Protein AF-0000000074701797 (afdb_homodimer)

Structure (mmCIF, N/CA/C/O backbone):
data_AF-0000000074701797-model_v1
#
loop_
_entity.id
_entity.type
_entity.pdbx_description
1 polymer 'DSBA-like thioredoxin domain-containing protein'
#
loop_
_atom_site.group_PDB
_atom_site.id
_atom_site.type_symbol
_atom_site.label_atom_id
_atom_site.label_alt_id
_atom_site.label_comp_id
_atom_site.label_asym_id
_atom_site.label_entity_id
_atom_site.label_seq_id
_atom_site.pdbx_PDB_ins_code
_atom_site.Cartn_x
_atom_site.Cartn_y
_atom_site.Cartn_z
_atom_site.occupancy
_atom_site.B_iso_or_equiv
_atom_site.auth_seq_id
_atom_site.auth_comp_id
_atom_site.auth_asym_id
_atom_site.auth_atom_id
_atom_site.pdbx_PDB_model_num
ATOM 1 N N . MET A 1 1 ? 14.5 -0.047 -13.164 1 93.56 1 MET A N 1
ATOM 2 C CA . MET A 1 1 ? 13.938 -1.389 -13.039 1 93.56 1 MET A CA 1
ATOM 3 C C . MET A 1 1 ? 12.633 -1.361 -12.242 1 93.56 1 MET A C 1
ATOM 5 O O . MET A 1 1 ? 12.492 -0.582 -11.297 1 93.56 1 MET A O 1
ATOM 9 N N . ILE A 1 2 ? 11.68 -2.107 -12.711 1 96.38 2 ILE A N 1
ATOM 10 C CA . ILE A 1 2 ? 10.414 -2.254 -11.992 1 96.38 2 ILE A CA 1
ATOM 11 C C . ILE A 1 2 ? 10.445 -3.533 -11.156 1 96.38 2 ILE A C 1
ATOM 13 O O . ILE A 1 2 ? 10.867 -4.586 -11.641 1 96.38 2 ILE A O 1
ATOM 17 N N . ASN A 1 3 ? 10.07 -3.393 -9.914 1 97 3 ASN A N 1
ATOM 18 C CA . ASN A 1 3 ? 9.93 -4.543 -9.031 1 97 3 ASN A CA 1
ATOM 19 C C . ASN A 1 3 ? 8.461 -4.855 -8.75 1 97 3 ASN A C 1
ATOM 21 O O . ASN A 1 3 ? 7.672 -3.949 -8.469 1 97 3 ASN A O 1
ATOM 25 N N . ILE A 1 4 ? 8.125 -6.129 -8.875 1 98.38 4 ILE A N 1
ATOM 26 C CA . ILE A 1 4 ? 6.77 -6.574 -8.578 1 98.38 4 ILE A CA 1
ATOM 27 C C . ILE A 1 4 ? 6.805 -7.66 -7.504 1 98.38 4 ILE A C 1
ATOM 29 O O . ILE A 1 4 ? 7.406 -8.719 -7.699 1 98.38 4 ILE A O 1
ATOM 33 N N . ASP A 1 5 ? 6.242 -7.406 -6.344 1 98.25 5 ASP A N 1
ATOM 34 C CA . ASP A 1 5 ? 5.965 -8.445 -5.355 1 98.25 5 ASP A CA 1
ATOM 35 C C . ASP A 1 5 ? 4.559 -9.008 -5.527 1 98.25 5 ASP A C 1
ATOM 37 O O . ASP A 1 5 ? 3.576 -8.258 -5.484 1 98.25 5 ASP A O 1
ATOM 41 N N . VAL A 1 6 ? 4.48 -10.281 -5.758 1 98.81 6 VAL A N 1
ATOM 42 C CA . VAL A 1 6 ? 3.189 -10.922 -6.004 1 98.81 6 VAL A CA 1
ATOM 43 C C . VAL A 1 6 ? 2.838 -11.844 -4.836 1 98.81 6 VAL A C 1
ATOM 45 O O . VAL A 1 6 ? 3.592 -12.766 -4.516 1 98.81 6 VAL A O 1
ATOM 48 N N . TYR A 1 7 ? 1.769 -11.547 -4.191 1 98.81 7 TYR A N 1
ATOM 49 C CA . TYR A 1 7 ? 1.175 -12.445 -3.209 1 98.81 7 TYR A CA 1
ATOM 50 C C . TYR A 1 7 ? 0.113 -13.336 -3.852 1 98.81 7 TYR A C 1
ATOM 52 O O . TYR A 1 7 ? -0.826 -12.836 -4.473 1 98.81 7 TYR A O 1
ATOM 60 N N . SER A 1 8 ? 0.297 -14.547 -3.766 1 98.75 8 SER A N 1
ATOM 61 C CA . SER A 1 8 ? -0.466 -15.508 -4.559 1 98.75 8 SER A CA 1
ATOM 62 C C . SER A 1 8 ? -0.554 -16.859 -3.861 1 98.75 8 SER A C 1
ATOM 64 O O . SER A 1 8 ? 0.335 -17.219 -3.088 1 98.75 8 SER A O 1
ATOM 66 N N . ASP A 1 9 ? -1.625 -17.5 -4.098 1 98.88 9 ASP A N 1
ATOM 67 C CA . ASP A 1 9 ? -1.785 -18.891 -3.652 1 98.88 9 ASP A CA 1
ATOM 68 C C . ASP A 1 9 ? -1.833 -19.844 -4.844 1 98.88 9 ASP A C 1
ATOM 70 O O . ASP A 1 9 ? -2.49 -19.562 -5.848 1 98.88 9 ASP A O 1
ATOM 74 N N . LEU A 1 10 ? -1.128 -20.953 -4.68 1 98.88 10 LEU A N 1
ATOM 75 C CA . LEU A 1 10 ? -1.186 -21.984 -5.723 1 98.88 10 LEU A CA 1
ATOM 76 C C . LEU A 1 10 ? -2.588 -22.562 -5.832 1 98.88 10 LEU A C 1
ATOM 78 O O . LEU A 1 10 ? -2.994 -23.016 -6.906 1 98.88 10 LEU A O 1
ATOM 82 N N . SER A 1 11 ? -3.377 -22.516 -4.789 1 98.56 11 SER A N 1
ATOM 83 C CA . SER A 1 11 ? -4.727 -23.062 -4.785 1 98.56 11 SER A CA 1
ATOM 84 C C . SER A 1 11 ? -5.734 -22.078 -5.355 1 98.56 11 SER A C 1
ATOM 86 O O . SER A 1 11 ? -6.93 -22.375 -5.43 1 98.56 11 SER A O 1
ATOM 88 N N . CYS A 1 12 ? -5.34 -20.938 -5.75 1 98.62 12 CYS A N 1
ATOM 89 C CA . CYS A 1 12 ? -6.219 -19.922 -6.297 1 98.62 12 CYS A CA 1
ATOM 90 C C . CYS A 1 12 ? -6.176 -19.922 -7.82 1 98.62 12 CYS A C 1
ATOM 92 O O . CYS A 1 12 ? -5.203 -19.453 -8.422 1 98.62 12 CYS A O 1
ATOM 94 N N . PRO A 1 13 ? -7.234 -20.328 -8.422 1 98.62 13 PRO A N 1
ATOM 95 C CA . PRO A 1 13 ? -7.211 -20.391 -9.891 1 98.62 13 PRO A CA 1
ATOM 96 C C . PRO A 1 13 ? -7.164 -19.016 -10.531 1 98.62 13 PRO A C 1
ATOM 98 O O . PRO A 1 13 ? -6.68 -18.875 -11.656 1 98.62 13 PRO A O 1
ATOM 101 N N . TRP A 1 14 ? -7.676 -18.031 -9.828 1 98.69 14 TRP A N 1
ATOM 102 C CA . TRP A 1 14 ? -7.539 -16.672 -10.344 1 98.69 14 TRP A CA 1
ATOM 103 C C . TRP A 1 14 ? -6.082 -16.219 -10.32 1 98.69 14 TRP A C 1
ATOM 105 O O . TRP A 1 14 ? -5.668 -15.398 -11.141 1 98.69 14 TRP A O 1
ATOM 115 N N . CYS A 1 15 ? -5.293 -16.75 -9.391 1 98.88 15 CYS A N 1
ATOM 116 C CA . CYS A 1 15 ? -3.861 -16.469 -9.375 1 98.88 15 CYS A CA 1
ATOM 117 C C . CYS A 1 15 ? -3.174 -17.047 -10.602 1 98.88 15 CYS A C 1
ATOM 119 O O . CYS A 1 15 ? -2.211 -16.469 -11.109 1 98.88 15 CYS A O 1
ATOM 121 N N . TYR A 1 16 ? -3.648 -18.172 -11.125 1 98.88 16 TYR A N 1
ATOM 122 C CA . TYR A 1 16 ? -3.172 -18.75 -12.375 1 98.88 16 TYR A CA 1
ATOM 123 C C . TYR A 1 16 ? -3.426 -17.812 -13.547 1 98.88 16 TYR A C 1
ATOM 125 O O . TYR A 1 16 ? -2.508 -17.5 -14.305 1 98.88 16 TYR A O 1
ATOM 133 N N . VAL A 1 17 ? -4.641 -17.297 -13.57 1 98.81 17 VAL A N 1
ATOM 134 C CA . VAL A 1 17 ? -5.039 -16.359 -14.617 1 98.81 17 VAL A CA 1
ATOM 135 C C . VAL A 1 17 ? -4.246 -15.055 -14.469 1 98.81 17 VAL A C 1
ATOM 137 O O . VAL A 1 17 ? -3.709 -14.539 -15.453 1 98.81 17 VAL A O 1
ATOM 140 N N . GLY A 1 18 ? -4.199 -14.594 -13.211 1 98.69 18 GLY A N 1
ATOM 141 C CA . GLY A 1 18 ? -3.48 -13.359 -12.938 1 98.69 18 GLY A CA 1
ATOM 142 C C . GLY A 1 18 ? -2.02 -13.414 -13.344 1 98.69 18 GLY A C 1
ATOM 143 O O . GLY A 1 18 ? -1.478 -12.445 -13.875 1 98.69 18 GLY A O 1
ATOM 144 N N . LYS A 1 19 ? -1.343 -14.539 -13.102 1 98.81 19 LYS A N 1
ATOM 145 C CA . LYS A 1 19 ? 0.053 -14.68 -13.508 1 98.81 19 LYS A CA 1
ATOM 146 C C . LYS A 1 19 ? 0.194 -14.609 -15.023 1 98.81 19 LYS A C 1
ATOM 148 O O . LYS A 1 19 ? 1.131 -13.992 -15.531 1 98.81 19 LYS A O 1
ATOM 153 N N . ARG A 1 20 ? -0.684 -15.305 -15.727 1 98.75 20 ARG A N 1
ATOM 154 C CA . ARG A 1 20 ? -0.618 -15.289 -17.188 1 98.75 20 ARG A CA 1
ATOM 155 C C . ARG A 1 20 ? -0.767 -13.867 -17.734 1 98.75 20 ARG A C 1
ATOM 157 O O . ARG A 1 20 ? -0.039 -13.469 -18.641 1 98.75 20 ARG A O 1
ATOM 164 N N . ARG A 1 21 ? -1.699 -13.148 -17.172 1 98.69 21 ARG A N 1
ATOM 165 C CA . ARG A 1 21 ? -1.924 -11.766 -17.594 1 98.69 21 ARG A CA 1
ATOM 166 C C . ARG A 1 21 ? -0.712 -10.898 -17.281 1 98.69 21 ARG A C 1
ATOM 168 O O . ARG A 1 21 ? -0.324 -10.055 -18.094 1 98.69 21 ARG A O 1
ATOM 175 N N . LEU A 1 22 ? -0.103 -11.102 -16.094 1 98.75 22 LEU A N 1
ATOM 176 C CA . LEU A 1 22 ? 1.127 -10.398 -15.742 1 98.75 22 LEU A CA 1
ATOM 177 C C . LEU A 1 22 ? 2.248 -10.742 -16.719 1 98.75 22 LEU A C 1
ATOM 179 O O . LEU A 1 22 ? 2.945 -9.852 -17.203 1 98.75 22 LEU A O 1
ATOM 183 N N . ASP A 1 23 ? 2.416 -12.055 -17.031 1 98.44 23 ASP A N 1
ATOM 184 C CA . ASP A 1 23 ? 3.455 -12.5 -17.953 1 98.44 23 ASP A CA 1
ATOM 185 C C . ASP A 1 23 ? 3.293 -11.844 -19.312 1 98.44 23 ASP A C 1
ATOM 187 O O . ASP A 1 23 ? 4.273 -11.406 -19.922 1 98.44 23 ASP A O 1
ATOM 191 N N . LYS A 1 24 ? 2.074 -11.781 -19.766 1 98.38 24 LYS A N 1
ATOM 192 C CA . LYS A 1 24 ? 1.808 -11.148 -21.047 1 98.38 24 LYS A CA 1
ATOM 193 C C . LYS A 1 24 ? 2.191 -9.672 -21.031 1 98.38 24 LYS A C 1
ATOM 195 O O . LYS A 1 24 ? 2.781 -9.164 -22 1 98.38 24 LYS A O 1
ATOM 200 N N . ALA A 1 25 ? 1.831 -8.969 -19.984 1 98.5 25 ALA A N 1
ATOM 201 C CA . ALA A 1 25 ? 2.186 -7.555 -19.859 1 98.5 25 ALA A CA 1
ATOM 202 C C . ALA A 1 25 ? 3.699 -7.363 -19.859 1 98.5 25 ALA A C 1
ATOM 204 O O . ALA A 1 25 ? 4.215 -6.465 -20.531 1 98.5 25 ALA A O 1
ATOM 205 N N . ILE A 1 26 ? 4.395 -8.219 -19.141 1 98.12 26 ILE A N 1
ATOM 206 C CA . ILE A 1 26 ? 5.848 -8.133 -19.047 1 98.12 26 ILE A CA 1
ATOM 207 C C . ILE A 1 26 ? 6.469 -8.367 -20.422 1 98.12 26 ILE A C 1
ATOM 209 O O . ILE A 1 26 ? 7.402 -7.66 -20.812 1 98.12 26 ILE A O 1
ATOM 213 N N . GLN A 1 27 ? 5.938 -9.312 -21.156 1 97.44 27 GLN A N 1
ATOM 214 C CA . GLN A 1 27 ? 6.434 -9.617 -22.484 1 97.44 27 GLN A CA 1
ATOM 215 C C . GLN A 1 27 ? 6.25 -8.43 -23.438 1 97.44 27 GLN A C 1
ATOM 217 O O . GLN A 1 27 ? 7.078 -8.195 -24.312 1 97.44 27 GLN A O 1
ATOM 222 N N . GLN A 1 28 ? 5.227 -7.711 -23.219 1 97.25 28 GLN A N 1
ATOM 223 C CA . GLN A 1 28 ? 4.891 -6.594 -24.094 1 97.25 28 GLN A CA 1
ATOM 224 C C . GLN A 1 28 ? 5.652 -5.332 -23.703 1 97.25 28 GLN A C 1
ATOM 226 O O . GLN A 1 28 ? 5.824 -4.422 -24.516 1 97.25 28 GLN A O 1
ATOM 231 N N . PHE A 1 29 ? 5.98 -5.246 -22.453 1 97.06 29 PHE A N 1
ATOM 232 C CA . PHE A 1 29 ? 6.625 -4.047 -21.938 1 97.06 29 PHE A CA 1
ATOM 233 C C . PHE A 1 29 ? 8.133 -4.117 -22.125 1 97.06 29 PHE A C 1
ATOM 235 O O . PHE A 1 29 ? 8.82 -4.883 -21.453 1 97.06 29 PHE A O 1
ATOM 242 N N . LYS A 1 30 ? 8.742 -3.318 -22.953 1 91.81 30 LYS A N 1
ATOM 243 C CA . LYS A 1 30 ? 10.141 -3.438 -23.359 1 91.81 30 LYS A CA 1
ATOM 244 C C . LYS A 1 30 ? 10.945 -2.229 -22.891 1 91.81 30 LYS A C 1
ATOM 246 O O . LYS A 1 30 ? 12.141 -2.119 -23.188 1 91.81 30 LYS A O 1
ATOM 251 N N . THR A 1 31 ? 10.414 -1.316 -22.109 1 90.06 31 THR A N 1
ATOM 252 C CA . THR A 1 31 ? 11.031 -0.046 -21.75 1 90.06 31 THR A CA 1
ATOM 253 C C . THR A 1 31 ? 12.086 -0.249 -20.656 1 90.06 31 THR A C 1
ATOM 255 O O . THR A 1 31 ? 13.164 0.347 -20.719 1 90.06 31 THR A O 1
ATOM 258 N N . THR A 1 32 ? 11.789 -0.993 -19.703 1 91.38 32 THR A N 1
ATOM 259 C CA . THR A 1 32 ? 12.695 -1.255 -18.594 1 91.38 32 THR A CA 1
ATOM 260 C C . THR A 1 32 ? 12.531 -2.688 -18.094 1 91.38 32 THR A C 1
ATOM 262 O O . THR A 1 32 ? 11.562 -3.367 -18.438 1 91.38 32 THR A O 1
ATOM 265 N N . SER A 1 33 ? 13.531 -3.168 -17.422 1 94.69 33 SER A N 1
ATOM 266 C CA . SER A 1 33 ? 13.477 -4.527 -16.891 1 94.69 33 SER A CA 1
ATOM 267 C C . SER A 1 33 ? 12.477 -4.629 -15.742 1 94.69 33 SER A C 1
ATOM 269 O O . SER A 1 33 ? 12.219 -3.646 -15.039 1 94.69 33 SER A O 1
ATOM 271 N N . ILE A 1 34 ? 11.938 -5.812 -15.641 1 97.38 34 ILE A N 1
ATOM 272 C CA . ILE A 1 34 ? 10.961 -6.09 -14.594 1 97.38 34 ILE A CA 1
ATOM 273 C C . ILE A 1 34 ? 11.391 -7.324 -13.805 1 97.38 34 ILE A C 1
ATOM 275 O O . ILE A 1 34 ? 11.75 -8.352 -14.391 1 97.38 34 ILE A O 1
ATOM 279 N N . SER A 1 35 ? 11.414 -7.215 -12.5 1 97.25 35 SER A N 1
ATOM 280 C CA . SER A 1 35 ? 11.664 -8.336 -11.602 1 97.25 35 SER A CA 1
ATOM 281 C C . SER A 1 35 ? 10.414 -8.695 -10.805 1 97.25 35 SER A C 1
ATOM 283 O O . SER A 1 35 ? 9.758 -7.812 -10.25 1 97.25 35 SER A O 1
ATOM 285 N N . VAL A 1 36 ? 10.102 -10 -10.773 1 98.5 36 VAL A N 1
ATOM 286 C CA . VAL A 1 36 ? 8.906 -10.461 -10.07 1 98.5 36 VAL A CA 1
ATOM 287 C C . VAL A 1 36 ? 9.312 -11.367 -8.914 1 98.5 36 VAL A C 1
ATOM 289 O O . VAL A 1 36 ? 9.984 -12.383 -9.117 1 98.5 36 VAL A O 1
ATOM 292 N N . SER A 1 37 ? 8.938 -11 -7.73 1 98.25 37 SER A N 1
ATOM 293 C CA . SER A 1 37 ? 9.125 -11.828 -6.547 1 98.25 37 SER A CA 1
ATOM 294 C C . SER A 1 37 ? 7.793 -12.383 -6.043 1 98.25 37 SER A C 1
ATOM 296 O O . SER A 1 37 ? 6.812 -11.648 -5.922 1 98.25 37 SER A O 1
ATOM 298 N N . TRP A 1 38 ? 7.832 -13.633 -5.715 1 98.69 38 TRP A N 1
ATOM 299 C CA . TRP A 1 38 ? 6.594 -14.297 -5.312 1 98.69 38 TRP A CA 1
ATOM 300 C C . TRP A 1 38 ? 6.574 -14.547 -3.811 1 98.69 38 TRP A C 1
ATOM 302 O O . TRP A 1 38 ? 7.574 -14.961 -3.227 1 98.69 38 TRP A O 1
ATOM 312 N N . HIS A 1 39 ? 5.473 -14.227 -3.219 1 98.62 39 HIS A N 1
ATOM 313 C CA . HIS A 1 39 ? 5.242 -14.406 -1.789 1 98.62 39 HIS A CA 1
ATOM 314 C C . HIS A 1 39 ? 4.02 -15.281 -1.531 1 98.62 39 HIS A C 1
ATOM 316 O O . HIS A 1 39 ? 3.02 -15.18 -2.244 1 98.62 39 HIS A O 1
ATOM 322 N N . PRO A 1 40 ? 4.133 -16.109 -0.497 1 98.44 40 PRO A N 1
ATOM 323 C CA . PRO A 1 40 ? 3.006 -17 -0.223 1 98.44 40 PRO A CA 1
ATOM 324 C C . PRO A 1 40 ? 1.802 -16.266 0.362 1 98.44 40 PRO A C 1
ATOM 326 O O . PRO A 1 40 ? 1.967 -15.289 1.088 1 98.44 40 PRO A O 1
ATOM 329 N N . TYR A 1 41 ? 0.665 -16.656 0.063 1 98.75 41 TYR A N 1
ATOM 330 C CA . TYR A 1 41 ? -0.642 -16.406 0.657 1 98.75 41 TYR A CA 1
ATOM 331 C C . TYR A 1 41 ? -1.506 -17.656 0.638 1 98.75 41 TYR A C 1
ATOM 333 O O . TYR A 1 41 ? -1.844 -18.172 -0.432 1 98.75 41 TYR A O 1
ATOM 341 N N . ILE A 1 42 ? -1.796 -18.125 1.79 1 98.62 42 ILE A N 1
ATOM 342 C CA . ILE A 1 42 ? -2.568 -19.375 1.861 1 98.62 42 ILE A CA 1
ATOM 343 C C . ILE A 1 42 ? -4.027 -19.047 2.172 1 98.62 42 ILE A C 1
ATOM 345 O O . ILE A 1 42 ? -4.359 -18.656 3.291 1 98.62 42 ILE A O 1
ATOM 349 N N . ILE A 1 43 ? -4.887 -19.25 1.204 1 97.94 43 ILE A N 1
ATOM 350 C CA . ILE A 1 43 ? -6.285 -18.828 1.266 1 97.94 43 ILE A CA 1
ATOM 351 C C . ILE A 1 43 ? -7.016 -19.641 2.332 1 97.94 43 ILE A C 1
ATOM 353 O O . ILE A 1 43 ? -7.777 -19.094 3.127 1 97.94 43 ILE A O 1
ATOM 357 N N . ASP A 1 44 ? -6.82 -20.922 2.33 1 97.62 44 ASP A N 1
ATOM 358 C CA . ASP A 1 44 ? -7.562 -21.812 3.219 1 97.62 44 ASP A CA 1
ATOM 359 C C . ASP A 1 44 ? -6.621 -22.766 3.955 1 97.62 44 ASP A C 1
ATOM 361 O O . ASP A 1 44 ? -6.285 -23.828 3.441 1 97.62 44 ASP A O 1
ATOM 365 N N . ARG A 1 45 ? -6.316 -22.453 5.164 1 95 45 ARG A N 1
ATOM 366 C CA . ARG A 1 45 ? -5.395 -23.234 5.973 1 95 45 ARG A CA 1
ATOM 367 C C . ARG A 1 45 ? -6.047 -24.531 6.441 1 95 45 ARG A C 1
ATOM 369 O O . ARG A 1 45 ? -5.367 -25.438 6.922 1 95 45 ARG A O 1
ATOM 376 N N . LYS A 1 46 ? -7.34 -24.594 6.172 1 95.19 46 LYS A N 1
ATOM 377 C CA . LYS A 1 46 ? -8.086 -25.75 6.664 1 95.19 46 LYS A CA 1
ATOM 378 C C . LYS A 1 46 ? -8.172 -26.828 5.602 1 95.19 46 LYS A C 1
ATOM 380 O O . LYS A 1 46 ? -8.695 -27.922 5.863 1 95.19 46 LYS A O 1
ATOM 385 N N . THR A 1 47 ? -7.738 -26.531 4.398 1 97.75 47 THR A N 1
ATOM 386 C CA . THR A 1 47 ? -7.727 -27.578 3.377 1 97.75 47 THR A CA 1
ATOM 387 C C . THR A 1 47 ? -7.004 -28.812 3.883 1 97.75 47 THR A C 1
ATOM 389 O O . THR A 1 47 ? -5.953 -28.719 4.523 1 97.75 47 THR A O 1
ATOM 392 N N . ALA A 1 48 ? -7.535 -29.984 3.6 1 97.56 48 ALA A N 1
ATOM 393 C CA . ALA A 1 48 ? -6.934 -31.25 4.039 1 97.56 48 ALA A CA 1
ATOM 394 C C . ALA A 1 48 ? -5.484 -31.359 3.574 1 97.56 48 ALA A C 1
ATOM 396 O O . ALA A 1 48 ? -5.141 -30.906 2.477 1 97.56 48 ALA A O 1
ATOM 397 N N . SER A 1 49 ? -4.609 -32 4.371 1 97.31 49 SER A N 1
ATOM 398 C CA . SER A 1 49 ? -3.176 -32.062 4.105 1 97.31 49 SER A CA 1
ATOM 399 C C . SER A 1 49 ? -2.893 -32.75 2.777 1 97.31 49 SER A C 1
ATOM 401 O O . SER A 1 49 ? -1.9 -32.438 2.113 1 97.31 49 SER A O 1
ATOM 403 N N . ASN A 1 50 ? -3.791 -33.625 2.379 1 97.62 50 ASN A N 1
ATOM 404 C CA . ASN A 1 50 ? -3.604 -34.344 1.121 1 97.62 50 ASN A CA 1
ATOM 405 C C . ASN A 1 50 ? -4.445 -33.75 0.001 1 97.62 50 ASN A C 1
ATOM 407 O O . ASN A 1 50 ? -4.598 -34.344 -1.062 1 97.62 50 ASN A O 1
ATOM 411 N N . GLY A 1 51 ? -5.004 -32.562 0.187 1 98.25 51 GLY A N 1
ATOM 412 C CA . GLY A 1 51 ? -5.898 -31.938 -0.781 1 98.25 51 GLY A CA 1
ATOM 413 C C . GLY A 1 51 ? -7.324 -32.438 -0.682 1 98.25 51 GLY A C 1
ATOM 414 O O . GLY A 1 51 ? -7.621 -33.344 0.121 1 98.25 51 GLY A O 1
ATOM 415 N N . GLU A 1 52 ? -8.188 -31.734 -1.376 1 98.56 52 GLU A N 1
ATOM 416 C CA . GLU A 1 52 ? -9.594 -32.125 -1.447 1 98.56 52 GLU A CA 1
ATOM 417 C C . GLU A 1 52 ? -10.055 -32.281 -2.895 1 98.56 52 GLU A C 1
ATOM 419 O O . GLU A 1 52 ? -9.57 -31.562 -3.783 1 98.56 52 GLU A O 1
ATOM 424 N N . GLU A 1 53 ? -10.977 -33.188 -3.045 1 98.25 53 GLU A N 1
ATOM 425 C CA . GLU A 1 53 ? -11.562 -33.312 -4.375 1 98.25 53 GLU A CA 1
ATOM 426 C C . GLU A 1 53 ? -12.25 -32.031 -4.801 1 98.25 53 GLU A C 1
ATOM 428 O O . GLU A 1 53 ? -12.883 -31.359 -3.984 1 98.25 53 GLU A O 1
ATOM 433 N N . TYR A 1 54 ? -12.109 -31.703 -6.109 1 97.81 54 TYR A N 1
ATOM 434 C CA . TYR A 1 54 ? -12.523 -30.438 -6.684 1 97.81 54 TYR A CA 1
ATOM 435 C C . TYR A 1 54 ? -13.969 -30.125 -6.309 1 97.81 54 TYR A C 1
ATOM 437 O O . TYR A 1 54 ? -14.242 -29.078 -5.699 1 97.81 54 TYR A O 1
ATOM 445 N N . MET A 1 55 ? -14.867 -31.031 -6.586 1 97.44 55 MET A N 1
ATOM 446 C CA . MET A 1 55 ? -16.281 -30.734 -6.379 1 97.44 55 MET A CA 1
ATOM 447 C C . MET A 1 55 ? -16.609 -30.688 -4.891 1 97.44 55 MET A C 1
ATOM 449 O O . MET A 1 55 ? -17.422 -29.875 -4.453 1 97.44 55 MET A O 1
ATOM 453 N N . ALA A 1 56 ? -16.031 -31.562 -4.082 1 97.62 56 ALA A N 1
ATOM 454 C CA . ALA A 1 56 ? -16.266 -31.562 -2.639 1 97.62 56 ALA A CA 1
ATOM 455 C C . ALA A 1 56 ? -15.859 -30.219 -2.021 1 97.62 56 ALA A C 1
ATOM 457 O O . ALA A 1 56 ? -16.594 -29.656 -1.218 1 97.62 56 ALA A O 1
ATOM 458 N N . TYR A 1 57 ? -14.68 -29.75 -2.453 1 97.88 57 TYR A N 1
ATOM 459 C CA . TYR A 1 57 ? -14.203 -28.469 -1.946 1 97.88 57 TYR A CA 1
ATOM 460 C C . TYR A 1 57 ? -15.133 -27.344 -2.361 1 97.88 57 TYR A C 1
ATOM 462 O O . TYR A 1 57 ? -15.516 -26.5 -1.535 1 97.88 57 TYR A O 1
ATOM 470 N N . ASN A 1 58 ? -15.547 -27.234 -3.617 1 97.69 58 ASN A N 1
ATOM 471 C CA . ASN A 1 58 ? -16.422 -26.188 -4.129 1 97.69 58 ASN A CA 1
ATOM 472 C C . ASN A 1 58 ? -17.781 -26.188 -3.42 1 97.69 58 ASN A C 1
ATOM 474 O O . ASN A 1 58 ? -18.312 -25.125 -3.102 1 97.69 58 ASN A O 1
ATOM 478 N N . THR A 1 59 ? -18.219 -27.391 -3.186 1 97.31 59 THR A N 1
ATOM 479 C CA . THR A 1 59 ? -19.5 -27.516 -2.496 1 97.31 59 THR A CA 1
ATOM 480 C C . THR A 1 59 ? -19.391 -26.984 -1.066 1 97.31 59 THR A C 1
ATOM 482 O O . THR A 1 59 ? -20.234 -26.203 -0.619 1 97.31 59 THR A O 1
ATOM 485 N N . ARG A 1 60 ? -18.328 -27.312 -0.422 1 95.44 60 ARG A N 1
ATOM 486 C CA . ARG A 1 60 ? -18.094 -26.875 0.951 1 95.44 60 ARG A CA 1
ATOM 487 C C . ARG A 1 60 ? -17.953 -25.359 1.027 1 95.44 60 ARG A C 1
ATOM 489 O O . ARG A 1 60 ? -18.516 -24.734 1.923 1 95.44 60 ARG A O 1
ATOM 496 N N . ARG A 1 61 ? -17.266 -24.812 0.109 1 94.75 61 ARG A N 1
ATOM 497 C CA . ARG A 1 61 ? -16.891 -23.406 0.217 1 94.75 61 ARG A CA 1
ATOM 498 C C . ARG A 1 61 ? -17.953 -22.484 -0.391 1 94.75 61 ARG A C 1
ATOM 500 O O . ARG A 1 61 ? -18.203 -21.391 0.115 1 94.75 61 ARG A O 1
ATOM 507 N N . TRP A 1 62 ? -18.609 -22.938 -1.473 1 96.06 62 TRP A N 1
ATOM 508 C CA . TRP A 1 62 ? -19.422 -22 -2.234 1 96.06 62 TRP A CA 1
ATOM 509 C C . TRP A 1 62 ? -20.75 -22.641 -2.621 1 96.06 62 TRP A C 1
ATOM 511 O O . TRP A 1 62 ? -21.562 -22.016 -3.318 1 96.06 62 TRP A O 1
ATOM 521 N N . GLY A 1 63 ? -21.031 -23.828 -2.203 1 96.75 63 GLY A N 1
ATOM 522 C CA . GLY A 1 63 ? -22.266 -24.516 -2.549 1 96.75 63 GLY A CA 1
ATOM 523 C C . GLY A 1 63 ? -22.219 -25.156 -3.924 1 96.75 63 GLY A C 1
ATOM 524 O O . GLY A 1 63 ? -23.172 -25.828 -4.336 1 96.75 63 GLY A O 1
ATOM 525 N N . GLY A 1 64 ? -21.219 -25.078 -4.703 1 97 64 GLY A N 1
ATOM 526 C CA . GLY A 1 64 ? -21 -25.625 -6.035 1 97 64 GLY A CA 1
ATOM 527 C C . GLY A 1 64 ? -19.891 -24.906 -6.793 1 97 64 GLY A C 1
ATOM 528 O O . GLY A 1 64 ? -19.188 -24.062 -6.234 1 97 64 GLY A O 1
ATOM 529 N N . ASP A 1 65 ? -19.719 -25.281 -8.055 1 96.94 65 ASP A N 1
ATOM 530 C CA . ASP A 1 65 ? -18.578 -24.734 -8.805 1 96.94 65 ASP A CA 1
ATOM 531 C C . ASP A 1 65 ? -19.047 -23.734 -9.859 1 96.94 65 ASP A C 1
ATOM 533 O O . ASP A 1 65 ? -18.344 -23.469 -10.828 1 96.94 65 ASP A O 1
ATOM 537 N N . GLY A 1 66 ? -20.281 -23.156 -9.68 1 96.94 66 GLY A N 1
ATOM 538 C CA . GLY A 1 66 ? -20.828 -22.219 -10.648 1 96.94 66 GLY A CA 1
ATOM 539 C C . GLY A 1 66 ? -19.938 -21.016 -10.891 1 96.94 66 GLY A C 1
ATOM 540 O O . GLY A 1 66 ? -19.828 -20.531 -12.023 1 96.94 66 GLY A O 1
ATOM 541 N N . TRP A 1 67 ? -19.266 -20.578 -9.938 1 96.5 67 TRP A N 1
ATOM 542 C CA . TRP A 1 67 ? -18.406 -19.406 -10.016 1 96.5 67 TRP A CA 1
ATOM 543 C C . TRP A 1 67 ? -17.234 -19.641 -10.953 1 96.5 67 TRP A C 1
ATOM 545 O O . TRP A 1 67 ? -16.625 -18.703 -11.461 1 96.5 67 TRP A O 1
ATOM 555 N N . THR A 1 68 ? -16.891 -20.922 -11.25 1 97.56 68 THR A N 1
ATOM 556 C CA . THR A 1 68 ? -15.703 -21.234 -12.039 1 97.56 68 THR A CA 1
ATOM 557 C C . THR A 1 68 ? -15.969 -21 -13.523 1 97.56 68 THR A C 1
ATOM 559 O O . THR A 1 68 ? -15.031 -20.938 -14.328 1 97.56 68 THR A O 1
ATOM 562 N N . HIS A 1 69 ? -17.25 -20.859 -13.867 1 96.44 69 HIS A N 1
ATOM 563 C CA . HIS A 1 69 ? -17.578 -20.672 -15.281 1 96.44 69 HIS A CA 1
ATOM 564 C C . HIS A 1 69 ? -16.938 -19.406 -15.836 1 96.44 69 HIS A C 1
ATOM 566 O O . HIS A 1 69 ? -16.328 -19.438 -16.906 1 96.44 69 HIS A O 1
ATOM 572 N N . SER A 1 70 ? -17.109 -18.328 -15.109 1 96.56 70 SER A N 1
ATOM 573 C CA . SER A 1 70 ? -16.5 -17.078 -15.547 1 96.56 70 SER A CA 1
ATOM 574 C C . SER A 1 70 ? -14.977 -17.188 -15.555 1 96.56 70 SER A C 1
ATOM 576 O O . SER A 1 70 ? -14.312 -16.656 -16.453 1 96.56 70 SER A O 1
ATOM 578 N N . LEU A 1 71 ? -14.406 -17.859 -14.602 1 97.88 71 LEU A N 1
ATOM 579 C CA . LEU A 1 71 ? -12.969 -18.094 -14.508 1 97.88 71 LEU A CA 1
ATOM 580 C C . LEU A 1 71 ? -12.461 -18.844 -15.734 1 97.88 71 LEU A C 1
ATOM 582 O O . LEU A 1 71 ? -11.477 -18.438 -16.344 1 97.88 71 LEU A O 1
ATOM 586 N N . ARG A 1 72 ? -13.148 -19.922 -16.047 1 97.88 72 ARG A N 1
ATOM 587 C CA . ARG A 1 72 ? -12.734 -20.75 -17.156 1 97.88 72 ARG A CA 1
ATOM 588 C C . ARG A 1 72 ? -12.859 -20 -18.484 1 97.88 72 ARG A C 1
ATOM 590 O O . ARG A 1 72 ? -12.023 -20.172 -19.375 1 97.88 72 ARG A O 1
ATOM 597 N N . ARG A 1 73 ? -13.898 -19.188 -18.594 1 96.88 73 ARG A N 1
ATOM 598 C CA . ARG A 1 73 ? -14.062 -18.375 -19.797 1 96.88 73 ARG A CA 1
ATOM 599 C C . ARG A 1 73 ? -12.906 -17.391 -19.953 1 96.88 73 ARG A C 1
ATOM 601 O O . ARG A 1 73 ? -12.352 -17.25 -21.047 1 96.88 73 ARG A O 1
ATOM 608 N N . GLU A 1 74 ? -12.57 -16.75 -18.859 1 96.94 74 GLU A N 1
ATOM 609 C CA . GLU A 1 74 ? -11.453 -15.805 -18.891 1 96.94 74 GLU A CA 1
ATOM 610 C C . GLU A 1 74 ? -10.141 -16.531 -19.156 1 96.94 74 GLU A C 1
ATOM 612 O O . GLU A 1 74 ? -9.297 -16.031 -19.906 1 96.94 74 GLU A O 1
ATOM 617 N N . GLY A 1 75 ? -10 -17.719 -18.562 1 98 75 GLY A N 1
ATOM 618 C CA . GLY A 1 75 ? -8.797 -18.516 -18.781 1 98 75 GLY A CA 1
ATOM 619 C C . GLY A 1 75 ? -8.633 -18.969 -20.219 1 98 75 GLY A C 1
ATOM 620 O O . GLY A 1 75 ? -7.531 -18.891 -20.766 1 98 75 GLY A O 1
ATOM 621 N N . GLN A 1 76 ? -9.68 -19.328 -20.828 1 96.94 76 GLN A N 1
ATOM 622 C CA . GLN A 1 76 ? -9.648 -19.828 -22.203 1 96.94 76 GLN A CA 1
ATOM 623 C C . GLN A 1 76 ? -9.125 -18.75 -23.156 1 96.94 76 GLN A C 1
ATOM 625 O O . GLN A 1 76 ? -8.383 -19.062 -24.094 1 96.94 76 GLN A O 1
ATOM 630 N N . ARG A 1 77 ? -9.445 -17.547 -22.875 1 96.44 77 ARG A N 1
ATOM 631 C CA . ARG A 1 77 ? -9 -16.438 -23.719 1 96.44 77 ARG A CA 1
ATOM 632 C C . ARG A 1 77 ? -7.492 -16.25 -23.625 1 96.44 77 ARG A C 1
ATOM 634 O O . ARG A 1 77 ? -6.883 -15.633 -24.5 1 96.44 77 ARG A O 1
ATOM 641 N N . LEU A 1 78 ? -6.91 -16.828 -22.578 1 97.88 78 LEU A N 1
ATOM 642 C CA . LEU A 1 78 ? -5.484 -16.672 -22.312 1 97.88 78 LEU A CA 1
ATOM 643 C C . LEU A 1 78 ? -4.73 -17.969 -22.594 1 97.88 78 LEU A C 1
ATOM 645 O O . LEU A 1 78 ? -3.541 -18.078 -22.297 1 97.88 78 LEU A O 1
ATOM 649 N N . GLY A 1 79 ? -5.441 -18.953 -23.078 1 97.69 79 GLY A N 1
ATOM 650 C CA . GLY A 1 79 ? -4.828 -20.25 -23.328 1 97.69 79 GLY A CA 1
ATOM 651 C C . GLY A 1 79 ? -4.781 -21.141 -22.094 1 97.69 79 GLY A C 1
ATOM 652 O O . GLY A 1 79 ? -4.043 -22.125 -22.062 1 97.69 79 GLY A O 1
ATOM 653 N N . LEU A 1 80 ? -5.457 -20.75 -21.062 1 98.44 80 LEU A N 1
ATOM 654 C CA . LEU A 1 80 ? -5.594 -21.562 -19.859 1 98.44 80 LEU A CA 1
ATOM 655 C C . LEU A 1 80 ? -6.902 -22.344 -19.891 1 98.44 80 LEU A C 1
ATOM 657 O O . LEU A 1 80 ? -7.98 -21.766 -19.75 1 98.44 80 LEU A O 1
ATOM 661 N N . ALA A 1 81 ? -6.887 -23.688 -19.969 1 97.5 81 ALA A N 1
ATOM 662 C CA . ALA A 1 81 ? -8.07 -24.484 -20.281 1 97.5 81 ALA A CA 1
ATOM 663 C C . ALA A 1 81 ? -8.688 -25.078 -19.016 1 97.5 81 ALA A C 1
ATOM 665 O O . ALA A 1 81 ? -9.836 -25.531 -19.016 1 97.5 81 ALA A O 1
ATOM 666 N N . PHE A 1 82 ? -7.848 -25.016 -17.938 1 98.31 82 PHE A N 1
ATOM 667 C CA . PHE A 1 82 ? -8.305 -25.719 -16.734 1 98.31 82 PHE A CA 1
ATOM 668 C C . PHE A 1 82 ? -8.812 -27.109 -17.078 1 98.31 82 PHE A C 1
ATOM 670 O O . PHE A 1 82 ? -9.883 -27.516 -16.625 1 98.31 82 PHE A O 1
ATOM 677 N N . LYS A 1 83 ? -8.062 -27.797 -17.844 1 96.75 83 LYS A N 1
ATOM 678 C CA . LYS A 1 83 ? -8.477 -29 -18.578 1 96.75 83 LYS A CA 1
ATOM 679 C C . LYS A 1 83 ? -8.805 -30.141 -17.609 1 96.75 83 LYS A C 1
ATOM 681 O O . LYS A 1 83 ? -9.734 -30.906 -17.844 1 96.75 83 LYS A O 1
ATOM 686 N N . ASN A 1 84 ? -8.055 -30.344 -16.625 1 98.06 84 ASN A N 1
ATOM 687 C CA . ASN A 1 84 ? -8.156 -31.516 -15.75 1 98.06 84 ASN A CA 1
ATOM 688 C C . ASN A 1 84 ? -8.031 -31.141 -14.281 1 98.06 84 ASN A C 1
ATOM 690 O O . ASN A 1 84 ? -7.262 -31.75 -13.539 1 98.06 84 ASN A O 1
ATOM 694 N N . TRP A 1 85 ? -8.672 -29.984 -13.875 1 98.31 85 TRP A N 1
ATOM 695 C CA . TRP A 1 85 ? -8.695 -29.547 -12.492 1 98.31 85 TRP A CA 1
ATOM 696 C C . TRP A 1 85 ? -9.5 -30.5 -11.617 1 98.31 85 TRP A C 1
ATOM 698 O O . TRP A 1 85 ? -10.734 -30.5 -11.656 1 98.31 85 TRP A O 1
ATOM 708 N N . LYS A 1 86 ? -8.789 -31.328 -10.789 1 98.25 86 LYS A N 1
ATOM 709 C CA . LYS A 1 86 ? -9.438 -32.438 -10.078 1 98.25 86 LYS A CA 1
ATOM 710 C C . LYS A 1 86 ? -9.312 -32.25 -8.57 1 98.25 86 LYS A C 1
ATOM 712 O O . LYS A 1 86 ? -10.086 -32.844 -7.809 1 98.25 86 LYS A O 1
ATOM 717 N N . ILE A 1 87 ? -8.344 -31.516 -8.172 1 98.12 87 ILE A N 1
ATOM 718 C CA . ILE A 1 87 ? -8 -31.438 -6.754 1 98.12 87 ILE A CA 1
ATOM 719 C C . ILE A 1 87 ? -7.863 -29.984 -6.332 1 98.12 87 ILE A C 1
ATOM 721 O O . ILE A 1 87 ? -7.32 -29.156 -7.074 1 98.12 87 ILE A O 1
ATOM 725 N N . TRP A 1 88 ? -8.422 -29.641 -5.227 1 98.44 88 TRP A N 1
ATOM 726 C CA . TRP A 1 88 ? -8.07 -28.422 -4.504 1 98.44 88 TRP A CA 1
ATOM 727 C C . TRP A 1 88 ? -6.934 -28.688 -3.521 1 98.44 88 TRP A C 1
ATOM 729 O O . TRP A 1 88 ? -7.148 -29.266 -2.457 1 98.44 88 TRP A O 1
ATOM 739 N N . PRO A 1 89 ? -5.742 -28.266 -3.812 1 98.62 89 PRO A N 1
ATOM 740 C CA . PRO A 1 89 ? -4.578 -28.719 -3.047 1 98.62 89 PRO A CA 1
ATOM 741 C C . PRO A 1 89 ? -4.375 -27.922 -1.76 1 98.62 89 PRO A C 1
ATOM 743 O O . PRO A 1 89 ? -4.805 -26.766 -1.669 1 98.62 89 PRO A O 1
ATOM 746 N N . ASN A 1 90 ? -3.848 -28.578 -0.716 1 98.56 90 ASN A N 1
ATOM 747 C CA . ASN A 1 90 ? -3.111 -27.891 0.333 1 98.56 90 ASN A CA 1
ATOM 748 C C . ASN A 1 90 ? -1.819 -27.281 -0.201 1 98.56 90 ASN A C 1
ATOM 750 O O . ASN A 1 90 ? -0.956 -27.984 -0.716 1 98.56 90 ASN A O 1
ATOM 754 N N . SER A 1 91 ? -1.719 -25.953 -0.108 1 98.56 91 SER A N 1
ATOM 755 C CA . SER A 1 91 ? -0.696 -25.312 -0.917 1 98.56 91 SER A CA 1
ATOM 756 C C . SER A 1 91 ? 0.589 -25.094 -0.122 1 98.56 91 SER A C 1
ATOM 758 O O . SER A 1 91 ? 1.583 -24.609 -0.658 1 98.56 91 SER A O 1
ATOM 760 N N . LEU A 1 92 ? 0.684 -25.531 1.168 1 98.56 92 LEU A N 1
ATOM 761 C CA . LEU A 1 92 ? 1.822 -25.281 2.045 1 98.56 92 LEU A CA 1
ATOM 762 C C . LEU A 1 92 ? 3.119 -25.766 1.407 1 98.56 92 LEU A C 1
ATOM 764 O O . LEU A 1 92 ? 4.062 -24.984 1.239 1 98.56 92 LEU A O 1
ATOM 768 N N . HIS A 1 93 ? 3.145 -26.984 0.978 1 98.56 93 HIS A N 1
ATOM 769 C CA . HIS A 1 93 ? 4.387 -27.562 0.477 1 98.56 93 HIS A CA 1
ATOM 770 C C . HIS A 1 93 ? 4.703 -27.047 -0.925 1 98.56 93 HIS A C 1
ATOM 772 O O . HIS A 1 93 ? 5.871 -26.969 -1.313 1 98.56 93 HIS A O 1
ATOM 778 N N . GLY A 1 94 ? 3.619 -26.719 -1.685 1 98.88 94 GLY A N 1
ATOM 779 C CA . GLY A 1 94 ? 3.861 -26.016 -2.934 1 98.88 94 GLY A CA 1
ATOM 780 C C . GLY A 1 94 ? 4.578 -24.703 -2.744 1 98.88 94 GLY A C 1
ATOM 781 O O . GLY A 1 94 ? 5.504 -24.375 -3.494 1 98.88 94 GLY A O 1
ATOM 782 N N . HIS A 1 95 ? 4.145 -23.938 -1.722 1 98.88 95 HIS A N 1
ATOM 783 C CA . HIS A 1 95 ? 4.805 -22.672 -1.408 1 98.88 95 HIS A CA 1
ATOM 784 C C . HIS A 1 95 ? 6.25 -22.906 -0.971 1 98.88 95 HIS A C 1
ATOM 786 O O . HIS A 1 95 ? 7.137 -22.125 -1.311 1 98.88 95 HIS A O 1
ATOM 792 N N . ARG A 1 96 ? 6.477 -23.984 -0.225 1 98.88 96 ARG A N 1
ATOM 793 C CA . ARG A 1 96 ? 7.844 -24.328 0.149 1 98.88 96 ARG A CA 1
ATOM 794 C C . ARG A 1 96 ? 8.703 -24.578 -1.086 1 98.88 96 ARG A C 1
ATOM 796 O O . ARG A 1 96 ? 9.859 -24.172 -1.138 1 98.88 96 ARG A O 1
ATOM 803 N N . LEU A 1 97 ? 8.148 -25.25 -2.033 1 98.94 97 LEU A N 1
ATOM 804 C CA . LEU A 1 97 ? 8.906 -25.531 -3.246 1 98.94 97 LEU A CA 1
ATOM 805 C C . LEU A 1 97 ? 9.227 -24.234 -3.998 1 98.94 97 LEU A C 1
ATOM 807 O O . LEU A 1 97 ? 10.336 -24.062 -4.504 1 98.94 97 LEU A O 1
ATOM 811 N N . VAL A 1 98 ? 8.25 -23.297 -4.09 1 98.94 98 VAL A N 1
ATOM 812 C CA . VAL A 1 98 ? 8.477 -22.016 -4.73 1 98.94 98 VAL A CA 1
ATOM 813 C C . VAL A 1 98 ? 9.594 -21.266 -4 1 98.94 98 VAL A C 1
ATOM 815 O O . VAL A 1 98 ? 10.453 -20.656 -4.633 1 98.94 98 VAL A O 1
ATOM 818 N N . HIS A 1 99 ? 9.562 -21.359 -2.66 1 98.88 99 HIS A N 1
ATOM 819 C CA . HIS A 1 99 ? 10.602 -20.75 -1.85 1 98.88 99 HIS A CA 1
ATOM 820 C C . HIS A 1 99 ? 11.969 -21.344 -2.158 1 98.88 99 HIS A C 1
ATOM 822 O O . HIS A 1 99 ? 12.945 -20.625 -2.35 1 98.88 99 HIS A O 1
ATOM 828 N N . LEU A 1 100 ? 12.062 -22.625 -2.248 1 98.88 100 LEU A N 1
ATOM 829 C CA . LEU A 1 100 ? 13.305 -23.312 -2.576 1 98.88 100 LEU A CA 1
ATOM 830 C C . LEU A 1 100 ? 13.82 -22.875 -3.945 1 98.88 100 LEU A C 1
ATOM 832 O O . LEU A 1 100 ? 15.023 -22.641 -4.113 1 98.88 100 LEU A O 1
ATOM 836 N N . ALA A 1 101 ? 12.914 -22.781 -4.902 1 98.88 101 ALA A N 1
ATOM 837 C CA . ALA A 1 101 ? 13.281 -22.328 -6.242 1 98.88 101 ALA A CA 1
ATOM 838 C C . ALA A 1 101 ? 13.891 -20.922 -6.203 1 98.88 101 ALA A C 1
ATOM 840 O O . ALA A 1 101 ? 14.859 -20.641 -6.914 1 98.88 101 ALA A O 1
ATOM 841 N N . GLY A 1 102 ? 13.297 -20.078 -5.383 1 98.69 102 GLY A N 1
ATOM 842 C CA . GLY A 1 102 ? 13.844 -18.75 -5.211 1 98.69 102 GLY A CA 1
ATOM 843 C C . GLY A 1 102 ? 15.242 -18.734 -4.613 1 98.69 102 GLY A C 1
ATOM 844 O O . GLY A 1 102 ? 16.109 -17.984 -5.055 1 98.69 102 GLY A O 1
ATOM 845 N N . LYS A 1 103 ? 15.461 -19.562 -3.619 1 98.38 103 LYS A N 1
ATOM 846 C CA . LYS A 1 103 ? 16.766 -19.672 -2.977 1 98.38 103 LYS A CA 1
ATOM 847 C C . LYS A 1 103 ? 17.844 -20.094 -3.975 1 98.38 103 LYS A C 1
ATOM 849 O O . LYS A 1 103 ? 18.969 -19.625 -3.914 1 98.38 103 LYS A O 1
ATOM 854 N N . GLN A 1 104 ? 17.438 -20.953 -4.844 1 98.62 104 GLN A N 1
ATOM 855 C CA . GLN A 1 104 ? 18.438 -21.578 -5.715 1 98.62 104 GLN A CA 1
ATOM 856 C C . GLN A 1 104 ? 18.562 -20.797 -7.027 1 98.62 104 GLN A C 1
ATOM 858 O O . GLN A 1 104 ? 19.656 -20.703 -7.59 1 98.62 104 GLN A O 1
ATOM 863 N N . LYS A 1 105 ? 17.469 -20.188 -7.527 1 98.44 105 LYS A N 1
ATOM 864 C CA . LYS A 1 105 ? 17.484 -19.672 -8.891 1 98.44 105 LYS A CA 1
ATOM 865 C C . LYS A 1 105 ? 16.906 -18.266 -8.945 1 98.44 105 LYS A C 1
ATOM 867 O O . LYS A 1 105 ? 16.594 -17.75 -10.031 1 98.44 105 LYS A O 1
ATOM 872 N N . GLY A 1 106 ? 16.672 -17.672 -7.852 1 97.62 106 GLY A N 1
ATOM 873 C CA . GLY A 1 106 ? 16.188 -16.297 -7.793 1 97.62 106 GLY A CA 1
ATOM 874 C C . GLY A 1 106 ? 14.75 -16.156 -8.266 1 97.62 106 GLY A C 1
ATOM 875 O O . GLY A 1 106 ? 13.992 -17.125 -8.297 1 97.62 106 GLY A O 1
ATOM 876 N N . PRO A 1 107 ? 14.375 -14.906 -8.625 1 97 107 PRO A N 1
ATOM 877 C CA . PRO A 1 107 ? 13 -14.617 -9.039 1 97 107 PRO A CA 1
ATOM 878 C C . PRO A 1 107 ? 12.562 -15.43 -10.258 1 97 107 PRO A C 1
ATOM 880 O O . PRO A 1 107 ? 11.414 -15.867 -10.336 1 97 107 PRO A O 1
ATOM 883 N N . HIS A 1 108 ? 13.477 -15.625 -11.086 1 96.81 108 HIS A N 1
ATOM 884 C CA . HIS A 1 108 ? 13.172 -16.422 -12.266 1 96.81 108 HIS A CA 1
ATOM 885 C C . HIS A 1 108 ? 12.805 -17.844 -11.883 1 96.81 108 HIS A C 1
ATOM 887 O O . HIS A 1 108 ? 11.883 -18.438 -12.461 1 96.81 108 HIS A O 1
ATOM 893 N N . GLY A 1 109 ? 13.531 -18.344 -10.93 1 98.38 109 GLY A N 1
ATOM 894 C CA . GLY A 1 109 ? 13.234 -19.688 -10.43 1 98.38 109 GLY A CA 1
ATOM 895 C C . GLY A 1 109 ? 11.859 -19.797 -9.797 1 98.38 109 GLY A C 1
ATOM 896 O O . GLY A 1 109 ? 11.148 -20.781 -10.023 1 98.38 109 GLY A O 1
ATOM 897 N N . GLN A 1 110 ? 11.5 -18.797 -9 1 98.81 110 GLN A N 1
ATOM 898 C CA . GLN A 1 110 ? 10.164 -18.766 -8.414 1 98.81 110 GLN A CA 1
ATOM 899 C C . GLN A 1 110 ? 9.086 -18.797 -9.5 1 98.81 110 GLN A C 1
ATOM 901 O O . GLN A 1 110 ? 8.109 -19.531 -9.398 1 98.81 110 GLN A O 1
ATOM 906 N N . GLY A 1 111 ? 9.32 -17.969 -10.508 1 98.69 111 GLY A N 1
ATOM 907 C CA . GLY A 1 111 ? 8.367 -17.906 -11.609 1 98.69 111 GLY A CA 1
ATOM 908 C C . GLY A 1 111 ? 8.18 -19.234 -12.312 1 98.69 111 GLY A C 1
ATOM 909 O O . GLY A 1 111 ? 7.051 -19.625 -12.602 1 98.69 111 GLY A O 1
ATOM 910 N N . LYS A 1 112 ? 9.242 -19.922 -12.555 1 98.62 112 LYS A N 1
ATOM 911 C CA . LYS A 1 112 ? 9.18 -21.234 -13.195 1 98.62 112 LYS A CA 1
ATOM 912 C C . LYS A 1 112 ? 8.438 -22.234 -12.32 1 98.62 112 LYS A C 1
ATOM 914 O O . LYS A 1 112 ? 7.648 -23.031 -12.82 1 98.62 112 LYS A O 1
ATOM 919 N N . ALA A 1 113 ? 8.758 -22.172 -11.023 1 98.94 113 ALA A N 1
ATOM 920 C CA . ALA A 1 113 ? 8.062 -23.062 -10.102 1 98.94 113 ALA A CA 1
ATOM 921 C C . ALA A 1 113 ? 6.559 -22.812 -10.125 1 98.94 113 ALA A C 1
ATOM 923 O O . ALA A 1 113 ? 5.766 -23.766 -10.18 1 98.94 113 ALA A O 1
ATOM 924 N N . LYS A 1 114 ? 6.152 -21.562 -10.109 1 98.88 114 LYS A N 1
ATOM 925 C CA . LYS A 1 114 ? 4.738 -21.203 -10.18 1 98.88 114 LYS A CA 1
ATOM 926 C C . LYS A 1 114 ? 4.098 -21.75 -11.453 1 98.88 114 LYS A C 1
ATOM 928 O O . LYS A 1 114 ? 3.016 -22.344 -11.406 1 98.88 114 LYS A O 1
ATOM 933 N N . ASP A 1 115 ? 4.816 -21.609 -12.562 1 98.81 115 ASP A N 1
ATOM 934 C CA . ASP A 1 115 ? 4.305 -22.094 -13.844 1 98.81 115 ASP A CA 1
ATOM 935 C C . ASP A 1 115 ? 4.039 -23.594 -13.797 1 98.81 115 ASP A C 1
ATOM 937 O O . ASP A 1 115 ? 2.951 -24.047 -14.156 1 98.81 115 ASP A O 1
ATOM 941 N N . VAL A 1 116 ? 5.016 -24.281 -13.367 1 98.94 116 VAL A N 1
ATOM 942 C CA . VAL A 1 116 ? 4.934 -25.734 -13.367 1 98.94 116 VAL A CA 1
ATOM 943 C C . VAL A 1 116 ? 3.836 -26.188 -12.414 1 98.94 116 VAL A C 1
ATOM 945 O O . VAL A 1 116 ? 3.02 -27.047 -12.758 1 98.94 116 VAL A O 1
ATOM 948 N N . LEU A 1 117 ? 3.773 -25.594 -11.242 1 98.94 117 LEU A N 1
ATOM 949 C CA . LEU A 1 117 ? 2.82 -26.031 -10.227 1 98.94 117 LEU A CA 1
ATOM 950 C C . LEU A 1 117 ? 1.393 -25.672 -10.633 1 98.94 117 LEU A C 1
ATOM 952 O O . LEU A 1 117 ? 0.476 -26.484 -10.461 1 98.94 117 LEU A O 1
ATOM 956 N N . PHE A 1 118 ? 1.182 -24.469 -11.188 1 98.94 118 PHE A N 1
ATOM 957 C CA . PHE A 1 118 ? -0.142 -24.125 -11.688 1 98.94 118 PHE A CA 1
ATOM 958 C C . PHE A 1 118 ? -0.584 -25.078 -12.781 1 98.94 118 PHE A C 1
ATOM 960 O O . PHE A 1 118 ? -1.717 -25.562 -12.773 1 98.94 118 PHE A O 1
ATOM 967 N N . ARG A 1 119 ? 0.302 -25.359 -13.727 1 98.81 119 ARG A N 1
ATOM 968 C CA . ARG A 1 119 ? -0.022 -26.297 -14.789 1 98.81 119 ARG A CA 1
ATOM 969 C C . ARG A 1 119 ? -0.404 -27.656 -14.219 1 98.81 119 ARG A C 1
ATOM 971 O O . ARG A 1 119 ? -1.404 -28.25 -14.625 1 98.81 119 ARG A O 1
ATOM 978 N N . MET A 1 120 ? 0.366 -28.141 -13.281 1 98.88 120 MET A N 1
ATOM 979 C CA . MET A 1 120 ? 0.131 -29.453 -12.688 1 98.88 120 MET A CA 1
ATOM 980 C C . MET A 1 120 ? -1.238 -29.516 -12.016 1 98.88 120 MET A C 1
ATOM 982 O O . MET A 1 120 ? -1.962 -30.5 -12.164 1 98.88 120 MET A O 1
ATOM 986 N N . ILE A 1 121 ? -1.614 -28.469 -11.344 1 98.88 121 ILE A N 1
ATOM 987 C CA . ILE A 1 121 ? -2.887 -28.438 -10.625 1 98.88 121 ILE A CA 1
ATOM 988 C C . ILE A 1 121 ? -4.035 -28.328 -11.625 1 98.88 121 ILE A C 1
ATOM 990 O O . ILE A 1 121 ? -4.914 -29.188 -11.672 1 98.88 121 ILE A O 1
ATOM 994 N N . TYR A 1 122 ? -3.975 -27.312 -12.484 1 98.81 122 TYR A N 1
ATOM 995 C CA . TYR A 1 122 ? -5.184 -26.859 -13.164 1 98.81 122 TYR A CA 1
ATOM 996 C C . TYR A 1 122 ? -5.309 -27.5 -14.539 1 98.81 122 TYR A C 1
ATOM 998 O O . TYR A 1 122 ? -6.414 -27.609 -15.078 1 98.81 122 TYR A O 1
ATOM 1006 N N . GLU A 1 123 ? -4.172 -27.891 -15.148 1 98.75 123 GLU A N 1
ATOM 1007 C CA . GLU A 1 123 ? -4.219 -28.484 -16.484 1 98.75 123 GLU A CA 1
ATOM 1008 C C . GLU A 1 123 ? -4.035 -29.984 -16.438 1 98.75 123 GLU A C 1
ATOM 1010 O O . GLU A 1 123 ? -4.707 -30.734 -17.156 1 98.75 123 GLU A O 1
ATOM 1015 N N . ASP A 1 124 ? -3.156 -30.453 -15.539 1 98.56 124 ASP A N 1
ATOM 1016 C CA . ASP A 1 124 ? -2.77 -31.859 -15.539 1 98.56 124 ASP A CA 1
ATOM 1017 C C . ASP A 1 124 ? -3.564 -32.656 -14.508 1 98.56 124 ASP A C 1
ATOM 1019 O O . ASP A 1 124 ? -3.559 -33.875 -14.523 1 98.56 124 ASP A O 1
ATOM 1023 N N . GLY A 1 125 ? -4.184 -32 -13.609 1 98.31 125 GLY A N 1
ATOM 1024 C CA . GLY A 1 125 ? -5 -32.656 -12.602 1 98.31 125 GLY A CA 1
ATOM 1025 C C . GLY A 1 125 ? -4.18 -33.344 -11.516 1 98.31 125 GLY A C 1
ATOM 1026 O O . GLY A 1 125 ? -4.633 -34.312 -10.891 1 98.31 125 GLY A O 1
ATOM 1027 N N . MET A 1 126 ? -2.963 -32.812 -11.352 1 98.62 126 MET A N 1
ATOM 1028 C CA . MET A 1 126 ? -2.07 -33.375 -10.352 1 98.62 126 MET A CA 1
ATOM 1029 C C . MET A 1 126 ? -2.299 -32.75 -8.984 1 98.62 126 MET A C 1
ATOM 1031 O O . MET A 1 126 ? -2.797 -31.625 -8.898 1 98.62 126 MET A O 1
ATOM 1035 N N . ASN A 1 127 ? -1.994 -33.5 -7.93 1 98.75 127 ASN A N 1
ATOM 1036 C CA . ASN A 1 127 ? -2.152 -33.031 -6.551 1 98.75 127 ASN A CA 1
ATOM 1037 C C . ASN A 1 127 ? -0.828 -32.562 -5.961 1 98.75 127 ASN A C 1
ATOM 1039 O O . ASN A 1 127 ? -0.014 -33.375 -5.516 1 98.75 127 ASN A O 1
ATOM 1043 N N . ILE A 1 128 ? -0.658 -31.266 -5.816 1 98.62 128 ILE A N 1
ATOM 1044 C CA . ILE A 1 128 ? 0.618 -30.734 -5.352 1 98.62 128 ILE A CA 1
ATOM 1045 C C . ILE A 1 128 ? 0.676 -30.781 -3.828 1 98.62 128 ILE A C 1
ATOM 1047 O O . ILE A 1 128 ? 1.67 -30.375 -3.225 1 98.62 128 ILE A O 1
ATOM 1051 N N . SER A 1 129 ? -0.337 -31.297 -3.166 1 98.31 129 SER A N 1
ATOM 1052 C CA . SER A 1 129 ? -0.246 -31.609 -1.745 1 98.31 129 SER A CA 1
ATOM 1053 C C . SER A 1 129 ? 0.652 -32.812 -1.508 1 98.31 129 SER A C 1
ATOM 1055 O O . SER A 1 129 ? 1.104 -33.062 -0.385 1 98.31 129 SER A O 1
ATOM 1057 N N . ASP A 1 130 ? 0.781 -33.562 -2.525 1 97.56 130 ASP A N 1
ATOM 1058 C CA . ASP A 1 130 ? 1.586 -34.781 -2.488 1 97.56 130 ASP A CA 1
ATOM 1059 C C . ASP A 1 130 ? 3.064 -34.469 -2.703 1 97.56 130 ASP A C 1
ATOM 1061 O O . ASP A 1 130 ? 3.441 -33.906 -3.727 1 97.56 130 ASP A O 1
ATOM 1065 N N . VAL A 1 131 ? 3.857 -34.906 -1.814 1 97.69 131 VAL A N 1
ATOM 1066 C CA . VAL A 1 131 ? 5.289 -34.625 -1.863 1 97.69 131 VAL A CA 1
ATOM 1067 C C . VAL A 1 131 ? 5.891 -35.25 -3.133 1 97.69 131 VAL A C 1
ATOM 1069 O O . VAL A 1 131 ? 6.793 -34.656 -3.736 1 97.69 131 VAL A O 1
ATOM 1072 N N . GLY A 1 132 ? 5.426 -36.406 -3.504 1 98.38 132 GLY A N 1
ATOM 1073 C CA . GLY A 1 132 ? 5.895 -37 -4.738 1 98.38 132 GLY A CA 1
ATOM 1074 C C . GLY A 1 132 ? 5.664 -36.125 -5.957 1 98.38 132 GLY A C 1
ATOM 1075 O O . GLY A 1 132 ? 6.535 -36.031 -6.82 1 98.38 132 GLY A O 1
ATOM 1076 N N . THR A 1 133 ? 4.496 -35.562 -6.047 1 98.75 133 THR A N 1
ATOM 1077 C CA . THR A 1 133 ? 4.184 -34.625 -7.133 1 98.75 133 THR A CA 1
ATOM 1078 C C . THR A 1 133 ? 5.129 -33.438 -7.109 1 98.75 133 THR A C 1
ATOM 1080 O O . THR A 1 133 ? 5.617 -33 -8.156 1 98.75 133 THR A O 1
ATOM 1083 N N . LEU A 1 134 ? 5.43 -32.906 -5.93 1 98.88 134 LEU A N 1
ATOM 1084 C CA . LEU A 1 134 ? 6.301 -31.734 -5.789 1 98.88 134 LEU A CA 1
ATOM 1085 C C . LEU A 1 134 ? 7.738 -32.094 -6.172 1 98.88 134 LEU A C 1
ATOM 1087 O O . LEU A 1 134 ? 8.453 -31.25 -6.727 1 98.88 134 LEU A O 1
ATOM 1091 N N . ILE A 1 135 ? 8.141 -33.312 -5.844 1 98.75 135 ILE A N 1
ATOM 1092 C CA . ILE A 1 135 ? 9.469 -33.781 -6.234 1 98.75 135 ILE A CA 1
ATOM 1093 C C . ILE A 1 135 ? 9.57 -33.844 -7.754 1 98.75 135 ILE A C 1
ATOM 1095 O O . ILE A 1 135 ? 10.594 -33.469 -8.336 1 98.75 135 ILE A O 1
ATOM 1099 N N . GLN A 1 136 ? 8.531 -34.281 -8.398 1 98.81 136 GLN A N 1
ATOM 1100 C CA . GLN A 1 136 ? 8.484 -34.281 -9.859 1 98.81 136 GLN A CA 1
ATOM 1101 C C . GLN A 1 136 ? 8.617 -32.844 -10.406 1 98.81 136 GLN A C 1
ATOM 1103 O O . GLN A 1 136 ? 9.352 -32.625 -11.367 1 98.81 136 GLN A O 1
ATOM 1108 N N . ALA A 1 137 ? 7.895 -31.906 -9.812 1 98.88 137 ALA A N 1
ATOM 1109 C CA . ALA A 1 137 ? 7.984 -30.5 -10.211 1 98.88 137 ALA A CA 1
ATOM 1110 C C . ALA A 1 137 ? 9.406 -29.984 -10.055 1 98.88 137 ALA A C 1
ATOM 1112 O O . ALA A 1 137 ? 9.922 -29.281 -10.938 1 98.88 137 ALA A O 1
ATOM 1113 N N . ALA A 1 138 ? 10.023 -30.312 -8.93 1 98.88 138 ALA A N 1
ATOM 1114 C CA . ALA A 1 138 ? 11.391 -29.875 -8.656 1 98.88 138 ALA A CA 1
ATOM 1115 C C . ALA A 1 138 ? 12.352 -30.391 -9.727 1 98.88 138 ALA A C 1
ATOM 1117 O O . ALA A 1 138 ? 13.234 -29.641 -10.172 1 98.88 138 ALA A O 1
ATOM 1118 N N . LYS A 1 139 ? 12.141 -3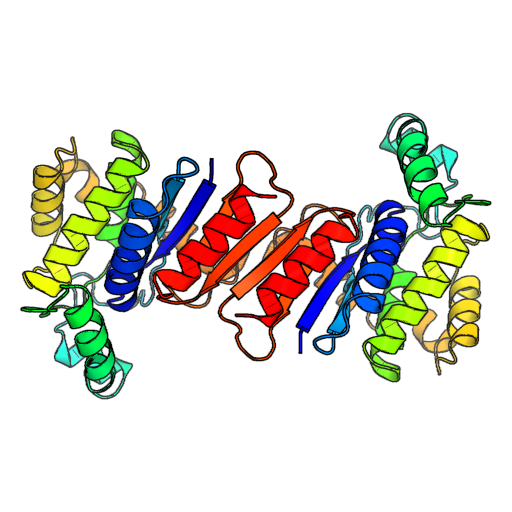1.609 -10.141 1 98.75 139 LYS A N 1
ATOM 1119 C CA . LYS A 1 139 ? 12.977 -32.188 -11.188 1 98.75 139 LYS A CA 1
ATOM 1120 C C . LYS A 1 139 ? 12.797 -31.453 -12.508 1 98.75 139 LYS A C 1
ATOM 1122 O O . LYS A 1 139 ? 13.766 -31.203 -13.227 1 98.75 139 LYS A O 1
ATOM 1127 N N . GLU A 1 140 ? 11.555 -31.125 -12.773 1 98.56 140 GLU A N 1
ATOM 1128 C CA . GLU A 1 140 ? 11.25 -30.438 -14.023 1 98.56 140 GLU A CA 1
ATOM 1129 C C . GLU A 1 140 ? 11.992 -29.109 -14.117 1 98.56 140 GLU A C 1
ATOM 1131 O O . GLU A 1 140 ? 12.352 -28.656 -15.211 1 98.56 140 GLU A O 1
ATOM 1136 N N . ILE A 1 141 ? 12.297 -28.469 -12.977 1 98.44 141 ILE A N 1
ATOM 1137 C CA . ILE A 1 141 ? 12.938 -27.156 -13.023 1 98.44 141 ILE A CA 1
ATOM 1138 C C . ILE A 1 141 ? 14.344 -27.25 -12.422 1 98.44 141 ILE A C 1
ATOM 1140 O O . ILE A 1 141 ? 14.93 -26.219 -12.055 1 98.44 141 ILE A O 1
ATOM 1144 N N . SER A 1 142 ? 14.859 -28.422 -12.219 1 98.62 142 SER A N 1
ATOM 1145 C CA . SER A 1 142 ? 16.234 -28.719 -11.875 1 98.62 142 SER A CA 1
ATOM 1146 C C . SER A 1 142 ? 16.609 -28.156 -10.508 1 98.62 142 SER A C 1
ATOM 1148 O O . SER A 1 142 ? 17.656 -27.531 -10.352 1 98.62 142 SER A O 1
ATOM 1150 N N . LEU A 1 143 ? 15.758 -28.344 -9.562 1 98.69 143 LEU A N 1
ATOM 1151 C CA . LEU A 1 143 ? 16.094 -27.984 -8.188 1 98.69 143 LEU A CA 1
ATOM 1152 C C . LEU A 1 143 ? 16.875 -29.125 -7.508 1 98.69 143 LEU A C 1
ATOM 1154 O O . LEU A 1 143 ? 16.562 -30.297 -7.723 1 98.69 143 LEU A O 1
ATOM 1158 N N . GLN A 1 144 ? 17.734 -28.688 -6.73 1 98.56 144 GLN A N 1
ATOM 1159 C CA . GLN A 1 144 ? 18.547 -29.656 -5.992 1 98.56 144 GLN A CA 1
ATOM 1160 C C . GLN A 1 144 ? 18.031 -29.828 -4.57 1 98.56 144 GLN A C 1
ATOM 1162 O O . GLN A 1 144 ? 17.547 -28.875 -3.953 1 98.56 144 GLN A O 1
ATOM 1167 N N . GLY A 1 145 ? 18.078 -31.016 -4.082 1 98.44 145 GLY A N 1
ATOM 1168 C CA . GLY A 1 145 ? 17.797 -31.297 -2.684 1 98.44 145 GLY A CA 1
ATOM 1169 C C . GLY A 1 145 ? 16.328 -31.188 -2.334 1 98.44 145 GLY A C 1
ATOM 1170 O O . GLY A 1 145 ? 15.969 -31.047 -1.161 1 98.44 145 GLY A O 1
ATOM 1171 N N . ALA A 1 146 ? 15.445 -31.219 -3.314 1 98.62 146 ALA A N 1
ATOM 1172 C CA . ALA A 1 146 ? 14.023 -30.984 -3.09 1 98.62 146 ALA A CA 1
ATOM 1173 C C . ALA A 1 146 ? 13.406 -32.094 -2.25 1 98.62 146 ALA A C 1
ATOM 1175 O O . ALA A 1 146 ? 12.57 -31.828 -1.385 1 98.62 146 ALA A O 1
ATOM 1176 N N . GLU A 1 147 ? 13.773 -33.344 -2.521 1 98.31 147 GLU A N 1
ATOM 1177 C CA . GLU A 1 147 ? 13.203 -34.469 -1.798 1 98.31 147 GLU A CA 1
ATOM 1178 C C . GLU A 1 147 ? 13.477 -34.375 -0.301 1 98.31 147 GLU A C 1
ATOM 1180 O O . GLU A 1 147 ? 12.555 -34.438 0.514 1 98.31 147 GLU A O 1
ATOM 1185 N N . GLU A 1 148 ? 14.742 -34.188 0.057 1 98.56 148 GLU A N 1
ATOM 1186 C CA . GLU A 1 148 ? 15.102 -34.031 1.463 1 98.56 148 GLU A CA 1
ATOM 1187 C C . GLU A 1 148 ? 14.422 -32.812 2.084 1 98.56 148 GLU A C 1
ATOM 1189 O O . GLU A 1 148 ? 13.93 -32.875 3.213 1 98.56 148 GLU A O 1
ATOM 1194 N N . TYR A 1 149 ? 14.461 -31.75 1.356 1 98.62 149 TYR A N 1
ATOM 1195 C CA . TYR A 1 149 ? 13.883 -30.484 1.809 1 98.62 149 TYR A CA 1
ATOM 1196 C C . TYR A 1 149 ? 12.391 -30.641 2.092 1 98.62 149 TYR A C 1
ATOM 1198 O O . TYR A 1 149 ? 11.914 -30.266 3.168 1 98.62 149 TYR A O 1
ATOM 1206 N N . LEU A 1 150 ? 11.656 -31.297 1.202 1 98.44 150 LEU A N 1
ATOM 1207 C CA . LEU A 1 150 ? 10.203 -31.406 1.294 1 98.44 150 LEU A CA 1
ATOM 1208 C C . LEU A 1 150 ? 9.797 -32.438 2.332 1 98.44 150 LEU A C 1
ATOM 1210 O O . LEU A 1 150 ? 8.688 -32.406 2.857 1 98.44 150 LEU A O 1
ATOM 1214 N N . ASN A 1 151 ? 10.656 -33.406 2.613 1 97.94 151 ASN A N 1
ATOM 1215 C CA . ASN A 1 151 ? 10.391 -34.406 3.643 1 97.94 151 ASN A CA 1
ATOM 1216 C C . ASN A 1 151 ? 10.789 -33.906 5.027 1 97.94 151 ASN A C 1
ATOM 1218 O O . ASN A 1 151 ? 10.562 -34.562 6.027 1 97.94 151 ASN A O 1
ATOM 1222 N N . SER A 1 152 ? 11.312 -32.719 5.07 1 98.31 152 SER A N 1
ATOM 1223 C CA . SER A 1 152 ? 11.641 -32.062 6.336 1 98.31 152 SER A CA 1
ATOM 1224 C C . SER A 1 152 ? 10.586 -31.031 6.715 1 98.31 152 SER A C 1
ATOM 1226 O O . SER A 1 152 ? 9.523 -30.953 6.09 1 98.31 152 SER A O 1
ATOM 1228 N N . THR A 1 153 ? 10.883 -30.297 7.781 1 98.12 153 THR A N 1
ATOM 1229 C CA . THR A 1 153 ? 10.008 -29.188 8.188 1 98.12 153 THR A CA 1
ATOM 1230 C C . THR A 1 153 ? 10.688 -27.844 7.945 1 98.12 153 THR A C 1
ATOM 1232 O O . THR A 1 153 ? 10.266 -26.828 8.5 1 98.12 153 THR A O 1
ATOM 1235 N N . ASP A 1 154 ? 11.734 -27.984 7.109 1 97.88 154 ASP A N 1
ATOM 1236 C CA . ASP A 1 154 ? 12.461 -26.75 6.816 1 97.88 154 ASP A CA 1
ATOM 1237 C C . ASP A 1 154 ? 11.547 -25.703 6.18 1 97.88 154 ASP A C 1
ATOM 1239 O O . ASP A 1 154 ? 10.766 -26.016 5.277 1 97.88 154 ASP A O 1
ATOM 1243 N N . ASP A 1 155 ? 11.555 -24.453 6.656 1 98.5 155 ASP A N 1
ATOM 1244 C CA . ASP A 1 155 ? 10.938 -23.25 6.121 1 98.5 155 ASP A CA 1
ATOM 1245 C C . ASP A 1 155 ? 9.414 -23.328 6.223 1 98.5 155 ASP A C 1
ATOM 1247 O O . ASP A 1 155 ? 8.711 -22.5 5.652 1 98.5 155 ASP A O 1
ATOM 1251 N N . VAL A 1 156 ? 8.898 -24.391 6.926 1 98.56 156 VAL A N 1
ATOM 1252 C CA . VAL A 1 156 ? 7.453 -24.438 7.156 1 98.56 156 VAL A CA 1
ATOM 1253 C C . VAL A 1 156 ? 7.023 -23.188 7.934 1 98.56 156 VAL A C 1
ATOM 1255 O O . VAL A 1 156 ? 6.082 -22.5 7.535 1 98.56 156 VAL A O 1
ATOM 1258 N N . ASP A 1 157 ? 7.758 -22.922 8.969 1 98.38 157 ASP A N 1
ATOM 1259 C CA . ASP A 1 157 ? 7.445 -21.766 9.797 1 98.38 157 ASP A CA 1
ATOM 1260 C C . ASP A 1 157 ? 7.609 -20.453 9.008 1 98.38 157 ASP A C 1
ATOM 1262 O O . ASP A 1 157 ? 6.867 -19.5 9.227 1 98.38 157 ASP A O 1
ATOM 1266 N N . LEU A 1 158 ? 8.57 -20.438 8.148 1 98.44 158 LEU A N 1
ATOM 1267 C CA . LEU A 1 158 ? 8.797 -19.266 7.316 1 98.44 158 LEU A CA 1
ATOM 1268 C C . LEU A 1 158 ? 7.602 -18.984 6.414 1 98.44 158 LEU A C 1
ATOM 1270 O O . LEU A 1 158 ? 7.152 -17.844 6.293 1 98.44 158 LEU A O 1
ATOM 1274 N N . ILE A 1 159 ? 7.066 -20.078 5.797 1 98.69 159 ILE A N 1
ATOM 1275 C CA . ILE A 1 159 ? 5.918 -19.922 4.906 1 98.69 159 ILE A CA 1
ATOM 1276 C C . ILE A 1 159 ? 4.723 -19.391 5.691 1 98.69 159 ILE A C 1
ATOM 1278 O O . ILE A 1 159 ? 4.039 -18.469 5.246 1 98.69 159 ILE A O 1
ATOM 1282 N N . TRP A 1 160 ? 4.52 -19.922 6.887 1 98.12 160 TRP A N 1
ATOM 1283 C CA . TRP A 1 160 ? 3.41 -19.469 7.719 1 98.12 160 TRP A CA 1
ATOM 1284 C C . TRP A 1 160 ? 3.6 -18.016 8.141 1 98.12 160 TRP A C 1
ATOM 1286 O O . TRP A 1 160 ? 2.643 -17.234 8.156 1 98.12 160 TRP A O 1
ATOM 1296 N N . SER A 1 161 ? 4.793 -17.672 8.438 1 97.94 161 SER A N 1
ATOM 1297 C CA . SER A 1 161 ? 5.086 -16.312 8.852 1 97.94 161 SER A CA 1
ATOM 1298 C C . SER A 1 161 ? 4.855 -15.32 7.707 1 97.94 161 SER A C 1
ATOM 1300 O O . SER A 1 161 ? 4.355 -14.219 7.926 1 97.94 161 SER A O 1
ATOM 1302 N N . GLU A 1 162 ? 5.215 -15.672 6.555 1 97.88 162 GLU A N 1
ATOM 1303 C CA . GLU A 1 162 ? 5.016 -14.82 5.391 1 97.88 162 GLU A CA 1
ATOM 1304 C C . GLU A 1 162 ? 3.531 -14.68 5.059 1 97.88 162 GLU A C 1
ATOM 1306 O O . GLU A 1 162 ? 3.076 -13.594 4.68 1 97.88 162 GLU A O 1
ATOM 1311 N N . ASP A 1 163 ? 2.846 -15.797 5.203 1 98.06 163 ASP A N 1
ATOM 1312 C CA . ASP A 1 163 ? 1.396 -15.758 5.031 1 98.06 163 ASP A CA 1
ATOM 1313 C C . ASP A 1 163 ? 0.753 -14.789 6.023 1 98.06 163 ASP A C 1
ATOM 1315 O O . ASP A 1 163 ? -0.078 -13.961 5.645 1 98.06 163 ASP A O 1
ATOM 1319 N N . LEU A 1 164 ? 1.2 -14.875 7.238 1 96.31 164 LEU A N 1
ATOM 1320 C CA . LEU A 1 164 ? 0.692 -14 8.289 1 96.31 164 LEU A CA 1
ATOM 1321 C C . LEU A 1 164 ? 1.071 -12.547 8.023 1 96.31 164 LEU A C 1
ATOM 1323 O O . LEU A 1 164 ? 0.258 -11.648 8.227 1 96.31 164 LEU A O 1
ATOM 1327 N N . HIS A 1 165 ? 2.229 -12.375 7.551 1 95.06 165 HIS A N 1
ATOM 1328 C CA . HIS A 1 165 ? 2.699 -11.039 7.223 1 95.06 165 HIS A CA 1
ATOM 1329 C C . HIS A 1 165 ? 1.828 -10.391 6.148 1 95.06 165 HIS A C 1
ATOM 1331 O O . HIS A 1 165 ? 1.385 -9.25 6.301 1 95.06 165 HIS A O 1
ATOM 1337 N N . ALA A 1 166 ? 1.544 -11.109 5.109 1 96.81 166 ALA A N 1
ATOM 1338 C CA . ALA A 1 166 ? 0.718 -10.602 4.016 1 96.81 166 ALA A CA 1
ATOM 1339 C C . ALA A 1 166 ? -0.665 -10.195 4.516 1 96.81 166 ALA A C 1
ATOM 1341 O O . ALA A 1 166 ? -1.171 -9.125 4.16 1 96.81 166 ALA A O 1
ATOM 1342 N N . LYS A 1 167 ? -1.208 -11 5.383 1 95.81 167 LYS A N 1
ATOM 1343 C CA . LYS A 1 167 ? -2.576 -10.781 5.844 1 95.81 167 LYS A CA 1
ATOM 1344 C C . LYS A 1 167 ? -2.627 -9.711 6.934 1 95.81 167 LYS A C 1
ATOM 1346 O O . LYS A 1 167 ? -3.42 -8.773 6.852 1 95.81 167 LYS A O 1
ATOM 1351 N N . SER A 1 168 ? -1.795 -9.82 7.879 1 91 168 SER A N 1
ATOM 1352 C CA . SER A 1 168 ? -1.905 -8.984 9.07 1 91 168 SER A CA 1
ATOM 1353 C C . SER A 1 168 ? -1.141 -7.68 8.898 1 91 168 SER A C 1
ATOM 1355 O O . SER A 1 168 ? -1.651 -6.605 9.234 1 91 168 SER A O 1
ATOM 1357 N N . GLU A 1 169 ? 0.076 -7.746 8.359 1 88.12 169 GLU A N 1
ATOM 1358 C CA . GLU A 1 169 ? 0.903 -6.547 8.273 1 88.12 169 GLU A CA 1
ATOM 1359 C C . GLU A 1 169 ? 0.593 -5.75 7.008 1 88.12 169 GLU A C 1
ATOM 1361 O O . GLU A 1 169 ? 0.478 -4.523 7.051 1 88.12 169 GLU A O 1
ATOM 1366 N N . MET A 1 170 ? 0.366 -6.453 5.977 1 91.62 170 MET A N 1
ATOM 1367 C CA . MET A 1 170 ? 0.12 -5.754 4.719 1 91.62 170 MET A CA 1
ATOM 1368 C C . MET A 1 170 ? -1.373 -5.523 4.508 1 91.62 170 MET A C 1
ATOM 1370 O O . MET A 1 170 ? -1.768 -4.734 3.648 1 91.62 170 MET A O 1
ATOM 1374 N N . GLY A 1 171 ? -2.227 -6.285 5.23 1 91.75 171 GLY A N 1
ATOM 1375 C CA . GLY A 1 171 ? -3.666 -6.109 5.141 1 91.75 171 GLY A CA 1
ATOM 1376 C C . GLY A 1 171 ? -4.258 -6.664 3.857 1 91.75 171 GLY A C 1
ATOM 1377 O O . GLY A 1 171 ? -5.328 -6.23 3.424 1 91.75 171 GLY A O 1
ATOM 1378 N N . ILE A 1 172 ? -3.541 -7.57 3.234 1 95.19 172 ILE A N 1
ATOM 1379 C CA . ILE A 1 172 ? -4.012 -8.172 1.991 1 95.19 172 ILE A CA 1
ATOM 1380 C C . ILE A 1 172 ? -5.16 -9.133 2.285 1 95.19 172 ILE A C 1
ATOM 1382 O O . ILE A 1 172 ? -5.031 -10.023 3.131 1 95.19 172 ILE A O 1
ATOM 1386 N N . SER A 1 173 ? -6.281 -8.938 1.542 1 94 173 SER A N 1
ATOM 1387 C CA . SER A 1 173 ? -7.469 -9.727 1.858 1 94 173 SER A CA 1
ATOM 1388 C C . SER A 1 173 ? -7.824 -10.672 0.717 1 94 173 SER A C 1
ATOM 1390 O O . SER A 1 173 ? -8.742 -11.484 0.841 1 94 173 SER A O 1
ATOM 1392 N N . GLY A 1 174 ? -7.074 -10.586 -0.339 1 96.44 174 GLY A N 1
ATOM 1393 C CA . GLY A 1 174 ? -7.34 -11.43 -1.498 1 96.44 174 GLY A CA 1
ATOM 1394 C C . GLY A 1 174 ? -6.148 -11.547 -2.432 1 96.44 174 GLY A C 1
ATOM 1395 O O . GLY A 1 174 ? -5.23 -10.727 -2.381 1 96.44 174 GLY A O 1
ATOM 1396 N N . VAL A 1 175 ? -6.172 -12.578 -3.201 1 97.88 175 VAL A N 1
ATOM 1397 C CA . VAL A 1 175 ? -5.078 -12.82 -4.133 1 97.88 175 VAL A CA 1
ATOM 1398 C C . VAL A 1 175 ? -5.641 -13.156 -5.516 1 97.88 175 VAL A C 1
ATOM 1400 O O . VAL A 1 175 ? -6.785 -13.594 -5.637 1 97.88 175 VAL A O 1
ATOM 1403 N N . PRO A 1 176 ? -4.902 -12.945 -6.574 1 98.62 176 PRO A N 1
ATOM 1404 C CA . PRO A 1 176 ? -3.539 -12.406 -6.559 1 98.62 176 PRO A CA 1
ATOM 1405 C C . PRO A 1 176 ? -3.49 -10.93 -6.18 1 98.62 176 PRO A C 1
ATOM 1407 O O . PRO A 1 176 ? -4.473 -10.203 -6.371 1 98.62 176 PRO A O 1
ATOM 1410 N N . TYR A 1 177 ? -2.482 -10.578 -5.508 1 98.75 177 TYR A N 1
ATOM 1411 C CA . TYR A 1 177 ? -2.207 -9.211 -5.09 1 98.75 177 TYR A CA 1
ATOM 1412 C C . TYR A 1 177 ? -0.812 -8.773 -5.523 1 98.75 177 TYR A C 1
ATOM 1414 O O . TYR A 1 177 ? 0.16 -9.508 -5.336 1 98.75 177 TYR A O 1
ATOM 1422 N N . PHE A 1 178 ? -0.673 -7.578 -6.156 1 98.75 178 PHE A N 1
ATOM 1423 C CA . PHE A 1 178 ? 0.575 -7.113 -6.75 1 98.75 178 PHE A CA 1
ATOM 1424 C C . PHE A 1 178 ? 1.016 -5.797 -6.117 1 98.75 178 PHE A C 1
ATOM 1426 O O . PHE A 1 178 ? 0.214 -4.871 -5.977 1 98.75 178 PHE A O 1
ATOM 1433 N N . VAL A 1 179 ? 2.195 -5.699 -5.703 1 97.88 179 VAL A N 1
ATOM 1434 C CA . VAL A 1 179 ? 2.826 -4.461 -5.262 1 97.88 179 VAL A CA 1
ATOM 1435 C C . VAL A 1 179 ? 3.941 -4.07 -6.227 1 97.88 179 VAL A C 1
ATOM 1437 O O . VAL A 1 179 ? 4.922 -4.805 -6.383 1 97.88 179 VAL A O 1
ATOM 1440 N N . ILE A 1 180 ? 3.818 -2.945 -6.859 1 97.81 180 ILE A N 1
ATOM 1441 C CA . ILE A 1 180 ? 4.691 -2.541 -7.953 1 97.81 180 ILE A CA 1
ATOM 1442 C C . ILE A 1 180 ? 5.445 -1.269 -7.57 1 97.81 180 ILE A C 1
ATOM 1444 O O . ILE A 1 180 ? 4.836 -0.282 -7.148 1 97.81 180 ILE A O 1
ATOM 1448 N N . THR A 1 181 ? 6.738 -1.293 -7.68 1 95.94 181 THR A N 1
ATOM 1449 C CA . THR A 1 181 ? 7.594 -0.153 -7.367 1 95.94 181 THR A CA 1
ATOM 1450 C C . THR A 1 181 ? 8.688 0.007 -8.422 1 95.94 181 THR A C 1
ATOM 1452 O O . THR A 1 181 ? 8.984 -0.931 -9.164 1 95.94 181 THR A O 1
ATOM 1455 N N . ASN A 1 182 ? 9.164 1.219 -8.5 1 93.94 182 ASN A N 1
ATOM 1456 C CA . ASN A 1 182 ? 10.352 1.5 -9.289 1 93.94 182 ASN A CA 1
ATOM 1457 C C . ASN A 1 182 ? 11.609 1.546 -8.422 1 93.94 182 ASN A C 1
ATOM 1459 O O . ASN A 1 182 ? 11.633 2.23 -7.398 1 93.94 182 ASN A O 1
ATOM 1463 N N . SER A 1 183 ? 12.648 0.765 -8.852 1 87.44 183 SER A N 1
ATOM 1464 C CA . SER A 1 183 ? 13.875 0.679 -8.07 1 87.44 183 SER A CA 1
ATOM 1465 C C . SER A 1 183 ? 14.555 2.039 -7.957 1 87.44 183 SER A C 1
ATOM 1467 O O . SER A 1 183 ? 15.281 2.303 -6.988 1 87.44 183 SER A O 1
ATOM 1469 N N . GLY A 1 184 ? 14.344 2.904 -8.891 1 82.62 184 GLY A N 1
ATOM 1470 C CA . GLY A 1 184 ? 14.969 4.215 -8.906 1 82.62 184 GLY A CA 1
ATOM 1471 C C . GLY A 1 184 ? 14.234 5.238 -8.055 1 82.62 184 GLY A C 1
ATOM 1472 O O . GLY A 1 184 ? 14.789 6.289 -7.727 1 82.62 184 GLY A O 1
ATOM 1473 N N . ASP A 1 185 ? 13.031 5.035 -7.684 1 78.56 185 ASP A N 1
ATOM 1474 C CA . ASP A 1 185 ? 12.219 5.938 -6.875 1 78.56 185 ASP A CA 1
ATOM 1475 C C . ASP A 1 185 ? 11.234 5.16 -6 1 78.56 185 ASP A C 1
ATOM 1477 O O . ASP A 1 185 ? 10.156 4.777 -6.453 1 78.56 185 ASP A O 1
ATOM 1481 N N . LYS A 1 186 ? 11.484 5.055 -4.801 1 76.81 186 LYS A N 1
ATOM 1482 C CA . LYS A 1 186 ? 10.648 4.258 -3.904 1 76.81 186 LYS A CA 1
ATOM 1483 C C . LYS A 1 186 ? 9.602 5.125 -3.219 1 76.81 186 LYS A C 1
ATOM 1485 O O . LYS A 1 186 ? 8.922 4.672 -2.289 1 76.81 186 LYS A O 1
ATOM 1490 N N . ARG A 1 187 ? 9.414 6.301 -3.793 1 89.5 187 ARG A N 1
ATOM 1491 C CA . ARG A 1 187 ? 8.477 7.195 -3.123 1 89.5 187 ARG A CA 1
ATOM 1492 C C . ARG A 1 187 ? 7.047 6.938 -3.584 1 89.5 187 ARG A C 1
ATOM 1494 O O . ARG A 1 187 ? 6.094 7.453 -2.994 1 89.5 187 ARG A O 1
ATOM 1501 N N . GLU A 1 188 ? 6.996 6.039 -4.602 1 95.06 188 GLU A N 1
ATOM 1502 C CA . GLU A 1 188 ? 5.684 5.648 -5.113 1 95.06 188 GLU A CA 1
ATOM 1503 C C . GLU A 1 188 ? 5.535 4.133 -5.156 1 95.06 188 GLU A C 1
ATOM 1505 O O . GLU A 1 188 ? 6.441 3.426 -5.602 1 95.06 188 GLU A O 1
ATOM 1510 N N . THR A 1 189 ? 4.461 3.613 -4.68 1 95.75 189 THR A N 1
ATOM 1511 C CA . THR A 1 189 ? 4.086 2.207 -4.754 1 95.75 189 THR A CA 1
ATOM 1512 C C . THR A 1 189 ? 2.668 2.053 -5.301 1 95.75 189 THR A C 1
ATOM 1514 O O . THR A 1 189 ? 1.761 2.787 -4.902 1 95.75 189 THR A O 1
ATOM 1517 N N . ILE A 1 190 ? 2.482 1.143 -6.223 1 96.38 190 ILE A N 1
ATOM 1518 C CA . ILE A 1 190 ? 1.158 0.846 -6.758 1 96.38 190 ILE A CA 1
ATOM 1519 C C . ILE A 1 190 ? 0.774 -0.592 -6.418 1 96.38 190 ILE A C 1
ATOM 1521 O O . ILE A 1 190 ? 1.558 -1.519 -6.637 1 96.38 190 ILE A O 1
ATOM 1525 N N . SER A 1 191 ? -0.371 -0.773 -5.828 1 96.88 191 SER A N 1
ATOM 1526 C CA . SER A 1 191 ? -0.883 -2.113 -5.562 1 96.88 191 SER A CA 1
ATOM 1527 C C . SER A 1 191 ? -2.104 -2.42 -6.426 1 96.88 191 SER A C 1
ATOM 1529 O O . SER A 1 191 ? -2.955 -1.555 -6.633 1 96.88 191 SER A O 1
ATOM 1531 N N . LEU A 1 192 ? -2.139 -3.566 -6.953 1 97.5 192 LEU A N 1
ATOM 1532 C CA . LEU A 1 192 ? -3.266 -4.082 -7.723 1 97.5 192 LEU A CA 1
ATOM 1533 C C . LEU A 1 192 ? -3.854 -5.324 -7.059 1 97.5 192 LEU A C 1
ATOM 1535 O O . LEU A 1 192 ? -3.119 -6.242 -6.691 1 97.5 192 LEU A O 1
ATOM 1539 N N . SER A 1 193 ? -5.152 -5.332 -6.852 1 96.75 193 SER A N 1
ATOM 1540 C CA . SER A 1 193 ? -5.844 -6.477 -6.258 1 96.75 193 SER A CA 1
ATOM 1541 C C . SER A 1 193 ? -6.594 -7.277 -7.32 1 96.75 193 SER A C 1
ATOM 1543 O O . SER A 1 193 ? -7.266 -6.703 -8.18 1 96.75 193 SER A O 1
ATOM 1545 N N . GLY A 1 194 ? -6.461 -8.562 -7.281 1 95.81 194 GLY A N 1
ATOM 1546 C CA . GLY A 1 194 ? -7.195 -9.43 -8.188 1 95.81 194 GLY A CA 1
ATOM 1547 C C . GLY A 1 194 ? -6.465 -9.695 -9.484 1 95.81 194 GLY A C 1
ATOM 1548 O O . GLY A 1 194 ? -5.383 -9.156 -9.719 1 95.81 194 GLY A O 1
ATOM 1549 N N . ALA A 1 195 ? -6.98 -10.531 -10.273 1 94.88 195 ALA A N 1
ATOM 1550 C CA . ALA A 1 195 ? -6.406 -10.898 -11.562 1 94.88 195 ALA A CA 1
ATOM 1551 C C . ALA A 1 195 ? -6.621 -9.797 -12.594 1 94.88 195 ALA A C 1
ATOM 1553 O O . ALA A 1 195 ? -7.398 -9.961 -13.531 1 94.88 195 ALA A O 1
ATOM 1554 N N . GLN A 1 196 ? -5.848 -8.758 -12.445 1 94.25 196 GLN A N 1
ATOM 1555 C CA . GLN A 1 196 ? -5.973 -7.574 -13.289 1 94.25 196 GLN A CA 1
ATOM 1556 C C . GLN A 1 196 ? -5.676 -7.906 -14.75 1 94.25 196 GLN A C 1
ATOM 1558 O O . GLN A 1 196 ? -4.934 -8.844 -15.039 1 94.25 196 GLN A O 1
ATOM 1563 N N . GLY A 1 197 ? -6.305 -7.164 -15.625 1 95.69 197 GLY A N 1
ATOM 1564 C CA . GLY A 1 197 ? -6.059 -7.379 -17.047 1 95.69 197 GLY A CA 1
ATOM 1565 C C . GLY A 1 197 ? -4.668 -6.957 -17.484 1 95.69 197 GLY A C 1
ATOM 1566 O O . GLY A 1 197 ? -4.023 -6.148 -16.812 1 95.69 197 GLY A O 1
ATOM 1567 N N . THR A 1 198 ? -4.258 -7.52 -18.578 1 97.75 198 THR A N 1
ATOM 1568 C CA . THR A 1 198 ? -2.947 -7.203 -19.141 1 97.75 198 THR A CA 1
ATOM 1569 C C . THR A 1 198 ? -2.797 -5.699 -19.344 1 97.75 198 THR A C 1
ATOM 1571 O O . THR A 1 198 ? -1.746 -5.129 -19.047 1 97.75 198 THR A O 1
ATOM 1574 N N . GLU A 1 199 ? -3.863 -5.055 -19.766 1 96.31 199 GLU A N 1
ATOM 1575 C CA . GLU A 1 199 ? -3.83 -3.623 -20.047 1 96.31 199 GLU A CA 1
ATOM 1576 C C . GLU A 1 199 ? -3.609 -2.809 -18.781 1 96.31 199 GLU A C 1
ATOM 1578 O O . GLU A 1 199 ? -2.953 -1.765 -18.812 1 96.31 199 GLU A O 1
ATOM 1583 N N . GLN A 1 200 ? -4.18 -3.248 -17.75 1 95.5 200 GLN A N 1
ATOM 1584 C CA . GLN A 1 200 ? -3.992 -2.551 -16.484 1 95.5 200 GLN A CA 1
ATOM 1585 C C . GLN A 1 200 ? -2.533 -2.605 -16.031 1 95.5 200 GLN A C 1
ATOM 1587 O O . GLN A 1 200 ? -1.984 -1.606 -15.562 1 95.5 200 GLN A O 1
ATOM 1592 N N . PHE A 1 201 ? -1.902 -3.742 -16.172 1 97.62 201 PHE A N 1
ATOM 1593 C CA . PHE A 1 201 ? -0.485 -3.873 -15.859 1 97.62 201 PHE A CA 1
ATOM 1594 C C . PHE A 1 201 ? 0.35 -2.928 -16.703 1 97.62 201 PHE A C 1
ATOM 1596 O O . PHE A 1 201 ? 1.225 -2.227 -16.188 1 97.62 201 PHE A O 1
ATOM 1603 N N . LEU A 1 202 ? 0.065 -2.885 -17.984 1 96.88 202 LEU A N 1
ATOM 1604 C CA . LEU A 1 202 ? 0.828 -2.043 -18.891 1 96.88 202 LEU A CA 1
ATOM 1605 C C . LEU A 1 202 ? 0.693 -0.571 -18.516 1 96.88 202 LEU A C 1
ATOM 1607 O O . LEU A 1 202 ? 1.671 0.178 -18.562 1 96.88 202 LEU A O 1
ATOM 1611 N N . ALA A 1 203 ? -0.538 -0.197 -18.188 1 94.69 203 ALA A N 1
ATOM 1612 C CA . ALA A 1 203 ? -0.762 1.181 -17.75 1 94.69 203 ALA A CA 1
ATOM 1613 C C . ALA A 1 203 ? 0.075 1.515 -16.516 1 94.69 203 ALA A C 1
ATOM 1615 O O . ALA A 1 203 ? 0.695 2.578 -16.453 1 94.69 203 ALA A O 1
ATOM 1616 N N . VAL A 1 204 ? 0.148 0.59 -15.602 1 96.06 204 VAL A N 1
ATOM 1617 C CA . VAL A 1 204 ? 0.893 0.796 -14.367 1 96.06 204 VAL A CA 1
ATOM 1618 C C . VAL A 1 204 ? 2.391 0.821 -14.656 1 96.06 204 VAL A C 1
ATOM 1620 O O . VAL A 1 204 ? 3.117 1.672 -14.141 1 96.06 204 VAL A O 1
ATOM 1623 N N . PHE A 1 205 ? 2.873 -0.149 -15.508 1 96.81 205 PHE A N 1
ATOM 1624 C CA . PHE A 1 205 ? 4.281 -0.171 -15.883 1 96.81 205 PHE A CA 1
ATOM 1625 C C . PHE A 1 205 ? 4.699 1.155 -16.5 1 96.81 205 PHE A C 1
ATOM 1627 O O . PHE A 1 205 ? 5.746 1.707 -16.172 1 96.81 205 PHE A O 1
ATOM 1634 N N . ASN A 1 206 ? 3.85 1.655 -17.391 1 94.06 206 ASN A N 1
ATOM 1635 C CA . ASN A 1 206 ? 4.148 2.922 -18.062 1 94.06 206 ASN A CA 1
ATOM 1636 C C . ASN A 1 206 ? 4.223 4.07 -17.062 1 94.06 206 ASN A C 1
ATOM 1638 O O . ASN A 1 206 ? 5.113 4.918 -17.141 1 94.06 206 ASN A O 1
ATOM 1642 N N . HIS A 1 207 ? 3.322 4.043 -16.172 1 92.12 207 HIS A N 1
ATOM 1643 C CA . HIS A 1 207 ? 3.287 5.098 -15.156 1 92.12 207 HIS A CA 1
ATOM 1644 C C . HIS A 1 207 ? 4.527 5.055 -14.273 1 92.12 207 HIS A C 1
ATOM 1646 O O . HIS A 1 207 ? 5.199 6.07 -14.086 1 92.12 207 HIS A O 1
ATOM 1652 N N . VAL A 1 208 ? 4.863 3.877 -13.797 1 92.69 208 VAL A N 1
ATOM 1653 C CA . VAL A 1 208 ? 5.922 3.719 -12.805 1 92.69 208 VAL A CA 1
ATOM 1654 C C . VAL A 1 208 ? 7.285 3.934 -13.461 1 92.69 208 VAL A C 1
ATOM 1656 O O . VAL A 1 208 ? 8.227 4.391 -12.812 1 92.69 208 VAL A O 1
ATOM 1659 N N . SER A 1 209 ? 7.395 3.633 -14.719 1 90.75 209 SER A N 1
ATOM 1660 C CA . SER A 1 209 ? 8.672 3.775 -15.422 1 90.75 209 SER A CA 1
ATOM 1661 C C . SER A 1 209 ? 8.992 5.242 -15.688 1 90.75 209 SER A C 1
ATOM 1663 O O . SER A 1 209 ? 10.156 5.602 -15.883 1 90.75 209 SER A O 1
ATOM 1665 N N . LYS A 1 210 ? 7.988 6.16 -15.812 1 82.69 210 LYS A N 1
ATOM 1666 C CA . LYS A 1 210 ? 8.172 7.578 -16.125 1 82.69 210 LYS A CA 1
ATOM 1667 C C . LYS A 1 210 ? 8.422 8.383 -14.852 1 82.69 210 LYS A C 1
ATOM 1669 O O . LYS A 1 210 ? 8.883 9.523 -14.914 1 82.69 210 LYS A O 1
ATOM 1674 N N . HIS A 1 211 ? 8.125 7.844 -13.781 1 71 211 HIS A N 1
ATOM 1675 C CA . HIS A 1 211 ? 8.219 8.586 -12.531 1 71 211 HIS A CA 1
ATOM 1676 C C . HIS A 1 211 ? 9.047 7.82 -11.5 1 71 211 HIS A C 1
ATOM 1678 O O . HIS A 1 211 ? 9.102 6.59 -11.523 1 71 211 HIS A O 1
ATOM 1684 N N . MET B 1 1 ? -14.906 9.438 -7.969 1 93.56 1 MET B N 1
ATOM 1685 C CA . MET B 1 1 ? -14.305 10.227 -6.895 1 93.56 1 MET B CA 1
ATOM 1686 C C . MET B 1 1 ? -12.969 9.641 -6.465 1 93.56 1 MET B C 1
ATOM 1688 O O . MET B 1 1 ? -12.805 8.414 -6.445 1 93.56 1 MET B O 1
ATOM 1692 N N . ILE B 1 2 ? -12.031 10.5 -6.246 1 96.44 2 ILE B N 1
ATOM 1693 C CA . ILE B 1 2 ? -10.734 10.078 -5.727 1 96.44 2 ILE B CA 1
ATOM 1694 C C . ILE B 1 2 ? -10.695 10.281 -4.211 1 96.44 2 ILE B C 1
ATOM 1696 O O . ILE B 1 2 ? -11.125 11.32 -3.705 1 96.44 2 ILE B O 1
ATOM 1700 N N . ASN B 1 3 ? -10.258 9.258 -3.521 1 97 3 ASN B N 1
ATOM 1701 C CA . ASN B 1 3 ? -10.047 9.336 -2.08 1 97 3 ASN B CA 1
ATOM 1702 C C . ASN B 1 3 ? -8.562 9.359 -1.729 1 97 3 ASN B C 1
ATOM 1704 O O . ASN B 1 3 ? -7.785 8.578 -2.273 1 97 3 ASN B O 1
ATOM 1708 N N . ILE B 1 4 ? -8.211 10.289 -0.858 1 98.38 4 ILE B N 1
ATOM 1709 C CA . ILE B 1 4 ? -6.836 10.383 -0.393 1 98.38 4 ILE B CA 1
ATOM 1710 C C . ILE B 1 4 ? -6.797 10.273 1.13 1 98.38 4 ILE B C 1
ATOM 1712 O O . ILE B 1 4 ? -7.383 11.102 1.831 1 98.38 4 ILE B O 1
ATOM 1716 N N . ASP B 1 5 ? -6.18 9.242 1.667 1 98.25 5 ASP B N 1
ATOM 1717 C CA . ASP B 1 5 ? -5.832 9.18 3.084 1 98.25 5 ASP B CA 1
ATOM 1718 C C . ASP B 1 5 ? -4.422 9.711 3.328 1 98.25 5 ASP B C 1
ATOM 1720 O O . ASP B 1 5 ? -3.457 9.211 2.742 1 98.25 5 ASP B O 1
ATOM 1724 N N . VAL B 1 6 ? -4.328 10.719 4.141 1 98.81 6 VAL B N 1
ATOM 1725 C CA . VAL B 1 6 ? -3.039 11.352 4.402 1 98.81 6 VAL B CA 1
ATOM 1726 C C . VAL B 1 6 ? -2.611 11.07 5.844 1 98.81 6 VAL B C 1
ATOM 1728 O O . VAL B 1 6 ? -3.326 11.414 6.789 1 98.81 6 VAL B O 1
ATOM 1731 N N . TYR B 1 7 ? -1.52 10.414 5.992 1 98.81 7 TYR B N 1
ATOM 1732 C CA . TYR B 1 7 ? -0.86 10.266 7.285 1 98.81 7 TYR B CA 1
ATOM 1733 C C . TYR B 1 7 ? 0.186 11.359 7.488 1 98.81 7 TYR B C 1
ATOM 1735 O O . TYR B 1 7 ? 1.082 11.531 6.66 1 98.81 7 TYR B O 1
ATOM 1743 N N . SER B 1 8 ? 0.033 12.078 8.477 1 98.75 8 SER B N 1
ATOM 1744 C CA . SER B 1 8 ? 0.773 13.32 8.648 1 98.75 8 SER B CA 1
ATOM 1745 C C . SER B 1 8 ? 0.922 13.68 10.125 1 98.75 8 SER B C 1
ATOM 1747 O O . SER B 1 8 ? 0.078 13.312 10.945 1 98.75 8 SER B O 1
ATOM 1749 N N . ASP B 1 9 ? 1.998 14.305 10.398 1 98.88 9 ASP B N 1
ATOM 1750 C CA . ASP B 1 9 ? 2.207 14.875 11.727 1 98.88 9 ASP B CA 1
ATOM 1751 C C . ASP B 1 9 ? 2.217 16.406 11.68 1 98.88 9 ASP B C 1
ATOM 1753 O O . ASP B 1 9 ? 2.816 17 10.781 1 98.88 9 ASP B O 1
ATOM 1757 N N . LEU B 1 10 ? 1.55 16.984 12.664 1 98.81 10 LEU B N 1
ATOM 1758 C CA . LEU B 1 10 ? 1.58 18.438 12.75 1 98.81 10 LEU B CA 1
ATOM 1759 C C . LEU B 1 10 ? 2.988 18.938 13.062 1 98.81 10 LEU B C 1
ATOM 1761 O O . LEU B 1 10 ? 3.352 20.047 12.688 1 98.81 10 LEU B O 1
ATOM 1765 N N . SER B 1 11 ? 3.824 18.125 13.664 1 98.56 11 SER B N 1
ATOM 1766 C CA . SER B 1 11 ? 5.184 18.516 14.023 1 98.56 11 SER B CA 1
ATOM 1767 C C . SER B 1 11 ? 6.145 18.312 12.859 1 98.56 11 SER B C 1
ATOM 1769 O O . SER B 1 11 ? 7.344 18.578 12.984 1 98.56 11 SER B O 1
ATOM 1771 N N . CYS B 1 12 ? 5.711 17.875 11.758 1 98.56 12 CYS B N 1
ATOM 1772 C CA . CYS B 1 12 ? 6.539 17.641 10.586 1 98.56 12 CYS B CA 1
ATOM 1773 C C . CYS B 1 12 ? 6.422 18.797 9.594 1 98.56 12 CYS B C 1
ATOM 1775 O O . CYS B 1 12 ? 5.414 18.922 8.898 1 98.56 12 CYS B O 1
ATOM 1777 N N . PRO B 1 13 ? 7.457 19.562 9.477 1 98.62 13 PRO B N 1
ATOM 1778 C CA . PRO B 1 13 ? 7.363 20.703 8.57 1 98.62 13 PRO B CA 1
ATOM 1779 C C . PRO B 1 13 ? 7.258 20.297 7.102 1 98.62 13 PRO B C 1
ATOM 1781 O O . PRO B 1 13 ? 6.715 21.031 6.285 1 98.62 13 PRO B O 1
ATOM 1784 N N . TRP B 1 14 ? 7.785 19.125 6.789 1 98.69 14 TRP B N 1
ATOM 1785 C CA . TRP B 1 14 ? 7.598 18.625 5.43 1 98.69 14 TRP B CA 1
ATOM 1786 C C . TRP B 1 14 ? 6.137 18.281 5.176 1 98.69 14 TRP B C 1
ATOM 1788 O O . TRP B 1 14 ? 5.664 18.359 4.039 1 98.69 14 TRP B O 1
ATOM 1798 N N . CYS B 1 15 ? 5.402 17.891 6.215 1 98.88 15 CYS B N 1
ATOM 1799 C CA . CYS B 1 15 ? 3.969 17.656 6.078 1 98.88 15 CYS B CA 1
ATOM 1800 C C . CYS B 1 15 ? 3.236 18.953 5.758 1 98.88 15 CYS B C 1
ATOM 1802 O O . CYS B 1 15 ? 2.238 18.953 5.035 1 98.88 15 CYS B O 1
ATOM 1804 N N . TYR B 1 16 ? 3.703 20.094 6.25 1 98.88 16 TYR B N 1
ATOM 1805 C CA . TYR B 1 16 ? 3.182 21.422 5.898 1 98.88 16 TYR B CA 1
ATOM 1806 C C . TYR B 1 16 ? 3.361 21.703 4.414 1 98.88 16 TYR B C 1
ATOM 1808 O O . TYR B 1 16 ? 2.4 22.047 3.721 1 98.88 16 TYR B O 1
ATOM 1816 N N . VAL B 1 17 ? 4.566 21.406 3.938 1 98.75 17 VAL B N 1
ATOM 1817 C CA . VAL B 1 17 ? 4.895 21.594 2.527 1 98.75 17 VAL B CA 1
ATOM 1818 C C . VAL B 1 17 ? 4.082 20.625 1.677 1 98.75 17 VAL B C 1
ATOM 1820 O O . VAL B 1 17 ? 3.484 21.016 0.672 1 98.75 17 VAL B O 1
ATOM 1823 N N . GLY B 1 18 ? 4.082 19.359 2.146 1 98.69 18 GLY B N 1
ATOM 1824 C CA . GLY B 1 18 ? 3.35 18.328 1.421 1 98.69 18 GLY B CA 1
ATOM 1825 C C . GLY B 1 18 ? 1.873 18.641 1.271 1 98.69 18 GLY B C 1
ATOM 1826 O O . GLY B 1 18 ? 1.287 18.406 0.212 1 98.69 18 GLY B O 1
ATOM 1827 N N . LYS B 1 19 ? 1.232 19.188 2.318 1 98.81 19 LYS B N 1
ATOM 1828 C CA . LYS B 1 19 ? -0.177 19.547 2.227 1 98.81 19 LYS B CA 1
ATOM 1829 C C . LYS B 1 19 ? -0.391 20.641 1.188 1 98.81 19 LYS B C 1
ATOM 1831 O O . LYS B 1 19 ? -1.366 20.609 0.433 1 98.81 19 LYS B O 1
ATOM 1836 N N . ARG B 1 20 ? 0.463 21.656 1.213 1 98.75 20 ARG B N 1
ATOM 1837 C CA . ARG B 1 20 ? 0.328 22.75 0.256 1 98.75 20 ARG B CA 1
ATOM 1838 C C . ARG B 1 20 ? 0.422 22.234 -1.178 1 98.75 20 ARG B C 1
ATOM 1840 O O . ARG B 1 20 ? -0.357 22.656 -2.041 1 98.75 20 ARG B O 1
ATOM 1847 N N . ARG B 1 21 ? 1.373 21.359 -1.406 1 98.69 21 ARG B N 1
ATOM 1848 C CA . ARG B 1 21 ? 1.549 20.797 -2.738 1 98.69 21 ARG B CA 1
ATOM 1849 C C . ARG B 1 21 ? 0.335 19.969 -3.143 1 98.69 21 ARG B C 1
ATOM 1851 O O . ARG B 1 21 ? -0.108 20.016 -4.289 1 98.69 21 ARG B O 1
ATOM 1858 N N . LEU B 1 22 ? -0.223 19.188 -2.191 1 98.75 22 LEU B N 1
ATOM 1859 C CA . LEU B 1 22 ? -1.45 18.422 -2.436 1 98.75 22 LEU B CA 1
ATOM 1860 C C . LEU B 1 22 ? -2.607 19.375 -2.754 1 98.75 22 LEU B C 1
ATOM 1862 O O . LEU B 1 22 ? -3.346 19.141 -3.717 1 98.75 22 LEU B O 1
ATOM 1866 N N . ASP B 1 23 ? -2.766 20.453 -1.946 1 98.44 23 ASP B N 1
ATOM 1867 C CA . ASP B 1 23 ? -3.838 21.422 -2.158 1 98.44 23 ASP B CA 1
ATOM 1868 C C . ASP B 1 23 ? -3.756 22.031 -3.555 1 98.44 23 ASP B C 1
ATOM 1870 O O . ASP B 1 23 ? -4.773 22.188 -4.234 1 98.44 23 ASP B O 1
ATOM 1874 N N . LYS B 1 24 ? -2.561 22.359 -3.951 1 98.31 24 LYS B N 1
ATOM 1875 C CA . LYS B 1 24 ? -2.373 22.938 -5.277 1 98.31 24 LYS B CA 1
ATOM 1876 C C . LYS B 1 24 ? -2.787 21.953 -6.367 1 98.31 24 LYS B C 1
ATOM 1878 O O . LYS B 1 24 ? -3.434 22.328 -7.344 1 98.31 24 LYS B O 1
ATOM 1883 N N . ALA B 1 25 ? -2.391 20.703 -6.238 1 98.5 25 ALA B N 1
ATOM 1884 C CA . ALA B 1 25 ? -2.766 19.672 -7.211 1 98.5 25 ALA B CA 1
ATOM 1885 C C . ALA B 1 25 ? -4.281 19.516 -7.289 1 98.5 25 ALA B C 1
ATOM 1887 O O . ALA B 1 25 ? -4.848 19.422 -8.383 1 98.5 25 ALA B O 1
ATOM 1888 N N . ILE B 1 26 ? -4.926 19.516 -6.133 1 98.12 26 ILE B N 1
ATOM 1889 C CA . ILE B 1 26 ? -6.375 19.359 -6.07 1 98.12 26 ILE B CA 1
ATOM 1890 C C . ILE B 1 26 ? -7.055 20.531 -6.766 1 98.12 26 ILE B C 1
ATOM 1892 O O . ILE B 1 26 ? -8.016 20.344 -7.512 1 98.12 26 ILE B O 1
ATOM 1896 N N . GLN B 1 27 ? -6.543 21.703 -6.543 1 97.38 27 GLN B N 1
ATOM 1897 C CA . GLN B 1 27 ? -7.098 22.906 -7.156 1 97.38 27 GLN B CA 1
ATOM 1898 C C . GLN B 1 27 ? -6.984 22.859 -8.68 1 97.38 27 GLN B C 1
ATOM 1900 O O . GLN B 1 27 ? -7.859 23.344 -9.391 1 97.38 27 GLN B O 1
ATOM 1905 N N . GLN B 1 28 ? -5.965 22.25 -9.141 1 97.25 28 GLN B N 1
ATOM 1906 C CA . GLN B 1 28 ? -5.695 22.203 -10.578 1 97.25 28 GLN B CA 1
ATOM 1907 C C . GLN B 1 28 ? -6.465 21.062 -11.242 1 97.25 28 GLN B C 1
ATOM 1909 O O . GLN B 1 28 ? -6.695 21.094 -12.453 1 97.25 28 GLN B O 1
ATOM 1914 N N . PHE B 1 29 ? -6.734 20.047 -10.477 1 97.06 29 PHE B N 1
ATOM 1915 C CA . PHE B 1 29 ? -7.383 18.844 -11.016 1 97.06 29 PHE B CA 1
ATOM 1916 C C . PHE B 1 29 ? -8.898 19.016 -11.023 1 97.06 29 PHE B C 1
ATOM 1918 O O . PHE B 1 29 ? -9.531 18.984 -9.969 1 97.06 29 PHE B O 1
ATOM 1925 N N . LYS B 1 30 ? -9.562 19.109 -12.141 1 91.88 30 LYS B N 1
ATOM 1926 C CA . LYS B 1 30 ? -10.977 19.469 -12.25 1 91.88 30 LYS B CA 1
ATOM 1927 C C . LYS B 1 30 ? -11.789 18.297 -12.82 1 91.88 30 LYS B C 1
ATOM 1929 O O . LYS B 1 30 ? -12.992 18.422 -13.031 1 91.88 30 LYS B O 1
ATOM 1934 N N . THR B 1 31 ? -11.227 17.141 -13.023 1 90.12 31 THR B N 1
ATOM 1935 C CA . THR B 1 31 ? -11.859 16.016 -13.719 1 90.12 31 THR B CA 1
ATOM 1936 C C . THR B 1 31 ? -12.852 15.305 -12.805 1 90.12 31 THR B C 1
ATOM 1938 O O . THR B 1 31 ? -13.938 14.922 -13.242 1 90.12 31 THR B O 1
ATOM 1941 N N . THR B 1 32 ? -12.492 15.07 -11.633 1 91.38 32 THR B N 1
ATOM 1942 C CA . THR B 1 32 ? -13.344 14.383 -10.664 1 91.38 32 THR B CA 1
ATOM 1943 C C . THR B 1 32 ? -13.125 14.938 -9.266 1 91.38 32 THR B C 1
ATOM 1945 O O . THR B 1 32 ? -12.164 15.672 -9.016 1 91.38 32 THR B O 1
ATOM 1948 N N . SER B 1 33 ? -14.078 14.719 -8.406 1 94.69 33 SER B N 1
ATOM 1949 C CA . SER B 1 33 ? -13.969 15.203 -7.035 1 94.69 33 SER B CA 1
ATOM 1950 C C . SER B 1 33 ? -12.914 14.422 -6.254 1 94.69 33 SER B C 1
ATOM 1952 O O . SER B 1 33 ? -12.648 13.258 -6.555 1 94.69 33 SER B O 1
ATOM 1954 N N . ILE B 1 34 ? -12.344 15.125 -5.324 1 97.38 34 ILE B N 1
ATOM 1955 C CA . ILE B 1 34 ? -11.312 14.531 -4.477 1 97.38 34 ILE B CA 1
ATOM 1956 C C . ILE B 1 34 ? -11.68 14.734 -3.006 1 97.38 34 ILE B C 1
ATOM 1958 O O . ILE B 1 34 ? -12.047 15.836 -2.596 1 97.38 34 ILE B O 1
ATOM 1962 N N . SER B 1 35 ? -11.641 13.672 -2.236 1 97.25 35 SER B N 1
ATOM 1963 C CA . SER B 1 35 ? -11.82 13.719 -0.79 1 97.25 35 SER B CA 1
ATOM 1964 C C . SER B 1 35 ? -10.523 13.375 -0.059 1 97.25 35 SER B C 1
ATOM 1966 O O . SER B 1 35 ? -9.875 12.375 -0.382 1 97.25 35 SER B O 1
ATOM 1968 N N . VAL B 1 36 ? -10.188 14.203 0.924 1 98.5 36 VAL B N 1
ATOM 1969 C CA . VAL B 1 36 ? -8.953 14 1.675 1 98.5 36 VAL B CA 1
ATOM 1970 C C . VAL B 1 36 ? -9.281 13.711 3.137 1 98.5 36 VAL B C 1
ATOM 1972 O O . VAL B 1 36 ? -9.938 14.516 3.805 1 98.5 36 VAL B O 1
ATOM 1975 N N . SER B 1 37 ? -8.859 12.586 3.619 1 98.25 37 SER B N 1
ATOM 1976 C CA . SER B 1 37 ? -8.969 12.219 5.031 1 98.25 37 SER B CA 1
ATOM 1977 C C . SER B 1 37 ? -7.605 12.227 5.711 1 98.25 37 SER B C 1
ATOM 1979 O O . SER B 1 37 ? -6.637 11.68 5.184 1 98.25 37 SER B O 1
ATOM 1981 N N . TRP B 1 38 ? -7.602 12.797 6.867 1 98.69 38 TRP B N 1
ATOM 1982 C CA . TRP B 1 38 ? -6.332 12.953 7.574 1 98.69 38 TRP B CA 1
ATOM 1983 C C . TRP B 1 38 ? -6.23 11.977 8.742 1 98.69 38 TRP B C 1
ATOM 1985 O O . TRP B 1 38 ? -7.195 11.781 9.484 1 98.69 38 TRP B O 1
ATOM 1995 N N . HIS B 1 39 ? -5.109 11.352 8.828 1 98.62 39 HIS B N 1
ATOM 1996 C CA . HIS B 1 39 ? -4.809 10.383 9.883 1 98.62 39 HIS B CA 1
ATOM 1997 C C . HIS B 1 39 ? -3.559 10.789 10.656 1 98.62 39 HIS B C 1
ATOM 1999 O O . HIS B 1 39 ? -2.594 11.289 10.07 1 98.62 39 HIS B O 1
ATOM 2005 N N . PRO B 1 40 ? -3.607 10.531 11.961 1 98.38 40 PRO B N 1
ATOM 2006 C CA . PRO B 1 40 ? -2.451 10.93 12.766 1 98.38 40 PRO B CA 1
ATOM 2007 C C . PRO B 1 40 ? -1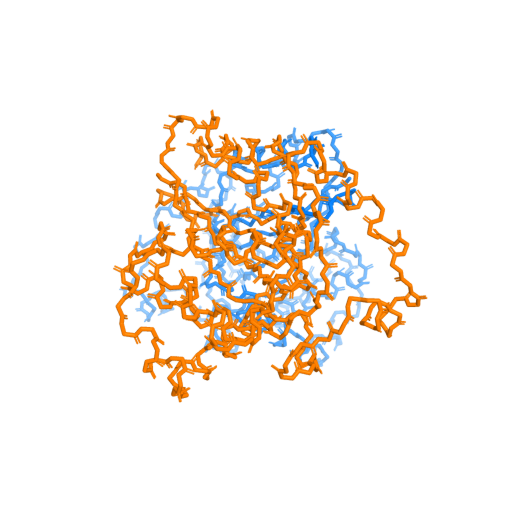.233 10.039 12.531 1 98.38 40 PRO B C 1
ATOM 2009 O O . PRO B 1 40 ? -1.381 8.844 12.258 1 98.38 40 PRO B O 1
ATOM 2012 N N . TYR B 1 41 ? -0.104 10.547 12.594 1 98.75 41 TYR B N 1
ATOM 2013 C CA . TYR B 1 41 ? 1.226 9.953 12.719 1 98.75 41 TYR B CA 1
ATOM 2014 C C . TYR B 1 41 ? 2.115 10.812 13.617 1 98.75 41 TYR B C 1
ATOM 2016 O O . TYR B 1 41 ? 2.412 11.961 13.289 1 98.75 41 TYR B O 1
ATOM 2024 N N . ILE B 1 42 ? 2.479 10.258 14.703 1 98.62 42 ILE B N 1
ATOM 2025 C CA . ILE B 1 42 ? 3.279 11.031 15.648 1 98.62 42 ILE B CA 1
ATOM 2026 C C . ILE B 1 42 ? 4.746 10.617 15.539 1 98.62 42 ILE B C 1
ATOM 2028 O O . ILE B 1 42 ? 5.121 9.516 15.953 1 98.62 42 ILE B O 1
ATOM 2032 N N . ILE B 1 43 ? 5.559 11.5 15.023 1 97.88 43 ILE B N 1
ATOM 2033 C CA . ILE B 1 43 ? 6.949 11.219 14.688 1 97.88 43 ILE B CA 1
ATOM 2034 C C . ILE B 1 43 ? 7.742 10.953 15.969 1 97.88 43 ILE B C 1
ATOM 2036 O O . ILE B 1 43 ? 8.539 10.016 16.031 1 97.88 43 ILE B O 1
ATOM 2040 N N . ASP B 1 44 ? 7.562 11.789 16.953 1 97.5 44 ASP B N 1
ATOM 2041 C CA . ASP B 1 44 ? 8.367 11.711 18.156 1 97.5 44 ASP B CA 1
ATOM 2042 C C . ASP B 1 44 ? 7.484 11.758 19.406 1 97.5 44 ASP B C 1
ATOM 2044 O O . ASP B 1 44 ? 7.152 12.836 19.906 1 97.5 44 ASP B O 1
ATOM 2048 N N . ARG B 1 45 ? 7.227 10.617 19.969 1 95.06 45 ARG B N 1
ATOM 2049 C CA . ARG B 1 45 ? 6.363 10.5 21.141 1 95.06 45 ARG B CA 1
ATOM 2050 C C . ARG B 1 45 ? 7.066 11.008 22.391 1 95.06 45 ARG B C 1
ATOM 2052 O O . ARG B 1 45 ? 6.426 11.219 23.422 1 95.06 45 ARG B O 1
ATOM 2059 N N . LYS B 1 46 ? 8.336 11.273 22.203 1 95.06 46 LYS B N 1
ATOM 2060 C CA . LYS B 1 46 ? 9.125 11.672 23.359 1 95.06 46 LYS B CA 1
ATOM 2061 C C . LYS B 1 46 ? 9.188 13.195 23.5 1 95.06 46 LYS B C 1
ATOM 2063 O O . LYS B 1 46 ? 9.742 13.719 24.453 1 95.06 46 LYS B O 1
ATOM 2068 N N . THR B 1 47 ? 8.688 13.891 22.484 1 97.75 47 THR B N 1
ATOM 2069 C CA . THR B 1 47 ? 8.648 15.344 22.609 1 97.75 47 THR B CA 1
ATOM 2070 C C . THR B 1 47 ? 7.977 15.758 23.922 1 97.75 47 THR B C 1
ATOM 2072 O O . THR B 1 47 ? 6.957 15.18 24.312 1 97.75 47 THR B O 1
ATOM 2075 N N . ALA B 1 48 ? 8.516 16.75 24.594 1 97.56 48 ALA B N 1
ATOM 2076 C CA . ALA B 1 48 ? 7.965 17.234 25.859 1 97.56 48 ALA B CA 1
ATOM 2077 C C . ALA B 1 48 ? 6.496 17.625 25.703 1 97.56 48 ALA B C 1
ATOM 2079 O O . ALA B 1 48 ? 6.098 18.141 24.672 1 97.56 48 ALA B O 1
ATOM 2080 N N . SER B 1 49 ? 5.672 17.406 26.75 1 97.31 49 SER B N 1
ATOM 2081 C CA . SER B 1 49 ? 4.23 17.625 26.703 1 97.31 49 SER B CA 1
ATOM 2082 C C . SER B 1 49 ? 3.898 19.078 26.375 1 97.31 49 SER B C 1
ATOM 2084 O O . SER B 1 49 ? 2.871 19.359 25.75 1 97.31 49 SER B O 1
ATOM 2086 N N . ASN B 1 50 ? 4.801 19.969 26.734 1 97.62 50 ASN B N 1
ATOM 2087 C CA . ASN B 1 50 ? 4.566 21.391 26.469 1 97.62 50 ASN B CA 1
ATOM 2088 C C . ASN B 1 50 ? 5.34 21.859 25.234 1 97.62 50 ASN B C 1
ATOM 2090 O O . ASN B 1 50 ? 5.445 23.062 24.984 1 97.62 50 ASN B O 1
ATOM 2094 N N . GLY B 1 51 ? 5.883 20.969 24.438 1 98.25 51 GLY B N 1
ATOM 2095 C CA . GLY B 1 51 ? 6.715 21.312 23.297 1 98.25 51 GLY B CA 1
ATOM 2096 C C . GLY B 1 51 ? 8.156 21.594 23.672 1 98.25 51 GLY B C 1
ATOM 2097 O O . GLY B 1 51 ? 8.516 21.562 24.859 1 98.25 51 GLY B O 1
ATOM 2098 N N . GLU B 1 52 ? 8.961 21.688 22.656 1 98.5 52 GLU B N 1
ATOM 2099 C CA . GLU B 1 52 ? 10.375 22.016 22.828 1 98.5 52 GLU B CA 1
ATOM 2100 C C . GLU B 1 52 ? 10.773 23.219 21.984 1 98.5 52 GLU B C 1
ATOM 2102 O O . GLU B 1 52 ? 10.227 23.422 20.891 1 98.5 52 GLU B O 1
ATOM 2107 N N . GLU B 1 53 ? 11.695 23.953 22.547 1 98.25 53 GLU B N 1
ATOM 2108 C CA . GLU B 1 53 ? 12.227 25.062 21.75 1 98.25 53 GLU B CA 1
ATOM 2109 C C . GLU B 1 53 ? 12.867 24.547 20.453 1 98.25 53 GLU B C 1
ATOM 2111 O O . GLU B 1 53 ? 13.516 23.5 20.438 1 98.25 53 GLU B O 1
ATOM 2116 N N . TYR B 1 54 ? 12.664 25.328 19.359 1 97.75 54 TYR B N 1
ATOM 2117 C CA . TYR B 1 54 ? 13.023 24.953 18 1 97.75 54 TYR B CA 1
ATOM 2118 C C . TYR B 1 54 ? 14.477 24.484 17.938 1 97.75 54 TYR B C 1
ATOM 2120 O O . TYR B 1 54 ? 14.758 23.359 17.531 1 97.75 54 TYR B O 1
ATOM 2128 N N . MET B 1 55 ? 15.375 25.297 18.406 1 97.38 55 MET B N 1
ATOM 2129 C CA . MET B 1 55 ? 16.781 24.984 18.25 1 97.38 55 MET B CA 1
ATOM 2130 C C . MET B 1 55 ? 17.188 23.844 19.172 1 97.38 55 MET B C 1
ATOM 2132 O O . MET B 1 55 ? 18 22.984 18.797 1 97.38 55 MET B O 1
ATOM 2136 N N . ALA B 1 56 ? 16.672 23.797 20.391 1 97.56 56 ALA B N 1
ATOM 2137 C CA . ALA B 1 56 ? 16.969 22.703 21.312 1 97.56 56 ALA B CA 1
ATOM 2138 C C . ALA B 1 56 ? 16.562 21.359 20.734 1 97.56 56 ALA B C 1
ATOM 2140 O O . ALA B 1 56 ? 17.328 20.391 20.797 1 97.56 56 ALA B O 1
ATOM 2141 N N . TYR B 1 57 ? 15.359 21.344 20.141 1 97.88 57 TYR B N 1
ATOM 2142 C CA . TYR B 1 57 ? 14.875 20.109 19.531 1 97.88 57 TYR B CA 1
ATOM 2143 C C . TYR B 1 57 ? 15.758 19.703 18.359 1 97.88 57 TYR B C 1
ATOM 2145 O O . TYR B 1 57 ? 16.156 18.531 18.25 1 97.88 57 TYR B O 1
ATOM 2153 N N . ASN B 1 58 ? 16.125 20.594 17.453 1 97.62 58 ASN B N 1
ATOM 2154 C CA . ASN B 1 58 ? 16.938 20.312 16.281 1 97.62 58 ASN B CA 1
ATOM 2155 C C . ASN B 1 58 ? 18.328 19.812 16.672 1 97.62 58 ASN B C 1
ATOM 2157 O O . ASN B 1 58 ? 18.859 18.891 16.062 1 97.62 58 ASN B O 1
ATOM 2161 N N . THR B 1 59 ? 18.797 20.438 17.719 1 97.25 59 THR B N 1
ATOM 2162 C CA . THR B 1 59 ? 20.125 20.016 18.188 1 97.25 59 THR B CA 1
ATOM 2163 C C . THR B 1 59 ? 20.062 18.594 18.734 1 97.25 59 THR B C 1
ATOM 2165 O O . THR B 1 59 ? 20.922 17.766 18.406 1 97.25 59 THR B O 1
ATOM 2168 N N . ARG B 1 60 ? 19.031 18.297 19.469 1 95.38 60 ARG B N 1
ATOM 2169 C CA . ARG B 1 60 ? 18.859 16.969 20.031 1 95.38 60 ARG B CA 1
ATOM 2170 C C . ARG B 1 60 ? 18.703 15.914 18.938 1 95.38 60 ARG B C 1
ATOM 2172 O O . ARG B 1 60 ? 19.281 14.836 19.016 1 95.38 60 ARG B O 1
ATOM 2179 N N . ARG B 1 61 ? 17.953 16.234 17.953 1 94.75 61 ARG B N 1
ATOM 2180 C CA . ARG B 1 61 ? 17.531 15.227 16.984 1 94.75 61 ARG B CA 1
ATOM 2181 C C . ARG B 1 61 ? 18.547 15.109 15.852 1 94.75 61 ARG B C 1
ATOM 2183 O O . ARG B 1 61 ? 18.797 14.016 15.336 1 94.75 61 ARG B O 1
ATOM 2190 N N . TRP B 1 62 ? 19.172 16.234 15.453 1 96 62 TRP B N 1
ATOM 2191 C CA . TRP B 1 62 ? 19.938 16.219 14.211 1 96 62 TRP B CA 1
ATOM 2192 C C . TRP B 1 62 ? 21.266 16.953 14.375 1 96 62 TRP B C 1
ATOM 2194 O O . TRP B 1 62 ? 22.031 17.094 13.414 1 96 62 TRP B O 1
ATOM 2204 N N . GLY B 1 63 ? 21.578 17.422 15.547 1 96.75 63 GLY B N 1
ATOM 2205 C CA . GLY B 1 63 ? 22.797 18.156 15.789 1 96.75 63 GLY B CA 1
ATOM 2206 C C . GLY B 1 63 ? 22.703 19.625 15.383 1 96.75 63 GLY B C 1
ATOM 2207 O O . GLY B 1 63 ? 23.641 20.391 15.586 1 96.75 63 GLY B O 1
ATOM 2208 N N . GLY B 1 64 ? 21.672 20.125 14.844 1 97 64 GLY B N 1
ATOM 2209 C CA . GLY B 1 64 ? 21.406 21.484 14.406 1 97 64 GLY B CA 1
ATOM 2210 C C . GLY B 1 64 ? 20.25 21.578 13.43 1 97 64 GLY B C 1
ATOM 2211 O O . GLY B 1 64 ? 19.547 20.594 13.188 1 97 64 GLY B O 1
ATOM 2212 N N . ASP B 1 65 ? 20.016 22.781 12.891 1 96.94 65 ASP B N 1
ATOM 2213 C CA . ASP B 1 65 ? 18.844 22.969 12.047 1 96.94 65 ASP B CA 1
ATOM 2214 C C . ASP B 1 65 ? 19.25 23.125 10.578 1 96.94 65 ASP B C 1
ATOM 2216 O O . ASP B 1 65 ? 18.484 23.672 9.773 1 96.94 65 ASP B O 1
ATOM 2220 N N . GLY B 1 66 ? 20.484 22.625 10.203 1 96.88 66 GLY B N 1
ATOM 2221 C CA . GLY B 1 66 ? 20.969 22.766 8.844 1 96.88 66 GLY B CA 1
ATOM 2222 C C . GLY B 1 66 ? 20.031 22.141 7.812 1 96.88 66 GLY B C 1
ATOM 2223 O O . GLY B 1 66 ? 19.875 22.688 6.715 1 96.88 66 GLY B O 1
ATOM 2224 N N . TRP B 1 67 ? 19.391 21.109 8.125 1 96.38 67 TRP B N 1
ATOM 2225 C CA . TRP B 1 67 ? 18.516 20.391 7.219 1 96.38 67 TRP B CA 1
ATOM 2226 C C . TRP B 1 67 ? 17.297 21.25 6.852 1 96.38 67 TRP B C 1
ATOM 2228 O O . TRP B 1 67 ? 16.641 21 5.836 1 96.38 67 TRP B O 1
ATOM 2238 N N . THR B 1 68 ? 16.969 22.297 7.641 1 97.5 68 THR B N 1
ATOM 2239 C CA . THR B 1 68 ? 15.758 23.078 7.422 1 97.5 68 THR B CA 1
ATOM 2240 C C . THR B 1 68 ? 15.953 24.047 6.262 1 97.5 68 THR B C 1
ATOM 2242 O O . THR B 1 68 ? 14.977 24.594 5.742 1 97.5 68 THR B O 1
ATOM 2245 N N . HIS B 1 69 ? 17.219 24.25 5.871 1 96.38 69 HIS B N 1
ATOM 2246 C CA . HIS B 1 69 ? 17.469 25.203 4.801 1 96.38 69 HIS B CA 1
ATOM 2247 C C . HIS B 1 69 ? 16.781 24.781 3.508 1 96.38 69 HIS B C 1
ATOM 2249 O O . HIS B 1 69 ? 16.125 25.594 2.857 1 96.38 69 HIS B O 1
ATOM 2255 N N . SER B 1 70 ? 16.969 23.531 3.158 1 96.5 70 SER B N 1
ATOM 2256 C CA . SER B 1 70 ? 16.312 23.031 1.954 1 96.5 70 SER B CA 1
ATOM 2257 C C . SER B 1 70 ? 14.789 23.062 2.1 1 96.5 70 SER B C 1
ATOM 2259 O O . SER B 1 70 ? 14.07 23.375 1.144 1 96.5 70 SER B O 1
ATOM 2261 N N . LEU B 1 71 ? 14.281 22.766 3.26 1 97.81 71 LEU B N 1
ATOM 2262 C CA . LEU B 1 71 ? 12.852 22.812 3.57 1 97.81 71 LEU B CA 1
ATOM 2263 C C . LEU B 1 71 ? 12.305 24.219 3.357 1 97.81 71 LEU B C 1
ATOM 2265 O O . LEU B 1 71 ? 11.281 24.406 2.691 1 97.81 71 LEU B O 1
ATOM 2269 N N . ARG B 1 72 ? 12.992 25.188 3.926 1 97.81 72 ARG B N 1
ATOM 2270 C CA . ARG B 1 72 ? 12.539 26.562 3.85 1 97.81 72 ARG B CA 1
ATOM 2271 C C . ARG B 1 72 ? 12.586 27.078 2.416 1 97.81 72 ARG B C 1
ATOM 2273 O O . ARG B 1 72 ? 11.711 27.844 1.992 1 97.81 72 ARG B O 1
ATOM 2280 N N . ARG B 1 73 ? 13.609 26.656 1.684 1 96.88 73 ARG B N 1
ATOM 2281 C CA . ARG B 1 73 ? 13.711 27.031 0.277 1 96.88 73 ARG B CA 1
ATOM 2282 C C . ARG B 1 73 ? 12.523 26.484 -0.517 1 96.88 73 ARG B C 1
ATOM 2284 O O . ARG B 1 73 ? 11.922 27.203 -1.315 1 96.88 73 ARG B O 1
ATOM 2291 N N . GLU B 1 74 ? 12.227 25.219 -0.279 1 96.94 74 GLU B N 1
ATOM 2292 C CA . GLU B 1 74 ? 11.094 24.609 -0.954 1 96.94 74 GLU B CA 1
ATOM 2293 C C . GLU B 1 74 ? 9.781 25.25 -0.525 1 96.94 74 GLU B C 1
ATOM 2295 O O . GLU B 1 74 ? 8.891 25.469 -1.351 1 96.94 74 GLU B O 1
ATOM 2300 N N . GLY B 1 75 ? 9.695 25.562 0.779 1 98 75 GLY B N 1
ATOM 2301 C CA . GLY B 1 75 ? 8.5 26.219 1.296 1 98 75 GLY B CA 1
ATOM 2302 C C . GLY B 1 75 ? 8.273 27.609 0.706 1 98 75 GLY B C 1
ATOM 2303 O O . GLY B 1 75 ? 7.152 27.953 0.338 1 98 75 GLY B O 1
ATOM 2304 N N . GLN B 1 76 ? 9.297 28.328 0.535 1 96.88 76 GLN B N 1
ATOM 2305 C CA . GLN B 1 76 ? 9.203 29.688 0.018 1 96.88 76 GLN B CA 1
ATOM 2306 C C . GLN B 1 76 ? 8.617 29.703 -1.39 1 96.88 76 GLN B C 1
ATOM 2308 O O . GLN B 1 76 ? 7.844 30.609 -1.734 1 96.88 76 GLN B O 1
ATOM 2313 N N . ARG B 1 77 ? 8.93 28.719 -2.148 1 96.44 77 ARG B N 1
ATOM 2314 C CA . ARG B 1 77 ? 8.43 28.609 -3.514 1 96.44 77 ARG B CA 1
ATOM 2315 C C . ARG B 1 77 ? 6.918 28.391 -3.525 1 96.44 77 ARG B C 1
ATOM 2317 O O . ARG B 1 77 ? 6.254 28.656 -4.531 1 96.44 77 ARG B O 1
ATOM 2324 N N . LEU B 1 78 ? 6.402 27.969 -2.375 1 97.81 78 LEU B N 1
ATOM 2325 C CA . LEU B 1 78 ? 4.988 27.641 -2.262 1 97.81 78 LEU B CA 1
ATOM 2326 C C . LEU B 1 78 ? 4.254 28.688 -1.42 1 97.81 78 LEU B C 1
ATOM 2328 O O . LEU B 1 78 ? 3.078 28.5 -1.093 1 97.81 78 LEU B O 1
ATOM 2332 N N . GLY B 1 79 ? 4.961 29.703 -1.012 1 97.62 79 GLY B N 1
ATOM 2333 C CA . GLY B 1 79 ? 4.367 30.734 -0.169 1 97.62 79 GLY B CA 1
ATOM 2334 C C . GLY B 1 79 ? 4.395 30.375 1.307 1 97.62 79 GLY B C 1
ATOM 2335 O O . GLY B 1 79 ? 3.684 30.984 2.107 1 97.62 79 GLY B O 1
ATOM 2336 N N . LEU B 1 80 ? 5.105 29.344 1.644 1 98.38 80 LEU B N 1
ATOM 2337 C CA . LEU B 1 80 ? 5.316 28.969 3.037 1 98.38 80 LEU B CA 1
ATOM 2338 C C . LEU B 1 80 ? 6.637 29.516 3.557 1 98.38 80 LEU B C 1
ATOM 2340 O O . LEU B 1 80 ? 7.707 29.031 3.188 1 98.38 80 LEU B O 1
ATOM 2344 N N . ALA B 1 81 ? 6.641 30.469 4.5 1 97.38 81 ALA B N 1
ATOM 2345 C CA . ALA B 1 81 ? 7.828 31.25 4.852 1 97.38 81 ALA B CA 1
ATOM 2346 C C . ALA B 1 81 ? 8.508 30.688 6.094 1 97.38 81 ALA B C 1
ATOM 2348 O O . ALA B 1 81 ? 9.664 31 6.375 1 97.38 81 ALA B O 1
ATOM 2349 N N . PHE B 1 82 ? 7.711 29.828 6.789 1 98.31 82 PHE B N 1
ATOM 2350 C CA . PHE B 1 82 ? 8.234 29.375 8.078 1 98.31 82 PHE B CA 1
ATOM 2351 C C . PHE B 1 82 ? 8.758 30.562 8.891 1 98.31 82 PHE B C 1
ATOM 2353 O O . PHE B 1 82 ? 9.859 30.5 9.438 1 98.31 82 PHE B O 1
ATOM 2360 N N . LYS B 1 83 ? 7.973 31.578 8.945 1 96.69 83 LYS B N 1
ATOM 2361 C CA . LYS B 1 83 ? 8.375 32.906 9.367 1 96.69 83 LYS B CA 1
ATOM 2362 C C . LYS B 1 83 ? 8.766 32.938 10.844 1 96.69 83 LYS B C 1
ATOM 2364 O O . LYS B 1 83 ? 9.703 33.656 11.227 1 96.69 83 LYS B O 1
ATOM 2369 N N . ASN B 1 84 ? 8.078 32.312 11.68 1 98 84 ASN B N 1
ATOM 2370 C CA . ASN B 1 84 ? 8.242 32.406 13.125 1 98 84 ASN B CA 1
ATOM 2371 C C . ASN B 1 84 ? 8.172 31.031 13.797 1 98 84 ASN B C 1
ATOM 2373 O O . ASN B 1 84 ? 7.438 30.859 14.773 1 98 84 ASN B O 1
ATOM 2377 N N . TRP B 1 85 ? 8.844 30.016 13.164 1 98.31 85 TRP B N 1
ATOM 2378 C CA . TRP B 1 85 ? 8.914 28.672 13.727 1 98.31 85 TRP B CA 1
ATOM 2379 C C . TRP B 1 85 ? 9.781 28.656 14.984 1 98.31 85 TRP B C 1
ATOM 2381 O O . TRP B 1 85 ? 11.008 28.719 14.906 1 98.31 85 TRP B O 1
ATOM 2391 N N . LYS B 1 86 ? 9.117 28.562 16.188 1 98.25 86 LYS B N 1
ATOM 2392 C CA . LYS B 1 86 ? 9.82 28.75 17.453 1 98.25 86 LYS B CA 1
ATOM 2393 C C . LYS B 1 86 ? 9.766 27.484 18.312 1 98.25 86 LYS B C 1
ATOM 2395 O O . LYS B 1 86 ? 10.586 27.312 19.203 1 98.25 86 LYS B O 1
ATOM 2400 N N . ILE B 1 87 ? 8.797 26.672 18.047 1 98.12 87 ILE B N 1
ATOM 2401 C CA . ILE B 1 87 ? 8.516 25.547 18.938 1 98.12 87 ILE B CA 1
ATOM 2402 C C . ILE B 1 87 ? 8.367 24.281 18.109 1 98.12 87 ILE B C 1
ATOM 2404 O O . ILE B 1 87 ? 7.77 24.297 17.031 1 98.12 87 ILE B O 1
ATOM 2408 N N . TRP B 1 88 ? 8.984 23.234 18.547 1 98.44 88 TRP B N 1
ATOM 2409 C CA . TRP B 1 88 ? 8.641 21.891 18.109 1 98.44 88 TRP B CA 1
ATOM 2410 C C . TRP B 1 88 ? 7.559 21.281 19 1 98.44 88 TRP B C 1
ATOM 2412 O O . TRP B 1 88 ? 7.836 20.859 20.125 1 98.44 88 TRP B O 1
ATOM 2422 N N . PRO B 1 89 ? 6.352 21.203 18.547 1 98.62 89 PRO B N 1
ATOM 2423 C CA . PRO B 1 89 ? 5.234 20.891 19.438 1 98.62 89 PRO B CA 1
ATOM 2424 C C . PRO B 1 89 ? 5.082 19.391 19.688 1 98.62 89 PRO B C 1
ATOM 2426 O O . PRO B 1 89 ? 5.496 18.578 18.859 1 98.62 89 PRO B O 1
ATOM 2429 N N . ASN B 1 90 ? 4.609 19.031 20.891 1 98.56 90 ASN B N 1
ATOM 2430 C CA . ASN B 1 90 ? 3.914 17.75 21.078 1 98.56 90 ASN B CA 1
ATOM 2431 C C . ASN B 1 90 ? 2.584 17.734 20.328 1 98.56 90 ASN B C 1
ATOM 2433 O O . ASN B 1 90 ? 1.709 18.562 20.578 1 98.56 90 ASN B O 1
ATOM 2437 N N . SER B 1 91 ? 2.463 16.797 19.406 1 98.56 91 SER B N 1
ATOM 2438 C CA . SER B 1 91 ? 1.389 16.953 18.422 1 98.56 91 SER B CA 1
ATOM 2439 C C . SER B 1 91 ? 0.139 16.188 18.844 1 98.56 91 SER B C 1
ATOM 2441 O O . SER B 1 91 ? -0.889 16.25 18.172 1 98.56 91 SER B O 1
ATOM 2443 N N . LEU B 1 92 ? 0.108 15.5 20.031 1 98.56 92 LEU B N 1
ATOM 2444 C CA . LEU B 1 92 ? -0.993 14.648 20.469 1 98.56 92 LEU B CA 1
ATOM 2445 C C . LEU B 1 92 ? -2.307 15.422 20.484 1 98.56 92 LEU B C 1
ATOM 2447 O O . LEU B 1 92 ? -3.273 15.016 19.828 1 98.56 92 LEU B O 1
ATOM 2451 N N . HIS B 1 93 ? -2.32 16.531 21.125 1 98.56 93 HIS B N 1
ATOM 2452 C CA . HIS B 1 93 ? -3.574 17.266 21.281 1 98.56 93 HIS B CA 1
ATOM 2453 C C . HIS B 1 93 ? -3.967 17.984 20 1 98.56 93 HIS B C 1
ATOM 2455 O O . HIS B 1 93 ? -5.152 18.203 19.75 1 98.56 93 HIS B O 1
ATOM 2461 N N . GLY B 1 94 ? -2.926 18.375 19.203 1 98.88 94 GLY B N 1
ATOM 2462 C CA . GLY B 1 94 ? -3.24 18.859 17.875 1 98.88 94 GLY B CA 1
ATOM 2463 C C . GLY B 1 94 ? -3.979 17.828 17.031 1 98.88 94 GLY B C 1
ATOM 2464 O O . GLY B 1 94 ? -4.945 18.172 16.344 1 98.88 94 GLY B O 1
ATOM 2465 N N . HIS B 1 95 ? -3.516 16.578 17.109 1 98.88 95 HIS B N 1
ATOM 2466 C CA . HIS B 1 95 ? -4.188 15.5 16.375 1 98.88 95 HIS B CA 1
ATOM 2467 C C . HIS B 1 95 ? -5.605 15.289 16.906 1 98.88 95 HIS B C 1
ATOM 2469 O O . HIS B 1 95 ? -6.523 15.016 16.141 1 98.88 95 HIS B O 1
ATOM 2475 N N . ARG B 1 96 ? -5.777 15.414 18.219 1 98.88 96 ARG B N 1
ATOM 2476 C CA . ARG B 1 96 ? -7.117 15.328 18.797 1 98.88 96 ARG B CA 1
ATOM 2477 C C . ARG B 1 96 ? -8.031 16.406 18.219 1 98.88 96 ARG B C 1
ATOM 2479 O O . ARG B 1 96 ? -9.195 16.141 17.922 1 98.88 96 ARG B O 1
ATOM 2486 N N . LEU B 1 97 ? -7.504 17.578 18.062 1 98.94 97 LEU B N 1
ATOM 2487 C CA . LEU B 1 97 ? -8.32 18.656 17.531 1 98.94 97 LEU B CA 1
ATOM 2488 C C . LEU B 1 97 ? -8.695 18.375 16.078 1 98.94 97 LEU B C 1
ATOM 2490 O O . LEU B 1 97 ? -9.836 18.625 15.664 1 98.94 97 LEU B O 1
ATOM 2494 N N . VAL B 1 98 ? -7.746 17.859 15.266 1 98.94 98 VAL B N 1
ATOM 2495 C CA . VAL B 1 98 ? -8.031 17.5 13.883 1 98.94 98 VAL B CA 1
ATOM 2496 C C . VAL B 1 98 ? -9.125 16.422 13.844 1 98.94 98 VAL B C 1
ATOM 2498 O O . VAL B 1 98 ? -10.023 16.484 13.008 1 98.94 98 VAL B O 1
ATOM 2501 N N . HIS B 1 99 ? -9.023 15.477 14.797 1 98.88 99 HIS B N 1
ATOM 2502 C CA . HIS B 1 99 ? -1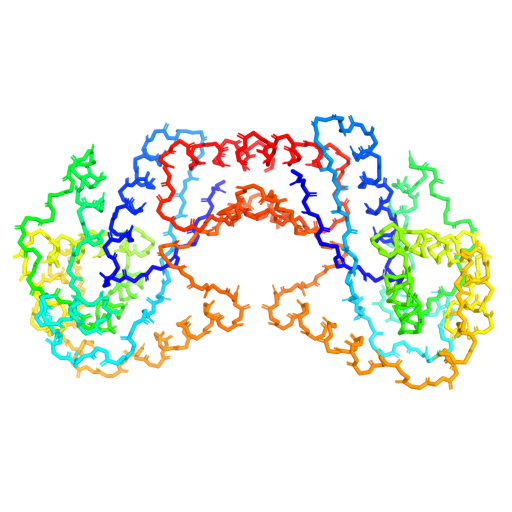0.039 14.43 14.898 1 98.88 99 HIS B CA 1
ATOM 2503 C C . HIS B 1 99 ? -11.406 15.031 15.219 1 98.88 99 HIS B C 1
ATOM 2505 O O . HIS B 1 99 ? -12.406 14.68 14.586 1 98.88 99 HIS B O 1
ATOM 2511 N N . LEU B 1 100 ? -11.477 15.93 16.141 1 98.88 100 LEU B N 1
ATOM 2512 C CA . LEU B 1 100 ? -12.719 16.594 16.5 1 98.88 100 LEU B CA 1
ATOM 2513 C C . LEU B 1 100 ? -13.305 17.344 15.305 1 98.88 100 LEU B C 1
ATOM 2515 O O . LEU B 1 100 ? -14.516 17.281 15.07 1 98.88 100 LEU B O 1
ATOM 2519 N N . ALA B 1 101 ? -12.445 18.016 14.555 1 98.88 101 ALA B N 1
ATOM 2520 C CA . ALA B 1 101 ? -12.883 18.734 13.359 1 98.88 101 ALA B CA 1
ATOM 2521 C C . ALA B 1 101 ? -13.523 17.781 12.352 1 98.88 101 ALA B C 1
ATOM 2523 O O . ALA B 1 101 ? -14.523 18.109 11.711 1 98.88 101 ALA B O 1
ATOM 2524 N N . GLY B 1 102 ? -12.914 16.609 12.219 1 98.69 102 GLY B N 1
ATOM 2525 C CA . GLY B 1 102 ? -13.477 15.602 11.344 1 98.69 102 GLY B CA 1
ATOM 2526 C C . GLY B 1 102 ? -14.844 15.117 11.797 1 98.69 102 GLY B C 1
ATOM 2527 O O . GLY B 1 102 ? -15.75 14.938 10.977 1 98.69 102 GLY B O 1
ATOM 2528 N N . LYS B 1 103 ? -15 14.906 13.078 1 98.38 103 LYS B N 1
ATOM 2529 C CA . LYS B 1 103 ? -16.266 14.461 13.633 1 98.38 103 LYS B CA 1
ATOM 2530 C C . LYS B 1 103 ? -17.375 15.477 13.359 1 98.38 103 LYS B C 1
ATOM 2532 O O . LYS B 1 103 ? -18.516 15.094 13.086 1 98.38 103 LYS B O 1
ATOM 2537 N N . GLN B 1 104 ? -17 16.703 13.422 1 98.62 104 GLN B N 1
ATOM 2538 C CA . GLN B 1 104 ? -18.031 17.75 13.359 1 98.62 104 GLN B CA 1
ATOM 2539 C C . GLN B 1 104 ? -18.234 18.234 11.93 1 98.62 104 GLN B C 1
ATOM 2541 O O . GLN B 1 104 ? -19.344 18.578 11.539 1 98.62 104 GLN B O 1
ATOM 2546 N N . LYS B 1 105 ? -17.172 18.234 11.094 1 98.44 105 LYS B N 1
ATOM 2547 C CA . LYS B 1 105 ? -17.266 18.922 9.805 1 98.44 105 LYS B CA 1
ATOM 2548 C C . LYS B 1 105 ? -16.703 18.062 8.68 1 98.44 105 LYS B C 1
ATOM 2550 O O . LYS B 1 105 ? -16.453 18.547 7.578 1 98.44 105 LYS B O 1
ATOM 2555 N N . GLY B 1 106 ? -16.438 16.844 8.945 1 97.62 106 GLY B N 1
ATOM 2556 C CA . GLY B 1 106 ? -15.984 15.914 7.918 1 97.62 106 GLY B CA 1
ATOM 2557 C C . GLY B 1 106 ? -14.578 16.203 7.434 1 97.62 106 GLY B C 1
ATOM 2558 O O . GLY B 1 106 ? -13.805 16.875 8.117 1 97.62 106 GLY B O 1
ATOM 2559 N N . PRO B 1 107 ? -14.242 15.68 6.238 1 97 107 PRO B N 1
ATOM 2560 C CA . PRO B 1 107 ? -12.891 15.836 5.691 1 97 107 PRO B CA 1
ATOM 2561 C C . PRO B 1 107 ? -12.5 17.297 5.496 1 97 107 PRO B C 1
ATOM 2563 O O . PRO B 1 107 ? -11.344 17.672 5.719 1 97 107 PRO B O 1
ATOM 2566 N N . HIS B 1 108 ? -13.453 18.031 5.148 1 96.81 108 HIS B N 1
ATOM 2567 C CA . HIS B 1 108 ? -13.188 19.453 4.973 1 96.81 108 HIS B CA 1
ATOM 2568 C C . HIS B 1 108 ? -12.773 20.109 6.285 1 96.81 108 HIS B C 1
ATOM 2570 O O . HIS B 1 108 ? -11.867 20.953 6.309 1 96.81 108 HIS B O 1
ATOM 2576 N N . GLY B 1 109 ? -13.438 19.688 7.32 1 98.38 109 GLY B N 1
ATOM 2577 C CA . GLY B 1 109 ? -13.086 20.188 8.641 1 98.38 109 GLY B CA 1
ATOM 2578 C C . GLY B 1 109 ? -11.68 19.812 9.07 1 98.38 109 GLY B C 1
ATOM 2579 O O . GLY B 1 109 ? -10.961 20.641 9.633 1 98.38 109 GLY B O 1
ATOM 2580 N N . GLN B 1 110 ? -11.297 18.562 8.812 1 98.81 110 GLN B N 1
ATOM 2581 C CA . GLN B 1 110 ? -9.938 18.141 9.117 1 98.81 110 GLN B CA 1
ATOM 2582 C C . GLN B 1 110 ? -8.914 19 8.375 1 98.81 110 GLN B C 1
ATOM 2584 O O . GLN B 1 110 ? -7.918 19.422 8.953 1 98.81 110 GLN B O 1
ATOM 2589 N N . GLY B 1 111 ? -9.219 19.219 7.105 1 98.69 111 GLY B N 1
ATOM 2590 C CA . GLY B 1 111 ? -8.32 20.016 6.297 1 98.69 111 GLY B CA 1
ATOM 2591 C C . GLY B 1 111 ? -8.141 21.422 6.836 1 98.69 111 GLY B C 1
ATOM 2592 O O . GLY B 1 111 ? -7.016 21.938 6.895 1 98.69 111 GLY B O 1
ATOM 2593 N N . LYS B 1 112 ? -9.203 22.047 7.242 1 98.62 112 LYS B N 1
ATOM 2594 C CA . LYS B 1 112 ? -9.141 23.391 7.812 1 98.62 112 LYS B CA 1
ATOM 2595 C C . LYS B 1 112 ? -8.336 23.391 9.109 1 98.62 112 LYS B C 1
ATOM 2597 O O . LYS B 1 112 ? -7.555 24.312 9.352 1 98.62 112 LYS B O 1
ATOM 2602 N N . ALA B 1 113 ? -8.594 22.359 9.914 1 98.94 113 ALA B N 1
ATOM 2603 C CA . ALA B 1 113 ? -7.836 22.266 11.164 1 98.94 113 ALA B CA 1
ATOM 2604 C C . ALA B 1 113 ? -6.34 22.156 10.891 1 98.94 113 ALA B C 1
ATOM 2606 O O . ALA B 1 113 ? -5.531 22.828 11.531 1 98.94 113 ALA B O 1
ATOM 2607 N N . LYS B 1 114 ? -5.961 21.328 9.93 1 98.88 114 LYS B N 1
ATOM 2608 C CA . LYS B 1 114 ? -4.559 21.188 9.555 1 98.88 114 LYS B CA 1
ATOM 2609 C C . LYS B 1 114 ? -3.971 22.516 9.109 1 98.88 114 LYS B C 1
ATOM 2611 O O . LYS B 1 114 ? -2.873 22.891 9.531 1 98.88 114 LYS B O 1
ATOM 2616 N N . ASP B 1 115 ? -4.746 23.25 8.32 1 98.81 115 ASP B N 1
ATOM 2617 C CA . ASP B 1 115 ? -4.289 24.547 7.824 1 98.81 115 ASP B CA 1
ATOM 2618 C C . ASP B 1 115 ? -3.988 25.5 8.977 1 98.81 115 ASP B C 1
ATOM 2620 O O . ASP B 1 115 ? -2.91 26.094 9.031 1 98.81 115 ASP B O 1
ATOM 2624 N N . VAL B 1 116 ? -4.922 25.594 9.812 1 98.94 116 VAL B N 1
ATOM 2625 C CA . VAL B 1 116 ? -4.812 26.547 10.914 1 98.94 116 VAL B CA 1
ATOM 2626 C C . VAL B 1 116 ? -3.658 26.156 11.836 1 98.94 116 VAL B C 1
ATOM 2628 O O . VAL B 1 116 ? -2.846 26.984 12.219 1 98.94 116 VAL B O 1
ATOM 2631 N N . LEU B 1 117 ? -3.551 24.875 12.133 1 98.94 117 LEU B N 1
ATOM 2632 C CA . LEU B 1 117 ? -2.543 24.406 13.078 1 98.94 117 LEU B CA 1
ATOM 2633 C C . LEU B 1 117 ? -1.145 24.516 12.477 1 98.94 117 LEU B C 1
ATOM 2635 O O . LEU B 1 117 ? -0.203 24.938 13.164 1 98.94 117 LEU B O 1
ATOM 2639 N N . PHE B 1 118 ? -0.989 24.156 11.203 1 98.94 118 PHE B N 1
ATOM 2640 C CA . PHE B 1 118 ? 0.301 24.328 10.547 1 98.94 118 PHE B CA 1
ATOM 2641 C C . PHE B 1 118 ? 0.711 25.797 10.539 1 98.94 118 PHE B C 1
ATOM 2643 O O . PHE B 1 118 ? 1.854 26.141 10.867 1 98.94 118 PHE B O 1
ATOM 2650 N N . ARG B 1 119 ? -0.212 26.672 10.18 1 98.81 119 ARG B N 1
ATOM 2651 C CA . ARG B 1 119 ? 0.08 28.109 10.188 1 98.81 119 ARG B CA 1
ATOM 2652 C C . ARG B 1 119 ? 0.518 28.562 11.578 1 98.81 119 ARG B C 1
ATOM 2654 O O . ARG B 1 119 ? 1.51 29.281 11.719 1 98.81 119 ARG B O 1
ATOM 2661 N N . MET B 1 120 ? -0.194 28.156 12.578 1 98.88 120 MET B N 1
ATOM 2662 C CA . MET B 1 120 ? 0.096 28.562 13.953 1 98.88 120 MET B CA 1
ATOM 2663 C C . MET B 1 120 ? 1.497 28.125 14.367 1 98.88 120 MET B C 1
ATOM 2665 O O . MET B 1 120 ? 2.234 28.906 14.984 1 98.88 120 MET B O 1
ATOM 2669 N N . ILE B 1 121 ? 1.877 26.938 13.992 1 98.81 121 ILE B N 1
ATOM 2670 C CA . ILE B 1 121 ? 3.182 26.406 14.375 1 98.81 121 ILE B CA 1
ATOM 2671 C C . ILE B 1 121 ? 4.277 27.125 13.586 1 98.81 121 ILE B C 1
ATOM 2673 O O . ILE B 1 121 ? 5.172 27.734 14.18 1 98.81 121 ILE B O 1
ATOM 2677 N N . TYR B 1 122 ? 4.16 27.109 12.273 1 98.81 122 TYR B N 1
ATOM 2678 C CA . TYR B 1 122 ? 5.324 27.359 11.43 1 98.81 122 TYR B CA 1
ATOM 2679 C C . TYR B 1 122 ? 5.395 28.812 11.008 1 98.81 122 TYR B C 1
ATOM 2681 O O . TYR B 1 122 ? 6.477 29.328 10.703 1 98.81 122 TYR B O 1
ATOM 2689 N N . GLU B 1 123 ? 4.238 29.516 10.969 1 98.75 123 GLU B N 1
ATOM 2690 C CA . GLU B 1 123 ? 4.23 30.906 10.531 1 98.75 123 GLU B CA 1
ATOM 2691 C C . GLU B 1 123 ? 4.074 31.844 11.711 1 98.75 123 GLU B C 1
ATOM 2693 O O . GLU B 1 123 ? 4.719 32.906 11.766 1 98.75 123 GLU B O 1
ATOM 2698 N N . ASP B 1 124 ? 3.246 31.453 12.703 1 98.5 124 ASP B N 1
ATOM 2699 C CA . ASP B 1 124 ? 2.889 32.375 13.789 1 98.5 124 ASP B CA 1
ATOM 2700 C C . ASP B 1 124 ? 3.75 32.125 15.023 1 98.5 124 ASP B C 1
ATOM 2702 O O . ASP B 1 124 ? 3.771 32.938 15.945 1 98.5 124 ASP B O 1
ATOM 2706 N N . GLY B 1 125 ? 4.402 31.031 15.086 1 98.25 125 GLY B N 1
ATOM 2707 C CA . GLY B 1 125 ? 5.277 30.719 16.203 1 98.25 125 GLY B CA 1
ATOM 2708 C C . GLY B 1 125 ? 4.523 30.312 17.453 1 98.25 125 GLY B C 1
ATOM 2709 O O . GLY B 1 125 ? 5.027 30.469 18.578 1 98.25 125 GLY B O 1
ATOM 2710 N N . MET B 1 126 ? 3.309 29.812 17.203 1 98.56 126 MET B N 1
ATOM 2711 C CA . MET B 1 126 ? 2.477 29.406 18.344 1 98.56 126 MET B CA 1
ATOM 2712 C C . MET B 1 126 ? 2.762 27.969 18.734 1 98.56 126 MET B C 1
ATOM 2714 O O . MET B 1 126 ? 3.248 27.172 17.922 1 98.56 126 MET B O 1
ATOM 2718 N N . ASN B 1 127 ? 2.512 27.656 20 1 98.75 127 ASN B N 1
ATOM 2719 C CA . ASN B 1 127 ? 2.729 26.312 20.547 1 98.75 127 ASN B CA 1
ATOM 2720 C C . ASN B 1 127 ? 1.426 25.531 20.641 1 98.75 127 ASN B C 1
ATOM 2722 O O . ASN B 1 127 ? 0.655 25.688 21.578 1 98.75 127 ASN B O 1
ATOM 2726 N N . ILE B 1 128 ? 1.24 24.562 19.75 1 98.62 128 ILE B N 1
ATOM 2727 C CA . ILE B 1 128 ? -0.022 23.828 19.703 1 98.62 128 ILE B CA 1
ATOM 2728 C C . ILE B 1 128 ? -0.007 22.703 20.75 1 98.62 128 ILE B C 1
ATOM 2730 O O . ILE B 1 128 ? -0.978 21.953 20.875 1 98.62 128 ILE B O 1
ATOM 2734 N N . SER B 1 129 ? 1.043 22.562 21.516 1 98.25 129 SER B N 1
ATOM 2735 C CA . SER B 1 129 ? 1.025 21.688 22.688 1 98.25 129 SER B CA 1
ATOM 2736 C C . SER B 1 129 ? 0.164 22.281 23.797 1 98.25 129 SER B C 1
ATOM 2738 O O . SER B 1 129 ? -0.233 21.562 24.719 1 98.25 129 SER B O 1
ATOM 2740 N N . ASP B 1 130 ? 0.006 23.531 23.703 1 97.5 130 ASP B N 1
ATOM 2741 C CA . ASP B 1 130 ? -0.77 24.281 24.688 1 97.5 130 ASP B CA 1
ATOM 2742 C C . ASP B 1 130 ? -2.264 24.203 24.391 1 97.5 130 ASP B C 1
ATOM 2744 O O . ASP B 1 130 ? -2.699 24.594 23.297 1 97.5 130 ASP B O 1
ATOM 2748 N N . VAL B 1 131 ? -3.014 23.797 25.328 1 97.69 131 VAL B N 1
ATOM 2749 C CA . VAL B 1 131 ? -4.453 23.625 25.156 1 97.69 131 VAL B CA 1
ATOM 2750 C C . VAL B 1 131 ? -5.094 24.969 24.812 1 97.69 131 VAL B C 1
ATOM 2752 O O . VAL B 1 131 ? -6.039 25.016 24.016 1 97.69 131 VAL B O 1
ATOM 2755 N N . GLY B 1 132 ? -4.621 26.031 25.422 1 98.38 132 GLY B N 1
ATOM 2756 C CA . GLY B 1 132 ? -5.141 27.344 25.094 1 98.38 132 GLY B CA 1
ATOM 2757 C C . GLY B 1 132 ? -4.984 27.703 23.641 1 98.38 132 GLY B C 1
ATOM 2758 O O . GLY B 1 132 ? -5.898 28.266 23.031 1 98.38 132 GLY B O 1
ATOM 2759 N N . THR B 1 133 ? -3.832 27.406 23.078 1 98.81 133 THR B N 1
ATOM 2760 C CA . THR B 1 133 ? -3.59 27.641 21.656 1 98.81 133 THR B CA 1
ATOM 2761 C C . THR B 1 133 ? -4.559 26.812 20.812 1 98.81 133 THR B C 1
ATOM 2763 O O . THR B 1 133 ? -5.102 27.312 19.828 1 98.81 133 THR B O 1
ATOM 2766 N N . LEU B 1 134 ? -4.816 25.562 21.188 1 98.88 134 LEU B N 1
ATOM 2767 C CA . LEU B 1 134 ? -5.703 24.688 20.438 1 98.88 134 LEU B CA 1
ATOM 2768 C C . LEU B 1 134 ? -7.148 25.172 20.531 1 98.88 134 LEU B C 1
ATOM 2770 O O . LEU B 1 134 ? -7.91 25.031 19.562 1 98.88 134 LEU B O 1
ATOM 2774 N N . ILE B 1 135 ? -7.508 25.734 21.703 1 98.75 135 ILE B N 1
ATOM 2775 C CA . ILE B 1 135 ? -8.844 26.281 21.844 1 98.75 135 ILE B CA 1
ATOM 2776 C C . ILE B 1 135 ? -9.016 27.484 20.906 1 98.75 135 ILE B C 1
ATOM 2778 O O . ILE B 1 135 ? -10.07 27.656 20.297 1 98.75 135 ILE B O 1
ATOM 2782 N N . GLN B 1 136 ? -7.988 28.281 20.781 1 98.81 136 GLN B N 1
ATOM 2783 C CA . GLN B 1 136 ? -8.016 29.391 19.812 1 98.81 136 GLN B CA 1
ATOM 2784 C C . GLN B 1 136 ? -8.203 28.875 18.391 1 98.81 136 GLN B C 1
ATOM 2786 O O . GLN B 1 136 ? -8.984 29.422 17.625 1 98.81 136 GLN B O 1
ATOM 2791 N N . ALA B 1 137 ? -7.477 27.812 18.031 1 98.88 137 ALA B N 1
ATOM 2792 C CA . ALA B 1 137 ? -7.613 27.188 16.719 1 98.88 137 ALA B CA 1
ATOM 2793 C C . ALA B 1 137 ? -9.039 26.703 16.484 1 98.88 137 ALA B C 1
ATOM 2795 O O . ALA B 1 137 ? -9.609 26.906 15.406 1 98.88 137 ALA B O 1
ATOM 2796 N N . ALA B 1 138 ? -9.594 26.047 17.5 1 98.88 138 ALA B N 1
ATOM 2797 C CA . ALA B 1 138 ? -10.953 25.531 17.406 1 98.88 138 ALA B CA 1
ATOM 2798 C C . ALA B 1 138 ? -11.953 26.641 17.141 1 98.88 138 ALA B C 1
ATOM 2800 O O . ALA B 1 138 ? -12.875 26.484 16.328 1 98.88 138 ALA B O 1
ATOM 2801 N N . LYS B 1 139 ? -11.75 27.766 17.797 1 98.69 139 LYS B N 1
ATOM 2802 C CA . LYS B 1 139 ? -12.617 28.922 17.594 1 98.69 139 LYS B CA 1
ATOM 2803 C C . LYS B 1 139 ? -12.516 29.453 16.156 1 98.69 139 LYS B C 1
ATOM 2805 O O . LYS B 1 139 ? -13.523 29.812 15.555 1 98.69 139 LYS B O 1
ATOM 2810 N N . GLU B 1 140 ? -11.281 29.469 15.68 1 98.56 140 GLU B N 1
ATOM 2811 C CA . GLU B 1 140 ? -11.055 29.969 14.328 1 98.56 140 GLU B CA 1
ATOM 2812 C C . GLU B 1 140 ? -11.836 29.156 13.297 1 98.56 140 GLU B C 1
ATOM 2814 O O . GLU B 1 140 ? -12.258 29.688 12.266 1 98.56 140 GLU B O 1
ATOM 2819 N N . ILE B 1 141 ? -12.102 27.859 13.586 1 98.44 141 ILE B N 1
ATOM 2820 C CA . ILE B 1 141 ? -12.773 27.031 12.586 1 98.44 141 ILE B CA 1
ATOM 2821 C C . ILE B 1 141 ? -14.141 26.609 13.109 1 98.44 141 ILE B C 1
ATOM 2823 O O . ILE B 1 141 ? -14.734 25.641 12.609 1 98.44 141 ILE B O 1
ATOM 2827 N N . SER B 1 142 ? -14.617 27.203 14.156 1 98.62 142 SER B N 1
ATOM 2828 C CA . SER B 1 142 ? -15.977 27.109 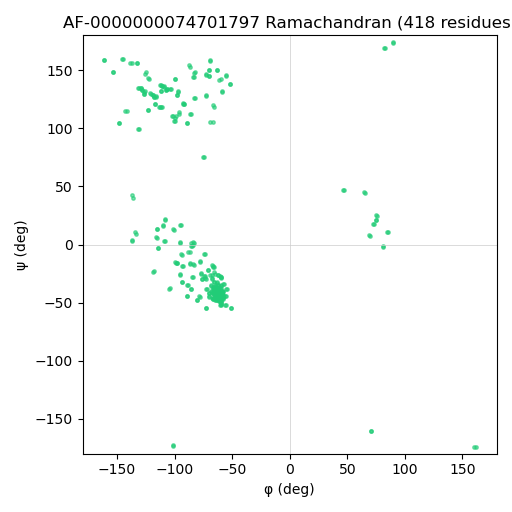14.68 1 98.62 142 SER B CA 1
ATOM 2829 C C . SER B 1 142 ? -16.297 25.703 15.164 1 98.62 142 SER B C 1
ATOM 2831 O O . SER B 1 142 ? -17.344 25.141 14.836 1 98.62 142 SER B O 1
ATOM 2833 N N . LEU B 1 143 ? -15.398 25.109 15.867 1 98.75 143 LEU B N 1
ATOM 2834 C CA . LEU B 1 143 ? -15.68 23.828 16.516 1 98.75 143 LEU B CA 1
ATOM 2835 C C . LEU B 1 143 ? -16.391 24.031 17.844 1 98.75 143 LEU B C 1
ATOM 2837 O O . LEU B 1 143 ? -16.078 24.969 18.578 1 98.75 143 LEU B O 1
ATOM 2841 N N . GLN B 1 144 ? -17.219 23.156 18.078 1 98.56 144 GLN B N 1
ATOM 2842 C CA . GLN B 1 144 ? -17.984 23.219 19.312 1 98.56 144 GLN B CA 1
ATOM 2843 C C . GLN B 1 144 ? -17.391 22.266 20.359 1 98.56 144 GLN B C 1
ATOM 2845 O O . GLN B 1 144 ? -16.906 21.188 20.016 1 98.56 144 GLN B O 1
ATOM 2850 N N . GLY B 1 145 ? -17.391 22.672 21.578 1 98.44 145 GLY B N 1
ATOM 2851 C CA . GLY B 1 145 ? -17.031 21.797 22.688 1 98.44 145 GLY B CA 1
ATOM 2852 C C . GLY B 1 145 ? -15.555 21.5 22.75 1 98.44 145 GLY B C 1
ATOM 2853 O O . GLY B 1 145 ? -15.148 20.531 23.422 1 98.44 145 GLY B O 1
ATOM 2854 N N . ALA B 1 146 ? -14.727 22.281 22.094 1 98.62 146 ALA B N 1
ATOM 2855 C CA . ALA B 1 146 ? -13.297 21.984 22 1 98.62 146 ALA B CA 1
ATOM 2856 C C . ALA B 1 146 ? -12.617 22.078 23.359 1 98.62 146 ALA B C 1
ATOM 2858 O O . ALA B 1 146 ? -11.75 21.281 23.688 1 98.62 146 ALA B O 1
ATOM 2859 N N . GLU B 1 147 ? -12.977 23.094 24.156 1 98.31 147 GLU B N 1
ATOM 2860 C CA . GLU B 1 147 ? -12.344 23.297 25.453 1 98.31 147 GLU B CA 1
ATOM 2861 C C . GLU B 1 147 ? -12.555 22.094 26.359 1 98.31 147 GLU B C 1
ATOM 2863 O O . GLU B 1 147 ? -11.594 21.547 26.906 1 98.31 147 GLU B O 1
ATOM 2868 N N . GLU B 1 148 ? -13.797 21.672 26.516 1 98.5 148 GLU B N 1
ATOM 2869 C CA . GLU B 1 148 ? -14.094 20.5 27.328 1 98.5 148 GLU B CA 1
ATOM 2870 C C . GLU B 1 148 ? -13.406 19.25 26.781 1 98.5 148 GLU B C 1
ATOM 2872 O O . GLU B 1 148 ? -12.867 18.453 27.547 1 98.5 148 GLU B O 1
ATOM 2877 N N . TYR B 1 149 ? -13.508 19.094 25.484 1 98.62 149 TYR B N 1
ATOM 2878 C CA . TYR B 1 149 ? -12.938 17.938 24.812 1 98.62 149 TYR B CA 1
ATOM 2879 C C . TYR B 1 149 ? -11.43 17.859 25.047 1 98.62 149 TYR B C 1
ATOM 2881 O O . TYR B 1 149 ? -10.914 16.812 25.438 1 98.62 149 TYR B O 1
ATOM 2889 N N . LEU B 1 150 ? -10.727 18.984 24.922 1 98.44 150 LEU B N 1
ATOM 2890 C CA . LEU B 1 150 ? -9.266 19.016 25 1 98.44 150 LEU B CA 1
ATOM 2891 C C . LEU B 1 150 ? -8.789 18.906 26.438 1 98.44 150 LEU B C 1
ATOM 2893 O O . LEU B 1 150 ? -7.652 18.516 26.703 1 98.44 150 LEU B O 1
ATOM 2897 N N . ASN B 1 151 ? -9.625 19.297 27.391 1 97.94 151 ASN B N 1
ATOM 2898 C CA . ASN B 1 151 ? -9.281 19.172 28.797 1 97.94 151 ASN B CA 1
ATOM 2899 C C . ASN B 1 151 ? -9.625 17.797 29.344 1 97.94 151 ASN B C 1
ATOM 2901 O O . ASN B 1 151 ? -9.328 17.484 30.484 1 97.94 151 ASN B O 1
ATOM 2905 N N . SER B 1 152 ? -10.172 16.984 28.5 1 98.31 152 SER B N 1
ATOM 2906 C CA . SER B 1 152 ? -10.445 15.586 28.859 1 98.31 152 SER B CA 1
ATOM 2907 C C . SER B 1 152 ? -9.398 14.656 28.266 1 98.31 152 SER B C 1
ATOM 2909 O O . SER B 1 152 ? -8.367 15.109 27.766 1 98.31 152 SER B O 1
ATOM 2911 N N . THR B 1 153 ? -9.664 13.359 28.422 1 98.12 153 THR B N 1
ATOM 2912 C CA . THR B 1 153 ? -8.797 12.359 27.812 1 98.12 153 THR B CA 1
ATOM 2913 C C . THR B 1 153 ? -9.508 11.648 26.656 1 98.12 153 THR B C 1
ATOM 2915 O O . THR B 1 153 ? -9.078 10.578 26.234 1 98.12 153 THR B O 1
ATOM 2918 N N . ASP B 1 154 ? -10.594 12.344 26.266 1 97.94 154 ASP B N 1
ATOM 2919 C CA . ASP B 1 154 ? -11.359 11.75 25.172 1 97.94 154 ASP B CA 1
ATOM 2920 C C . ASP B 1 154 ? -10.492 11.57 23.922 1 97.94 154 ASP B C 1
ATOM 2922 O O . ASP B 1 154 ? -9.758 12.484 23.547 1 97.94 154 ASP B O 1
ATOM 2926 N N . ASP B 1 155 ? -10.5 10.398 23.297 1 98.5 155 ASP B N 1
ATOM 2927 C CA . ASP B 1 155 ? -9.93 10.031 22 1 98.5 155 ASP B CA 1
ATOM 2928 C C . ASP B 1 155 ? -8.406 10.039 22.047 1 98.5 155 ASP B C 1
ATOM 2930 O O . ASP B 1 155 ? -7.738 9.945 21.016 1 98.5 155 ASP B O 1
ATOM 2934 N N . VAL B 1 156 ? -7.832 10.219 23.297 1 98.56 156 VAL B N 1
ATOM 2935 C CA . VAL B 1 156 ? -6.383 10.102 23.406 1 98.56 156 VAL B CA 1
ATOM 2936 C C . VAL B 1 156 ? -5.938 8.711 22.953 1 98.56 156 VAL B C 1
ATOM 2938 O O . VAL B 1 156 ? -5.031 8.586 22.125 1 98.56 156 VAL B O 1
ATOM 2941 N N . ASP B 1 157 ? -6.621 7.738 23.453 1 98.38 157 ASP B N 1
ATOM 2942 C CA . ASP B 1 157 ? -6.289 6.359 23.109 1 98.38 157 ASP B CA 1
ATOM 2943 C C . ASP B 1 157 ? -6.52 6.102 21.625 1 98.38 157 ASP B C 1
ATOM 2945 O O . ASP B 1 157 ? -5.793 5.328 21 1 98.38 157 ASP B O 1
ATOM 2949 N N . LEU B 1 158 ? -7.527 6.715 21.078 1 98.44 158 LEU B N 1
ATOM 2950 C CA . LEU B 1 158 ? -7.82 6.566 19.656 1 98.44 158 LEU B CA 1
ATOM 2951 C C . LEU B 1 158 ? -6.672 7.102 18.812 1 98.44 158 LEU B C 1
ATOM 2953 O O . LEU B 1 158 ? -6.258 6.457 17.844 1 98.44 158 LEU B O 1
ATOM 2957 N N . ILE B 1 159 ? -6.145 8.289 19.203 1 98.69 159 ILE B N 1
ATOM 2958 C CA . ILE B 1 159 ? -5.043 8.891 18.453 1 98.69 159 ILE B CA 1
ATOM 2959 C C . ILE B 1 159 ? -3.822 7.977 18.516 1 98.69 159 ILE B C 1
ATOM 2961 O O . ILE B 1 159 ? -3.184 7.723 17.484 1 98.69 159 ILE B O 1
ATOM 2965 N N . TRP B 1 160 ? -3.559 7.418 19.672 1 98.12 160 TRP B N 1
ATOM 2966 C CA . TRP B 1 160 ? -2.42 6.52 19.828 1 98.12 160 TRP B CA 1
ATOM 2967 C C . TRP B 1 160 ? -2.621 5.246 19 1 98.12 160 TRP B C 1
ATOM 2969 O O . TRP B 1 160 ? -1.681 4.746 18.375 1 98.12 160 TRP B O 1
ATOM 2979 N N . SER B 1 161 ? -3.793 4.777 19 1 97.94 161 SER B N 1
ATOM 2980 C CA . SER B 1 161 ? -4.098 3.566 18.25 1 97.94 161 SER B CA 1
ATOM 2981 C C . SER B 1 161 ? -3.943 3.793 16.75 1 97.94 161 SER B C 1
ATOM 2983 O O . SER B 1 161 ? -3.455 2.918 16.031 1 97.94 161 SER B O 1
ATOM 2985 N N . GLU B 1 162 ? -4.355 4.887 16.281 1 97.94 162 GLU B N 1
ATOM 2986 C CA . GLU B 1 162 ? -4.227 5.215 14.867 1 97.94 162 GLU B CA 1
ATOM 2987 C C . GLU B 1 162 ? -2.766 5.402 14.469 1 97.94 162 GLU B C 1
ATOM 2989 O O . GLU B 1 162 ? -2.354 4.996 13.383 1 97.94 162 GLU B O 1
ATOM 2994 N N . ASP B 1 163 ? -2.047 6.051 15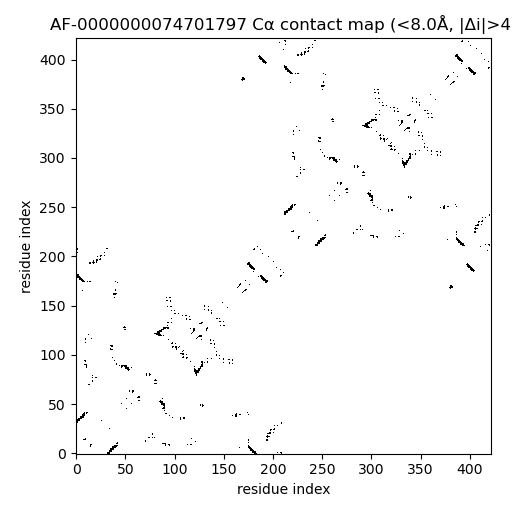.375 1 98 163 ASP B N 1
ATOM 2995 C CA . ASP B 1 163 ? -0.608 6.184 15.156 1 98 163 ASP B CA 1
ATOM 2996 C C . ASP B 1 163 ? 0.059 4.816 15.039 1 98 163 ASP B C 1
ATOM 2998 O O . ASP B 1 163 ? 0.852 4.582 14.125 1 98 163 ASP B O 1
ATOM 3002 N N . LEU B 1 164 ? -0.326 3.943 15.922 1 96.25 164 LEU B N 1
ATOM 3003 C CA . LEU B 1 164 ? 0.212 2.588 15.922 1 96.25 164 LEU B CA 1
ATOM 3004 C C . LEU B 1 164 ? -0.211 1.837 14.656 1 96.25 164 LEU B C 1
ATOM 3006 O O . LEU B 1 164 ? 0.59 1.11 14.07 1 96.25 164 LEU B O 1
ATOM 3010 N N . HIS B 1 165 ? -1.395 2.047 14.289 1 95.06 165 HIS B N 1
ATOM 3011 C CA . HIS B 1 165 ? -1.911 1.411 13.086 1 95.06 165 HIS B CA 1
ATOM 3012 C C . HIS B 1 165 ? -1.107 1.825 11.852 1 95.06 165 HIS B C 1
ATOM 3014 O O . HIS B 1 165 ? -0.687 0.975 11.07 1 95.06 165 HIS B O 1
ATOM 3020 N N . ALA B 1 166 ? -0.853 3.09 11.703 1 96.75 166 ALA B N 1
ATOM 3021 C CA . ALA B 1 166 ? -0.093 3.605 10.57 1 96.75 166 ALA B CA 1
ATOM 3022 C C . ALA B 1 166 ? 1.303 2.992 10.516 1 96.75 166 ALA B C 1
ATOM 3024 O O . ALA B 1 166 ? 1.767 2.574 9.453 1 96.75 166 ALA B O 1
ATOM 3025 N N . LYS B 1 167 ? 1.905 2.877 11.664 1 95.88 167 LYS B N 1
ATOM 3026 C CA . LYS B 1 167 ? 3.289 2.416 11.734 1 95.88 167 LYS B CA 1
ATOM 3027 C C . LYS B 1 167 ? 3.365 0.895 11.633 1 95.88 167 LYS B C 1
ATOM 3029 O O . LYS B 1 167 ? 4.129 0.362 10.82 1 95.88 167 LYS B O 1
ATOM 3034 N N . SER B 1 168 ? 2.582 0.232 12.367 1 91 168 SER B N 1
ATOM 3035 C CA . SER B 1 168 ? 2.732 -1.213 12.508 1 91 168 SER B CA 1
ATOM 3036 C C . SER B 1 168 ? 1.93 -1.954 11.438 1 91 168 SER B C 1
ATOM 3038 O O . SER B 1 168 ? 2.432 -2.893 10.82 1 91 168 SER B O 1
ATOM 3040 N N . GLU B 1 169 ? 0.692 -1.527 11.203 1 88.12 169 GLU B N 1
ATOM 3041 C CA . GLU B 1 169 ? -0.165 -2.266 10.273 1 88.12 169 GLU B CA 1
ATOM 3042 C C . GLU B 1 169 ? 0.065 -1.82 8.836 1 88.12 169 GLU B C 1
ATOM 3044 O O . GLU B 1 169 ? 0.144 -2.652 7.93 1 88.12 169 GLU B O 1
ATOM 3049 N N . MET B 1 170 ? 0.264 -0.58 8.688 1 91.56 170 MET B N 1
ATOM 3050 C CA . MET B 1 170 ? 0.434 -0.084 7.32 1 91.56 170 MET B CA 1
ATOM 3051 C C . MET B 1 170 ? 1.909 -0.036 6.941 1 91.56 170 MET B C 1
ATOM 3053 O O . MET B 1 170 ? 2.246 0.106 5.762 1 91.56 170 MET B O 1
ATOM 3057 N N . GLY B 1 171 ? 2.807 -0.061 7.949 1 91.75 171 GLY B N 1
ATOM 3058 C CA . GLY B 1 171 ? 4.238 -0.075 7.688 1 91.75 171 GLY B CA 1
ATOM 3059 C C . GLY B 1 171 ? 4.777 1.271 7.242 1 91.75 171 GLY B C 1
ATOM 3060 O O . GLY B 1 171 ? 5.812 1.34 6.578 1 91.75 171 GLY B O 1
ATOM 3061 N N . ILE B 1 172 ? 4.051 2.322 7.559 1 95.12 172 ILE B N 1
ATOM 3062 C CA . ILE B 1 172 ? 4.473 3.668 7.18 1 95.12 172 ILE B CA 1
ATOM 3063 C C . ILE B 1 172 ? 5.652 4.102 8.047 1 95.12 172 ILE B C 1
ATOM 3065 O O . ILE B 1 172 ? 5.578 4.047 9.281 1 95.12 172 ILE B O 1
ATOM 3069 N N . SER B 1 173 ? 6.727 4.555 7.375 1 93.94 173 SER B N 1
ATOM 3070 C CA . SER B 1 173 ? 7.945 4.855 8.125 1 93.94 173 SER B CA 1
ATOM 3071 C C . SER B 1 173 ? 8.266 6.344 8.078 1 93.94 173 SER B C 1
ATOM 3073 O O . SER B 1 173 ? 9.211 6.801 8.734 1 93.94 173 SER B O 1
ATOM 3075 N N . GLY B 1 174 ? 7.461 7.074 7.355 1 96.44 174 GLY B N 1
ATOM 3076 C CA . GLY B 1 174 ? 7.688 8.508 7.227 1 96.44 174 GLY B CA 1
ATOM 3077 C C . GLY B 1 174 ? 6.457 9.266 6.762 1 96.44 174 GLY B C 1
ATOM 3078 O O . GLY B 1 174 ? 5.523 8.672 6.223 1 96.44 174 GLY B O 1
ATOM 3079 N N . VAL B 1 175 ? 6.477 10.508 7.039 1 97.88 175 VAL B N 1
ATOM 3080 C CA . VAL B 1 175 ? 5.344 11.352 6.664 1 97.88 175 VAL B CA 1
ATOM 3081 C C . VAL B 1 175 ? 5.848 12.625 5.992 1 97.88 175 VAL B C 1
ATOM 3083 O O . VAL B 1 175 ? 6.992 13.031 6.191 1 97.88 175 VAL B O 1
ATOM 3086 N N . PRO B 1 176 ? 5.055 13.281 5.18 1 98.62 176 PRO B N 1
ATOM 3087 C CA . PRO B 1 176 ? 3.682 12.891 4.844 1 98.62 176 PRO B CA 1
ATOM 3088 C C . PRO B 1 176 ? 3.619 11.641 3.973 1 98.62 176 PRO B C 1
ATOM 3090 O O . PRO B 1 176 ? 4.574 11.336 3.252 1 98.62 176 PRO B O 1
ATOM 3093 N N . TYR B 1 177 ? 2.639 10.875 4.191 1 98.75 177 TYR B N 1
ATOM 3094 C CA . TYR B 1 177 ? 2.354 9.664 3.439 1 98.75 177 TYR B CA 1
ATOM 3095 C C . TYR B 1 177 ? 0.931 9.68 2.895 1 98.75 177 TYR B C 1
ATOM 3097 O O . TYR B 1 177 ? -0.015 9.992 3.619 1 98.75 177 TYR B O 1
ATOM 3105 N N . PHE B 1 178 ? 0.739 9.367 1.588 1 98.81 178 PHE B N 1
ATOM 3106 C CA . PHE B 1 178 ? -0.545 9.484 0.907 1 98.81 178 PHE B CA 1
ATOM 3107 C C . PHE B 1 178 ? -0.984 8.141 0.341 1 98.81 178 PHE B C 1
ATOM 3109 O O . PHE B 1 178 ? -0.195 7.445 -0.302 1 98.81 178 PHE B O 1
ATOM 3116 N N . VAL B 1 179 ? -2.15 7.742 0.586 1 97.88 179 VAL B N 1
ATOM 3117 C CA . VAL B 1 179 ? -2.785 6.586 -0.035 1 97.88 179 VAL B CA 1
ATOM 3118 C C . VAL B 1 179 ? -3.951 7.039 -0.907 1 97.88 179 VAL B C 1
ATOM 3120 O O . VAL B 1 179 ? -4.922 7.613 -0.407 1 97.88 179 VAL B O 1
ATOM 3123 N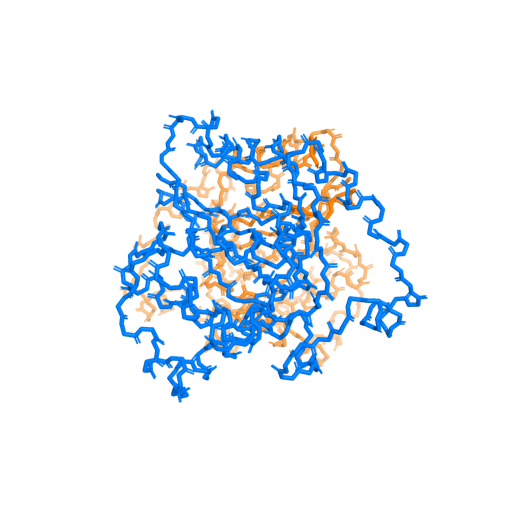 N . ILE B 1 180 ? -3.887 6.785 -2.17 1 97.81 180 ILE B N 1
ATOM 3124 C CA . ILE B 1 180 ? -4.82 7.328 -3.148 1 97.81 180 ILE B CA 1
ATOM 3125 C C . ILE B 1 180 ? -5.582 6.191 -3.826 1 97.81 180 ILE B C 1
ATOM 3127 O O . ILE B 1 180 ? -4.973 5.242 -4.328 1 97.81 180 ILE B O 1
ATOM 3131 N N . THR B 1 181 ? -6.875 6.266 -3.828 1 96 181 THR B N 1
ATOM 3132 C CA . THR B 1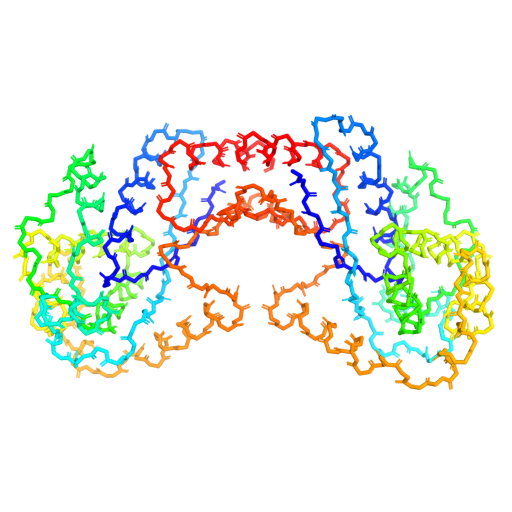 181 ? -7.738 5.266 -4.449 1 96 181 THR B CA 1
ATOM 3133 C C . THR B 1 181 ? -8.891 5.934 -5.199 1 96 181 THR B C 1
ATOM 3135 O O . THR B 1 181 ? -9.195 7.102 -4.957 1 96 181 THR B O 1
ATOM 3138 N N . ASN B 1 182 ? -9.391 5.191 -6.141 1 94 182 ASN B N 1
ATOM 3139 C CA . ASN B 1 182 ? -10.617 5.586 -6.816 1 94 182 ASN B CA 1
ATOM 3140 C C . ASN B 1 182 ? -11.836 4.867 -6.23 1 94 182 ASN B C 1
ATOM 3142 O O . ASN B 1 182 ? -11.828 3.645 -6.082 1 94 182 ASN B O 1
ATOM 3146 N N . SER B 1 183 ? -12.875 5.672 -5.875 1 87.69 183 SER B N 1
ATOM 3147 C CA . SER B 1 183 ? -14.062 5.109 -5.246 1 87.69 183 SER B CA 1
ATOM 3148 C C . SER B 1 183 ? -14.766 4.125 -6.176 1 87.69 183 SER B C 1
ATOM 3150 O O . SER B 1 183 ? -15.445 3.205 -5.715 1 87.69 183 SER B O 1
ATOM 3152 N N . GLY B 1 184 ? -14.609 4.277 -7.445 1 83.12 184 GLY B N 1
ATOM 3153 C CA . GLY B 1 184 ? -15.266 3.428 -8.422 1 83.12 184 GLY B CA 1
ATOM 3154 C C . GLY B 1 184 ? -14.516 2.133 -8.688 1 83.12 184 GLY B C 1
ATOM 3155 O O . GLY B 1 184 ? -15.078 1.187 -9.242 1 83.12 184 GLY B O 1
ATOM 3156 N N . ASP B 1 185 ? -13.297 1.999 -8.344 1 78.75 185 ASP B N 1
ATOM 3157 C CA . ASP B 1 185 ? -12.461 0.818 -8.539 1 78.75 185 ASP B CA 1
ATOM 3158 C C . ASP B 1 185 ? -11.438 0.674 -7.418 1 78.75 185 ASP B C 1
ATOM 3160 O O . ASP B 1 185 ? -10.375 1.295 -7.461 1 78.75 185 ASP B O 1
ATOM 3164 N N . LYS B 1 186 ? -11.625 -0.181 -6.562 1 76.75 186 LYS B N 1
ATOM 3165 C CA . LYS B 1 186 ? -10.742 -0.325 -5.406 1 76.75 186 LYS B CA 1
ATOM 3166 C C . LYS B 1 186 ? -9.672 -1.382 -5.66 1 76.75 186 LYS B C 1
ATOM 3168 O O . LYS B 1 186 ? -8.953 -1.777 -4.742 1 76.75 186 LYS B O 1
ATOM 3173 N N . ARG B 1 187 ? -9.523 -1.69 -6.93 1 89.56 187 ARG B N 1
ATOM 3174 C CA . ARG B 1 187 ? -8.578 -2.762 -7.207 1 89.56 187 ARG B CA 1
ATOM 3175 C C . ARG B 1 187 ? -7.164 -2.213 -7.371 1 89.56 187 ARG B C 1
ATOM 3177 O O . ARG B 1 187 ? -6.195 -2.977 -7.418 1 89.56 187 ARG B O 1
ATOM 3184 N N . GLU B 1 188 ? -7.145 -0.859 -7.363 1 95.06 188 GLU B N 1
ATOM 3185 C CA . GLU B 1 188 ? -5.848 -0.192 -7.465 1 95.06 188 GLU B CA 1
ATOM 3186 C C . GLU B 1 188 ? -5.668 0.833 -6.348 1 95.06 188 GLU B C 1
ATOM 3188 O O . GLU B 1 188 ? -6.582 1.61 -6.059 1 95.06 188 GLU B O 1
ATOM 3193 N N . THR B 1 189 ? -4.559 0.835 -5.699 1 95.81 189 THR B N 1
ATOM 3194 C CA . THR B 1 189 ? -4.156 1.818 -4.699 1 95.81 189 THR B CA 1
ATOM 3195 C C . THR B 1 189 ? -2.764 2.363 -5 1 95.81 189 THR B C 1
ATOM 3197 O O . THR B 1 189 ? -1.855 1.602 -5.34 1 95.81 189 THR B O 1
ATOM 3200 N N . ILE B 1 190 ? -2.604 3.666 -4.918 1 96.44 190 ILE B N 1
ATOM 3201 C CA . ILE B 1 190 ? -1.3 4.293 -5.102 1 96.44 190 ILE B CA 1
ATOM 3202 C C . ILE B 1 190 ? -0.871 4.98 -3.809 1 96.44 190 ILE B C 1
ATOM 3204 O O . ILE B 1 190 ? -1.646 5.73 -3.211 1 96.44 190 ILE B O 1
ATOM 3208 N N . SER B 1 191 ? 0.301 4.676 -3.348 1 96.88 191 SER B N 1
ATOM 3209 C CA . SER B 1 191 ? 0.854 5.359 -2.184 1 96.88 191 SER B CA 1
ATOM 3210 C C . SER B 1 191 ? 2.039 6.238 -2.57 1 96.88 191 SER B C 1
ATOM 3212 O O . SER B 1 191 ? 2.859 5.852 -3.404 1 96.88 191 SER B O 1
ATOM 3214 N N . LEU B 1 192 ? 2.078 7.395 -2.043 1 97.5 192 LEU B N 1
ATOM 3215 C CA . LEU B 1 192 ? 3.18 8.336 -2.205 1 97.5 192 LEU B CA 1
ATOM 3216 C C . LEU B 1 192 ? 3.826 8.656 -0.86 1 97.5 192 LEU B C 1
ATOM 3218 O O . LEU B 1 192 ? 3.131 8.961 0.112 1 97.5 192 LEU B O 1
ATOM 3222 N N . SER B 1 193 ? 5.133 8.531 -0.779 1 96.75 193 SER B N 1
ATOM 3223 C CA . SER B 1 193 ? 5.875 8.844 0.438 1 96.75 193 SER B CA 1
ATOM 3224 C C . SER B 1 193 ? 6.594 10.188 0.32 1 96.75 193 SER B C 1
ATOM 3226 O O . SER B 1 193 ? 7.215 10.477 -0.704 1 96.75 193 SER B O 1
ATOM 3228 N N . GLY B 1 194 ? 6.484 10.992 1.317 1 95.88 194 GLY B N 1
ATOM 3229 C CA . GLY B 1 194 ? 7.195 12.258 1.356 1 95.88 194 GLY B CA 1
ATOM 3230 C C . GLY B 1 194 ? 6.41 13.406 0.742 1 95.88 194 GLY B C 1
ATOM 3231 O O . GLY B 1 194 ? 5.305 13.203 0.232 1 95.88 194 GLY B O 1
ATOM 3232 N N . ALA B 1 195 ? 6.906 14.547 0.849 1 94.88 195 ALA B N 1
ATOM 3233 C CA . ALA B 1 195 ? 6.273 15.758 0.316 1 94.88 195 ALA B CA 1
ATOM 3234 C C . ALA B 1 195 ? 6.418 15.82 -1.201 1 94.88 195 ALA B C 1
ATOM 3236 O O . ALA B 1 195 ? 7.148 16.672 -1.725 1 94.88 195 ALA B O 1
ATOM 3237 N N . GLN B 1 196 ? 5.637 15.016 -1.854 1 94.31 196 GLN B N 1
ATOM 3238 C CA . GLN B 1 196 ? 5.695 14.891 -3.305 1 94.31 196 GLN B CA 1
ATOM 3239 C C . GLN B 1 196 ? 5.336 16.203 -3.99 1 94.31 196 GLN B C 1
ATOM 3241 O O . GLN B 1 196 ? 4.594 17.016 -3.436 1 94.31 196 GLN B O 1
ATOM 3246 N N . GLY B 1 197 ? 5.898 16.406 -5.152 1 95.75 197 GLY B N 1
ATOM 3247 C CA . GLY B 1 197 ? 5.594 17.609 -5.898 1 95.75 197 GLY B CA 1
ATOM 3248 C C . GLY B 1 197 ? 4.172 17.625 -6.438 1 95.75 197 GLY B C 1
ATOM 3249 O O . GLY B 1 197 ? 3.539 16.578 -6.578 1 95.75 197 GLY B O 1
ATOM 3250 N N . THR B 1 198 ? 3.729 18.828 -6.715 1 97.81 198 THR B N 1
ATOM 3251 C CA . THR B 1 198 ? 2.387 19.016 -7.258 1 97.81 198 THR B CA 1
ATOM 3252 C C . THR B 1 198 ? 2.197 18.188 -8.531 1 97.81 198 THR B C 1
ATOM 3254 O O . THR B 1 198 ? 1.149 17.562 -8.719 1 97.81 198 THR B O 1
ATOM 3257 N N . GLU B 1 199 ? 3.229 18.109 -9.336 1 96.44 199 GLU B N 1
ATOM 3258 C CA . GLU B 1 199 ? 3.152 17.391 -10.609 1 96.44 199 GLU B CA 1
ATOM 3259 C C . GLU B 1 199 ? 2.975 15.898 -10.391 1 96.44 199 GLU B C 1
ATOM 3261 O O . GLU B 1 199 ? 2.295 15.227 -11.164 1 96.44 199 GLU B O 1
ATOM 3266 N N . GLN B 1 200 ? 3.6 15.414 -9.406 1 95.5 200 GLN B N 1
ATOM 3267 C CA . GLN B 1 200 ? 3.455 13.992 -9.102 1 95.5 200 GLN B CA 1
ATOM 3268 C C . GLN B 1 200 ? 2.021 13.656 -8.703 1 95.5 200 GLN B C 1
ATOM 3270 O O . GLN B 1 200 ? 1.475 12.633 -9.125 1 95.5 200 GLN B O 1
ATOM 3275 N N . PHE B 1 201 ? 1.412 14.484 -7.891 1 97.62 201 PHE B N 1
ATOM 3276 C CA . PHE B 1 201 ? 0.015 14.297 -7.52 1 97.62 201 PHE B CA 1
ATOM 3277 C C . PHE B 1 201 ? -0.881 14.305 -8.75 1 97.62 201 PHE B C 1
ATOM 3279 O O . PHE B 1 201 ? -1.743 13.445 -8.906 1 97.62 201 PHE B O 1
ATOM 3286 N N . LEU B 1 202 ? -0.657 15.25 -9.625 1 96.94 202 LEU B N 1
ATOM 3287 C CA . LEU B 1 202 ? -1.48 15.383 -10.828 1 96.94 202 LEU B CA 1
ATOM 3288 C C . LEU B 1 202 ? -1.358 14.141 -11.703 1 96.94 202 LEU B C 1
ATOM 3290 O O . LEU B 1 202 ? -2.352 13.664 -12.258 1 96.94 202 LEU B O 1
ATOM 3294 N N . ALA B 1 203 ? -0.115 13.664 -11.828 1 94.75 203 ALA B N 1
ATOM 3295 C CA . ALA B 1 203 ? 0.1 12.445 -12.602 1 94.75 203 ALA B CA 1
ATOM 3296 C C . ALA B 1 203 ? -0.684 11.281 -12.016 1 94.75 203 ALA B C 1
ATOM 3298 O O . ALA B 1 203 ? -1.32 10.516 -12.75 1 94.75 203 ALA B O 1
ATOM 3299 N N . VAL B 1 204 ? -0.697 11.18 -10.719 1 96.12 204 VAL B N 1
ATOM 3300 C CA . VAL B 1 204 ? -1.387 10.094 -10.039 1 96.12 204 VAL B CA 1
ATOM 3301 C C . VAL B 1 204 ? -2.896 10.266 -10.18 1 96.12 204 VAL B C 1
ATOM 3303 O O . VAL B 1 204 ? -3.615 9.305 -10.453 1 96.12 204 VAL B O 1
ATOM 3306 N N . PHE B 1 205 ? -3.402 11.531 -9.961 1 96.81 205 PHE B N 1
ATOM 3307 C CA . PHE B 1 205 ? -4.828 11.797 -10.125 1 96.81 205 PHE B CA 1
ATOM 3308 C C . PHE B 1 205 ? -5.297 11.398 -11.516 1 96.81 205 PHE B C 1
ATOM 3310 O O . PHE B 1 205 ? -6.34 10.75 -11.664 1 96.81 205 PHE B O 1
ATOM 3317 N N . ASN B 1 206 ? -4.496 11.766 -12.516 1 94.06 206 ASN B N 1
ATOM 3318 C CA . ASN B 1 206 ? -4.848 11.43 -13.891 1 94.06 206 ASN B CA 1
ATOM 3319 C C . ASN B 1 206 ? -4.902 9.922 -14.109 1 94.06 206 ASN B C 1
ATOM 3321 O O . ASN B 1 206 ? -5.812 9.414 -14.773 1 94.06 206 ASN B O 1
ATOM 3325 N N . HIS B 1 207 ? -3.961 9.289 -13.555 1 92.12 207 HIS B N 1
ATOM 3326 C CA . HIS B 1 207 ? -3.898 7.836 -13.695 1 92.12 207 HIS B CA 1
ATOM 3327 C C . HIS B 1 207 ? -5.094 7.164 -13.031 1 92.12 207 HIS B C 1
ATOM 3329 O O . HIS B 1 207 ? -5.781 6.348 -13.648 1 92.12 207 HIS B O 1
ATOM 3335 N N . VAL B 1 208 ? -5.395 7.566 -11.805 1 92.75 208 VAL B N 1
ATOM 3336 C CA . VAL B 1 208 ? -6.402 6.891 -10.992 1 92.75 208 VAL B CA 1
ATOM 3337 C C . VAL B 1 208 ? -7.797 7.219 -11.523 1 92.75 208 VAL B C 1
ATOM 3339 O O . VAL B 1 208 ? -8.719 6.402 -11.406 1 92.75 208 VAL B O 1
ATOM 3342 N N . SER B 1 209 ? -7.957 8.359 -12.109 1 90.81 209 SER B N 1
ATOM 3343 C CA . SER B 1 209 ? -9.266 8.773 -12.617 1 90.81 209 SER B CA 1
ATOM 3344 C C . SER B 1 209 ? -9.625 8.016 -13.891 1 90.81 209 SER B C 1
ATOM 3346 O O . SER B 1 209 ? -10.805 7.902 -14.234 1 90.81 209 SER B O 1
ATOM 3348 N N . LYS B 1 210 ? -8.641 7.527 -14.719 1 82.62 210 LYS B N 1
ATOM 3349 C CA . LYS B 1 210 ? -8.867 6.836 -15.984 1 82.62 210 LYS B CA 1
ATOM 3350 C C . LYS B 1 210 ? -9.078 5.34 -15.766 1 82.62 210 LYS B C 1
ATOM 3352 O O . LYS B 1 210 ? -9.555 4.637 -16.656 1 82.62 210 LYS B O 1
ATOM 3357 N N . HIS B 1 211 ? -8.742 4.891 -14.672 1 70.56 211 HIS B N 1
ATOM 3358 C CA . HIS B 1 211 ? -8.797 3.457 -14.422 1 70.56 211 HIS B CA 1
ATOM 3359 C C . HIS B 1 211 ? -9.562 3.15 -13.141 1 70.56 211 HIS B C 1
ATOM 3361 O O . HIS B 1 211 ? -9.57 3.959 -12.203 1 70.56 211 HIS B O 1
#

Secondary structure (DSSP, 8-state):
-EEEEEEE-TT-HHHHHHHHHHHHHHHH--SS-EEEEEEE--S-TTS-TT-EEHHHHHHHHHSSSTTHHHHHHHHHTTT---TT--EE---HHHHHHHHHHHHHHHHHHHHHHHHHHHIIIIIS---TTSHHHHHHHHHHTT-SSHHHHHTS-TTHHHHHHHHHIIIIIS---SSSEEEEEETTEEEEEEEEESS--HHHHHHHHHHHHH-/-EEEEEEE-TT-HHHHHHHHHHHHHHHH--SS-EEEEEEE--S-TTS-TT-EEHHHHHHHHHSSSTTHHHHHHHHHTTT---TT--EE---HHHHHHHHHHHHHHHHHHHHHHHHHHHIIIIIS---TTSHHHHHHHHHHTT-SSHHHHHTS-TTHHHHHHHHHIIIIIS---SSSEEEEEETTEEEEEEEEESS--HHHHHHHHHHHHH-

Organism: Acropora cervicornis (NCBI:txid6130)

Solvent-accessible surface area (backbone atoms only — not comparable to full-atom values): 21727 Å² total; per-residue (Å²): 83,37,40,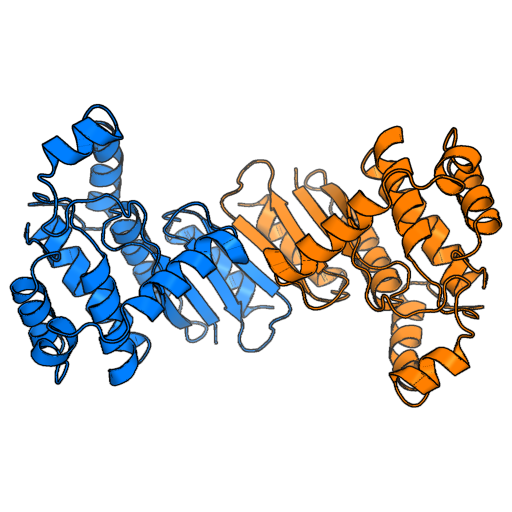33,43,34,32,34,30,82,64,35,68,52,24,53,47,21,49,52,25,49,50,52,26,53,73,69,48,80,87,57,57,76,47,55,41,80,38,54,35,73,90,59,87,77,48,43,73,75,29,33,50,36,67,62,47,27,34,72,75,66,72,38,64,71,76,47,54,63,52,46,55,58,23,46,79,70,74,38,68,57,71,33,56,46,43,45,37,21,42,67,63,44,44,47,50,29,49,52,28,29,76,75,49,35,46,64,27,24,51,51,42,49,51,52,52,40,41,32,27,31,46,64,36,38,52,49,29,36,66,70,50,45,40,51,51,32,57,76,70,68,51,78,65,47,59,65,47,69,75,48,71,70,59,50,66,54,50,52,49,42,26,45,38,40,39,62,37,67,58,51,87,62,59,17,26,37,42,37,34,23,75,85,39,79,41,42,41,38,34,39,50,42,56,52,53,37,65,57,49,44,54,48,52,55,51,43,73,76,88,82,37,38,33,43,35,35,33,27,82,65,35,69,51,23,52,46,22,48,52,27,48,51,53,26,53,73,69,49,78,86,59,57,75,47,56,41,80,39,54,33,72,90,59,85,77,49,41,74,74,29,31,51,36,66,63,46,26,35,72,76,68,71,39,64,72,75,48,53,63,51,44,56,57,21,46,78,71,75,38,68,57,70,32,56,45,41,45,38,19,42,66,63,44,47,47,50,27,50,50,29,29,75,74,51,35,46,65,27,25,52,51,41,49,51,52,51,40,41,34,28,31,46,65,36,37,51,48,29,36,66,68,50,44,39,52,52,29,57,76,70,67,52,78,66,46,60,64,48,68,74,46,70,70,59,49,66,52,51,52,49,41,25,46,38,39,39,61,36,66,59,50,88,60,59,17,24,38,41,37,34,22,73,88,39,80,41,41,39,38,34,39,49,43,55,51,53,36,66,56,49,44,53,48,50,55,52,42,72,76,86

Radius of gyration: 25.44 Å; Cα contacts (8 Å, |Δi|>4): 773; chains: 2; bounding box: 45×70×53 Å

Foldseek 3Di:
DKEKEWEDFLLDLLQVLLLLQLVVLQVVDDLDHYFYHYAYAFQDQPADLQFDFPAVVCCVPPNGDVVCVVVCVSCVVSVRRLAQQTTREDRLLLRVLLVQLCVVPNRVRSSLSSVLSSCCRRPVVHHPSDLVVSVVSCVVSVGPPSSVSSVDCPCSVVNVVRNCCCCPVVVDDADRKMWMADPVDRPDIDIDHTSDGSVVSNVVVVVRVVD/DKEKEWEDFLLDLLQVLLLLQLVVLQVVDDLDHYFYHYAYAFQDQPADLQFDFPAVVCCVPPNGDVVCVVVCVSCVVSVRRLAQQTTREDRLLLRVLLVQLCVVPNRVRSSLSSVLSSCCRRPVVHHPSDLVVSVVSCVVSVGPPSSVSSVDCPCSVVNVVRNCCCCPVVVDDADRKMWMADPVDRPDIDIDHTSDGSVVSNVVCVVRVVD

Nearest PDB structures (foldseek):
  6gho-assembly1_B  TM=7.463E-01  e=3.501E-09  Geobacillus kaustophilus HTA426
  6ghb-assembly1_B  TM=7.510E-01  e=1.039E-08  Geobacillus kaustophilus HTA426
  6ghb-assembly2_D  TM=7.096E-01  e=1.551E-08  Geobacillus kaustophilus HTA426
  3f4t-assembly1_A  TM=7.777E-01  e=2.254E-06  Wolbachia endosymbiont of Drosophila melanogaster
  3f4s-assembly1_A  TM=7.752E-01  e=2.254E-06  Wolbachia endosymbiont of Drosophila melanogaster

Sequence (422 aa):
MINIDVYSDLSCPWCYVGKRRLDKAIQQFKTTSISVSWHPYIIDRKTASNGEEYMAYNTRRWGGDGWTHSLRREGQRLGLAFKNWKIWPNSLHGHRLVHLAGKQKGPHGQGKAKDVLFRMIYEDGMNISDVGTLIQAAKEISLQGAEEYLNSTDDVDLIWSEDLHAKSEMGISGVPYFVITNSGDKRETISLSGAQGTEQFLAVFNHVSKHMINIDVYSDLSCPWCYVGKRRLDKAIQQFKTTSISVSWHPYIIDRKTASNGEEYMAYNTRRWGGDGWTHSLRREGQRLGLAFKNWKIWPNSLHGHRLVHLAGKQKGPHGQGKAKDVLFRMIYEDGMNISDVGTLIQAAKEISLQGAEEYLNSTDDVDLIWSEDLHAKSEMGISGVPYFVITNSGDKRETISLSGAQGTEQFLAVFNHVSKH

InterPro domains:
  IPR001853 DSBA-like thioredoxin domain [PF01323] (4-202)
  IPR036249 Thioredoxin-like superfamily [SSF52833] (3-208)

pLDDT: mean 96.9, std 3.61, range [70.56, 98.94]